Protein AF-A0A954TI33-F1 (afdb_monomer)

pLDDT: mean 83.63, std 15.89, range [18.92, 97.81]

Secondary structure (DSSP, 8-state):
----------------------GGGGPEE-SSTT-EE--HHHHHHHHHHHHTT---TT-EEEEEE--TT-SS-SEEEEEES-SSBEEE-TT-----SS--EEEEEETT--GGGGGGTTT-EEEEEETT-TTPPPPGGGEEEEETTEEEEESTTSPSEEEEEEEE-TT-PBPB-EEEEESHHHHTS-----S-PPPPHHHHHT-S-HHHHHHHHHHHHHHHTT-TT-TTHHHHHHHHHHTTTS-GGG-HHHHHHHH-HHHHHHHHHH-TT-HHHHHHHTTSS--GGGS-HHHHHHHHHHHHHHHHHHHHHTT--HHHHHHHHHHHHHHHHHHGGGT-TTHHHHHHHHHTSGGG---GGG-TTGGG--HHHHHHHHHHHHHHHHHTT-GGGS---PPP--HHHHHHHHHTT-----S-GGGHHHHHHHHHHHHHHHHSS---HHHHHHHHHHHHH-HHHHHHHHHHHHHHHHHHHHHH-TTHHHHHHHTT-

Radius of gyration: 25.7 Å; Cα contacts (8 Å, |Δi|>4): 660; chains: 1; bounding box: 66×68×72 Å

Structure (mmCIF, N/CA/C/O backbone):
data_AF-A0A954TI33-F1
#
_entry.id   AF-A0A954TI33-F1
#
loop_
_atom_site.group_PDB
_atom_site.id
_atom_site.type_symbol
_atom_site.label_atom_id
_atom_site.label_alt_id
_atom_site.label_comp_id
_atom_site.label_asym_id
_atom_site.label_entity_id
_atom_site.label_seq_id
_atom_site.pdbx_PDB_ins_code
_atom_site.Cartn_x
_atom_site.Cartn_y
_atom_site.Cartn_z
_atom_site.occupancy
_atom_site.B_iso_or_equiv
_atom_site.auth_seq_id
_atom_site.auth_comp_id
_atom_site.auth_asym_id
_atom_site.auth_atom_id
_atom_site.pdbx_PDB_model_num
ATOM 1 N N . ILE A 1 1 ? -11.082 39.504 -17.436 1.00 29.92 1 ILE A N 1
ATOM 2 C CA . ILE A 1 1 ? -12.086 39.343 -18.513 1.00 29.92 1 ILE A CA 1
ATOM 3 C C . ILE A 1 1 ? -11.379 38.765 -19.730 1.00 29.92 1 ILE A C 1
ATOM 5 O O . ILE A 1 1 ? -10.704 39.499 -20.433 1.00 29.92 1 ILE A O 1
ATOM 9 N N . ASN A 1 2 ? -11.425 37.445 -19.897 1.00 18.92 2 ASN A N 1
ATOM 10 C CA . ASN A 1 2 ? -11.929 36.805 -21.111 1.00 18.92 2 ASN A CA 1
ATOM 11 C C . ASN A 1 2 ? -12.035 35.300 -20.851 1.00 18.92 2 ASN A C 1
ATOM 13 O O . ASN A 1 2 ? -11.085 34.668 -20.393 1.00 18.92 2 ASN A O 1
ATOM 17 N N . HIS A 1 3 ? -13.232 34.776 -21.092 1.00 23.38 3 HIS A N 1
ATOM 18 C CA . HIS A 1 3 ? -13.552 33.359 -21.090 1.00 23.38 3 HIS A CA 1
ATOM 19 C C . HIS A 1 3 ? -12.920 32.686 -22.310 1.00 23.38 3 HIS A C 1
ATOM 21 O O . HIS A 1 3 ? -13.010 33.211 -23.416 1.00 23.38 3 HIS A O 1
ATOM 27 N N . ASN A 1 4 ? -12.390 31.480 -22.124 1.00 21.56 4 ASN A N 1
ATOM 28 C CA . ASN A 1 4 ? -12.610 30.413 -23.091 1.00 21.56 4 ASN A CA 1
ATOM 29 C C . ASN A 1 4 ? -12.546 29.054 -22.391 1.00 21.56 4 ASN A C 1
ATOM 31 O O . ASN A 1 4 ? -11.545 28.680 -21.785 1.00 21.56 4 ASN A O 1
ATOM 35 N N . SER A 1 5 ? -13.672 28.354 -22.454 1.00 27.70 5 SER A N 1
ATOM 36 C CA . SER A 1 5 ? -13.862 26.963 -22.076 1.00 27.70 5 SER A CA 1
ATOM 37 C C . SER A 1 5 ? -13.480 26.056 -23.248 1.00 27.70 5 SER A C 1
ATOM 39 O O . SER A 1 5 ? -13.828 26.359 -24.388 1.00 27.70 5 SER A O 1
ATOM 41 N N . ARG A 1 6 ? -12.798 24.934 -22.967 1.00 22.11 6 ARG A N 1
ATOM 42 C CA . ARG A 1 6 ? -13.073 23.586 -23.517 1.00 22.11 6 ARG A CA 1
ATOM 43 C C . ARG A 1 6 ? -12.022 22.559 -23.052 1.00 22.11 6 ARG A C 1
ATOM 45 O O . ARG A 1 6 ? -10.826 22.784 -23.188 1.00 22.11 6 ARG A O 1
ATOM 52 N N . ASN A 1 7 ? -12.551 21.420 -22.593 1.00 23.52 7 ASN A N 1
ATOM 53 C CA . ASN A 1 7 ? -11.958 20.104 -22.296 1.00 23.52 7 ASN A CA 1
ATOM 54 C C . ASN A 1 7 ? -11.199 19.891 -20.967 1.00 23.52 7 ASN A C 1
ATOM 56 O O . ASN A 1 7 ? -10.067 20.347 -20.817 1.00 23.52 7 ASN A O 1
ATOM 60 N N . PRO A 1 8 ? -11.749 19.067 -20.047 1.00 26.47 8 PRO A N 1
ATOM 61 C CA . PRO A 1 8 ? -10.997 18.424 -18.985 1.00 26.47 8 PRO A CA 1
ATOM 62 C C . PRO A 1 8 ? -10.593 17.015 -19.444 1.00 26.47 8 PRO A C 1
ATOM 64 O O . PRO A 1 8 ? -11.351 16.060 -19.330 1.00 26.47 8 PRO A O 1
ATOM 67 N N . ILE A 1 9 ? -9.377 16.872 -19.960 1.00 27.52 9 ILE A N 1
ATOM 68 C CA . ILE A 1 9 ? -8.638 15.615 -19.820 1.00 27.52 9 ILE A CA 1
ATOM 69 C C . ILE A 1 9 ? -7.337 16.030 -19.161 1.00 27.52 9 ILE A C 1
ATOM 71 O O . ILE A 1 9 ? -6.396 16.478 -19.813 1.00 27.52 9 ILE A O 1
ATOM 75 N N . SER A 1 10 ? -7.333 15.994 -17.830 1.00 30.33 10 SER A N 1
ATOM 76 C CA . SER A 1 10 ? -6.145 16.274 -17.042 1.00 30.33 10 SER A CA 1
ATOM 77 C C . SER A 1 10 ? -5.145 15.138 -17.249 1.00 30.33 10 SER A C 1
ATOM 79 O O . SER A 1 10 ? -5.070 14.198 -16.462 1.00 30.33 10 SER A O 1
ATOM 81 N N . SER A 1 11 ? -4.314 15.236 -18.282 1.00 30.33 11 SER A N 1
ATOM 82 C CA . SER A 1 11 ? -2.953 14.739 -18.152 1.00 30.33 11 SER A CA 1
ATOM 83 C C . SER A 1 11 ? -2.319 15.587 -17.051 1.00 30.33 11 SER A C 1
ATOM 85 O O . SER A 1 11 ? -1.914 16.722 -17.306 1.00 30.33 11 SER A O 1
ATOM 87 N N . HIS A 1 12 ? -2.353 15.115 -15.801 1.00 33.56 12 HIS A N 1
ATOM 88 C CA . HIS A 1 12 ? -1.663 15.790 -14.710 1.00 33.56 12 HIS A CA 1
ATOM 89 C C . HIS A 1 12 ? -0.202 15.969 -15.135 1.00 33.56 12 HIS A C 1
ATOM 91 O O . HIS A 1 12 ? 0.494 14.967 -15.314 1.00 33.56 12 HIS A O 1
ATOM 97 N N . PRO A 1 13 ? 0.289 17.209 -15.339 1.00 30.81 13 PRO A N 1
ATOM 98 C CA . PRO A 1 13 ? 1.716 17.399 -15.497 1.00 30.81 13 PRO A CA 1
ATOM 99 C C . PRO A 1 13 ? 2.334 16.875 -14.207 1.00 30.81 13 PRO A C 1
ATOM 101 O O . PRO A 1 13 ? 1.924 17.297 -13.123 1.00 30.81 13 PRO A O 1
ATOM 104 N N . ALA A 1 14 ? 3.263 15.924 -14.319 1.00 38.09 14 ALA A N 1
ATOM 105 C CA . ALA A 1 14 ? 4.039 15.441 -13.191 1.00 38.09 14 ALA A CA 1
ATOM 106 C C . ALA A 1 14 ? 4.691 16.662 -12.530 1.00 38.09 14 ALA A C 1
ATOM 108 O O . ALA A 1 14 ? 5.706 17.180 -13.000 1.00 38.09 14 ALA A O 1
ATOM 109 N N . LYS A 1 15 ? 4.050 17.200 -11.487 1.00 42.62 15 LYS A N 1
ATOM 110 C CA . LYS A 1 15 ? 4.582 18.321 -10.724 1.00 42.62 15 LYS A CA 1
ATOM 111 C C . LYS A 1 15 ? 5.869 17.800 -10.111 1.00 42.62 15 LYS A C 1
ATOM 113 O O . LYS A 1 15 ? 5.830 16.940 -9.233 1.00 42.62 15 LYS A O 1
ATOM 118 N N . LEU A 1 16 ? 7.002 18.300 -10.601 1.00 42.66 16 LEU A N 1
ATOM 119 C CA . LEU A 1 16 ? 8.311 18.078 -10.001 1.00 42.66 16 LEU A CA 1
ATOM 120 C C . LEU A 1 16 ? 8.248 18.591 -8.564 1.00 42.66 16 LEU A C 1
ATOM 122 O O . LEU A 1 16 ? 8.387 19.784 -8.298 1.00 42.66 16 LEU A O 1
ATOM 126 N N . ALA A 1 17 ? 7.982 17.685 -7.633 1.00 44.28 17 ALA A N 1
ATOM 127 C CA . ALA A 1 17 ? 8.006 17.995 -6.224 1.00 44.28 17 ALA A CA 1
ATOM 128 C C . ALA A 1 17 ? 9.466 18.144 -5.804 1.00 44.28 17 ALA A C 1
ATOM 130 O O . ALA A 1 17 ? 10.229 17.180 -5.773 1.00 44.28 17 ALA A O 1
ATOM 131 N N . ARG A 1 18 ? 9.865 19.382 -5.524 1.00 46.09 18 ARG A N 1
ATOM 132 C CA . ARG A 1 18 ? 11.210 19.704 -5.065 1.00 46.09 18 ARG A CA 1
ATOM 133 C C . ARG A 1 18 ? 11.236 19.614 -3.548 1.00 46.09 18 ARG A C 1
ATOM 135 O O . ARG A 1 18 ? 10.535 20.366 -2.879 1.00 46.09 18 ARG A O 1
ATOM 142 N N . VAL A 1 19 ? 12.067 18.727 -3.017 1.00 48.66 19 VAL A N 1
ATOM 143 C CA . VAL A 1 19 ? 12.416 18.740 -1.597 1.00 48.66 19 VAL A CA 1
ATOM 144 C C . VAL A 1 19 ? 13.870 19.160 -1.484 1.00 48.66 19 VAL A C 1
ATOM 146 O O . VAL A 1 19 ? 14.751 18.543 -2.079 1.00 48.66 19 VAL A O 1
ATOM 149 N N . GLN A 1 20 ? 14.106 20.257 -0.773 1.00 51.81 20 GLN A N 1
ATOM 150 C CA . GLN A 1 20 ? 15.441 20.673 -0.371 1.00 51.81 20 GLN A CA 1
ATOM 151 C C . GLN A 1 20 ? 15.658 20.177 1.049 1.00 51.81 20 GLN A C 1
ATOM 153 O O . GLN A 1 20 ? 15.112 20.744 1.986 1.00 51.81 20 GLN A O 1
ATOM 158 N N . THR A 1 21 ? 16.434 19.113 1.205 1.00 53.75 21 THR A N 1
ATOM 159 C CA . THR A 1 21 ? 16.882 18.659 2.523 1.00 53.75 21 THR A CA 1
ATOM 160 C C . THR A 1 21 ? 18.252 19.272 2.791 1.00 53.75 21 THR A C 1
ATOM 162 O O . THR A 1 21 ? 19.135 19.177 1.936 1.00 53.75 21 THR A O 1
ATOM 165 N N . ALA A 1 22 ? 18.464 19.891 3.956 1.00 51.62 22 ALA A N 1
ATOM 166 C CA . ALA A 1 22 ? 19.808 20.284 4.374 1.00 51.62 22 ALA A CA 1
ATOM 167 C C . ALA A 1 22 ? 20.625 19.011 4.632 1.00 51.62 22 ALA A C 1
ATOM 169 O O . ALA A 1 22 ? 20.452 18.318 5.631 1.00 51.62 22 ALA A O 1
ATOM 170 N N . ILE A 1 23 ? 21.521 18.703 3.696 1.00 55.16 23 ILE A N 1
ATOM 171 C CA . ILE A 1 23 ? 22.425 17.542 3.705 1.00 55.16 23 ILE A CA 1
ATOM 172 C C . ILE A 1 23 ? 23.445 17.625 4.863 1.00 55.16 23 ILE A C 1
ATOM 174 O O . ILE A 1 23 ? 24.008 16.604 5.257 1.00 55.16 23 ILE A O 1
ATOM 178 N N . GLY A 1 24 ? 23.643 18.818 5.442 1.00 52.78 24 GLY A N 1
ATOM 179 C CA . GLY A 1 24 ? 24.739 19.141 6.364 1.00 52.78 24 GLY A CA 1
ATOM 180 C C . GLY A 1 24 ? 24.944 18.154 7.516 1.00 52.78 24 GLY A C 1
ATOM 181 O O . GLY A 1 24 ? 26.074 17.776 7.786 1.00 52.78 24 GLY A O 1
ATOM 182 N N . ASN A 1 25 ? 23.873 17.644 8.129 1.00 51.00 25 ASN A N 1
ATOM 183 C CA . ASN A 1 25 ? 23.977 16.825 9.351 1.00 51.00 25 ASN A CA 1
ATOM 184 C C . ASN A 1 25 ? 24.249 15.338 9.115 1.00 51.00 25 ASN A C 1
ATOM 186 O O . ASN A 1 25 ? 24.369 14.568 10.064 1.00 51.00 25 ASN A O 1
ATOM 190 N N . ARG A 1 26 ? 24.299 14.912 7.853 1.00 65.81 26 ARG A N 1
ATOM 191 C CA . ARG A 1 26 ? 24.612 13.525 7.483 1.00 65.81 26 ARG A CA 1
ATOM 192 C C . ARG A 1 26 ? 25.910 13.422 6.692 1.00 65.81 26 ARG A C 1
ATOM 194 O O . ARG A 1 26 ? 26.276 12.319 6.294 1.00 65.81 26 ARG A O 1
ATOM 201 N N . MET A 1 27 ? 26.592 14.549 6.484 1.00 69.75 27 MET A N 1
ATOM 202 C CA . MET A 1 27 ? 27.956 14.539 5.990 1.00 69.75 27 MET A CA 1
ATOM 203 C C . MET A 1 27 ? 28.897 14.103 7.111 1.00 69.75 27 MET A C 1
ATOM 205 O O . MET A 1 27 ? 28.827 14.617 8.225 1.00 69.75 27 MET A O 1
ATOM 209 N N . ARG A 1 28 ? 29.757 13.133 6.823 1.00 78.31 28 ARG A N 1
ATOM 210 C CA . ARG A 1 28 ? 30.850 12.722 7.701 1.00 78.31 28 ARG A CA 1
ATOM 211 C C . ARG A 1 28 ? 32.128 13.296 7.128 1.00 78.31 28 ARG A C 1
ATOM 213 O O . ARG A 1 28 ? 32.352 13.188 5.928 1.00 78.31 28 ARG A O 1
ATOM 220 N N . GLU A 1 29 ? 32.945 13.926 7.958 1.00 80.12 29 GLU A N 1
ATOM 221 C CA . GLU A 1 29 ? 34.307 14.220 7.531 1.00 80.12 29 GLU A CA 1
ATOM 222 C C . GLU A 1 29 ? 35.034 12.884 7.358 1.00 80.12 29 GLU A C 1
ATOM 224 O O . GLU A 1 29 ? 34.948 11.997 8.210 1.00 80.12 29 GLU A O 1
ATOM 229 N N . THR A 1 30 ? 35.658 12.701 6.202 1.00 84.94 30 THR A N 1
ATOM 230 C CA . THR A 1 30 ? 36.466 11.517 5.922 1.00 84.94 30 THR A CA 1
ATOM 231 C C . THR A 1 30 ? 37.783 11.596 6.697 1.00 84.94 30 THR A C 1
ATOM 233 O O . THR A 1 30 ? 38.085 12.586 7.359 1.00 84.94 30 THR A O 1
ATOM 236 N N . ASN A 1 31 ? 38.639 10.586 6.551 1.00 87.00 31 ASN A N 1
ATOM 237 C CA . ASN A 1 31 ? 39.995 10.637 7.106 1.00 87.00 31 ASN A CA 1
ATOM 238 C C . ASN A 1 31 ? 40.883 11.717 6.448 1.00 87.00 31 ASN A C 1
ATOM 240 O O . ASN A 1 31 ? 42.003 11.940 6.905 1.00 87.00 31 ASN A O 1
ATOM 244 N N . VAL A 1 32 ? 40.418 12.363 5.372 1.00 88.38 32 VAL A N 1
ATOM 245 C CA . VAL A 1 32 ? 41.092 13.495 4.731 1.00 88.38 32 VAL A CA 1
ATOM 246 C C . VAL A 1 32 ? 40.444 14.797 5.224 1.00 88.38 32 VAL A C 1
ATOM 248 O O . VAL A 1 32 ? 39.264 15.018 4.935 1.00 88.38 32 VAL A O 1
ATOM 251 N N . PRO A 1 33 ? 41.192 15.672 5.925 1.00 87.19 33 PRO A N 1
ATOM 252 C CA . PRO A 1 33 ? 40.660 16.929 6.443 1.00 87.19 33 PRO A CA 1
ATOM 253 C C . PRO A 1 33 ? 40.001 17.780 5.355 1.00 87.19 33 PRO A C 1
ATOM 255 O O . PRO A 1 33 ? 40.561 17.970 4.273 1.00 87.19 33 PRO A O 1
ATOM 258 N N . GLY A 1 34 ? 38.809 18.296 5.645 1.00 82.69 34 GLY A N 1
ATOM 259 C CA . GLY A 1 34 ? 38.030 19.120 4.720 1.00 82.69 34 GLY A CA 1
ATOM 260 C C . GLY A 1 34 ? 37.321 18.353 3.597 1.00 82.69 34 GLY A C 1
ATOM 261 O O . GLY A 1 34 ? 36.638 18.976 2.781 1.00 82.69 34 GLY A O 1
ATOM 262 N N . VAL A 1 35 ? 37.436 17.021 3.547 1.00 80.69 35 VAL A N 1
ATOM 263 C CA . VAL A 1 35 ? 36.665 16.174 2.628 1.00 80.69 35 VAL A CA 1
ATOM 264 C C . VAL A 1 35 ? 35.505 15.553 3.386 1.00 80.69 35 VAL A C 1
ATOM 266 O O . VAL A 1 35 ? 35.696 14.822 4.355 1.00 80.69 35 VAL A O 1
ATOM 269 N N . PHE A 1 36 ? 34.296 15.811 2.899 1.00 78.75 36 PHE A N 1
ATOM 270 C CA . PHE A 1 36 ? 33.063 15.318 3.492 1.00 78.75 36 PHE A CA 1
ATOM 271 C C . PHE A 1 36 ? 32.416 14.268 2.589 1.00 78.75 36 PHE A C 1
ATOM 273 O O . PHE A 1 36 ? 32.247 14.486 1.389 1.00 78.75 36 PHE A O 1
ATOM 280 N N . GLU A 1 37 ? 32.020 13.139 3.167 1.00 83.44 37 GLU A N 1
ATOM 281 C CA . GLU A 1 37 ? 31.238 12.098 2.509 1.00 83.44 37 GLU A CA 1
ATOM 282 C C . GLU A 1 37 ? 29.780 12.148 2.963 1.00 83.44 37 GLU A C 1
ATOM 284 O O . GLU A 1 37 ? 29.479 12.418 4.123 1.00 83.44 37 GLU A O 1
ATOM 289 N N . TYR A 1 38 ? 28.854 11.845 2.058 1.00 80.69 38 TYR A N 1
ATOM 290 C CA . TYR A 1 38 ? 27.454 11.634 2.404 1.00 80.69 38 TYR A CA 1
ATOM 291 C C . TYR A 1 38 ? 27.093 10.169 2.140 1.00 80.69 38 TYR A C 1
ATOM 293 O O . TYR A 1 38 ? 27.144 9.744 0.980 1.00 80.69 38 TYR A O 1
ATOM 301 N N . PRO A 1 39 ? 26.703 9.383 3.162 1.00 81.44 39 PRO A N 1
ATOM 302 C CA . PRO A 1 39 ? 26.368 7.980 2.961 1.00 81.44 39 PRO A CA 1
ATOM 303 C C . PRO A 1 39 ? 25.190 7.814 1.995 1.00 81.44 39 PRO A C 1
ATOM 305 O O . PRO A 1 39 ? 24.080 8.291 2.246 1.00 81.44 39 PRO A O 1
ATOM 308 N N . LEU A 1 40 ? 25.416 7.089 0.895 1.00 82.31 40 LEU A N 1
ATOM 309 C CA . LEU A 1 40 ? 24.392 6.850 -0.128 1.00 82.31 40 LEU A CA 1
ATOM 310 C C . LEU A 1 40 ? 23.184 6.068 0.403 1.00 82.31 40 LEU A C 1
ATOM 312 O O . LEU A 1 40 ? 22.104 6.182 -0.168 1.00 82.31 40 LEU A O 1
ATOM 316 N N . SER A 1 41 ? 23.322 5.339 1.514 1.00 80.69 41 SER A N 1
ATOM 317 C CA . SER A 1 41 ? 22.207 4.657 2.183 1.00 80.69 41 SER A CA 1
ATOM 318 C C . SER A 1 41 ? 21.085 5.620 2.588 1.00 80.69 41 SER A C 1
ATOM 320 O O . SER A 1 41 ? 19.909 5.290 2.454 1.00 80.69 41 SER A O 1
ATOM 322 N N . TYR A 1 42 ? 21.419 6.848 2.998 1.00 76.38 42 TYR A N 1
ATOM 323 C CA . TYR A 1 42 ? 20.412 7.861 3.314 1.00 76.38 42 TYR A CA 1
ATOM 324 C C . TYR A 1 42 ? 19.668 8.353 2.070 1.00 76.38 42 TYR A C 1
ATOM 326 O O . TYR A 1 42 ? 18.452 8.535 2.121 1.00 76.38 42 TYR A O 1
ATOM 334 N N . ILE A 1 43 ? 20.383 8.538 0.954 1.00 80.44 43 ILE A N 1
ATOM 335 C CA . ILE A 1 43 ? 19.773 8.868 -0.342 1.00 80.44 43 ILE A CA 1
ATOM 336 C C . ILE A 1 43 ? 18.898 7.710 -0.819 1.00 80.44 43 ILE A C 1
ATOM 338 O O . ILE A 1 43 ? 17.812 7.964 -1.324 1.00 80.44 43 ILE A O 1
ATOM 342 N N . ALA A 1 44 ? 19.333 6.461 -0.644 1.00 84.62 44 ALA A N 1
ATOM 343 C CA . ALA A 1 44 ? 18.592 5.281 -1.077 1.00 84.62 44 ALA A CA 1
ATOM 344 C C . ALA A 1 44 ? 17.242 5.152 -0.355 1.00 84.62 44 ALA A C 1
ATOM 346 O O . ALA A 1 44 ? 16.216 4.982 -1.015 1.00 84.62 44 ALA A O 1
ATOM 347 N N . ASN A 1 45 ? 17.217 5.313 0.973 1.00 81.94 45 ASN A N 1
ATOM 348 C CA . ASN A 1 45 ? 15.969 5.297 1.743 1.00 81.94 45 ASN A CA 1
ATOM 349 C C . ASN A 1 45 ? 15.039 6.426 1.292 1.00 81.94 45 ASN A C 1
ATOM 351 O O . ASN A 1 45 ? 13.875 6.199 0.980 1.00 81.94 45 ASN A O 1
ATOM 355 N N . TYR A 1 46 ? 15.578 7.637 1.156 1.00 81.25 46 TYR A N 1
ATOM 356 C CA . TYR A 1 46 ? 14.799 8.791 0.726 1.00 81.25 46 TYR A CA 1
ATOM 357 C C . TYR A 1 46 ? 14.268 8.660 -0.713 1.00 81.25 46 TYR A C 1
ATOM 359 O O . TYR A 1 46 ? 13.121 9.002 -0.998 1.00 81.25 46 TYR A O 1
ATOM 367 N N . ALA A 1 47 ? 15.078 8.123 -1.629 1.00 86.62 47 ALA A N 1
ATOM 368 C CA . ALA A 1 47 ? 14.666 7.816 -2.993 1.00 86.62 47 ALA A CA 1
ATOM 369 C C . ALA A 1 47 ? 13.550 6.770 -3.008 1.00 86.62 47 ALA A C 1
ATOM 371 O O . ALA A 1 47 ? 12.600 6.921 -3.768 1.00 86.62 47 ALA A O 1
ATOM 372 N N . THR A 1 48 ? 13.647 5.742 -2.162 1.00 87.06 48 THR A N 1
ATOM 373 C CA . THR A 1 48 ? 12.628 4.691 -2.038 1.00 87.06 48 THR A CA 1
ATOM 374 C C . THR A 1 48 ? 11.292 5.280 -1.592 1.00 87.06 48 THR A C 1
ATOM 376 O O . THR A 1 48 ? 10.283 5.046 -2.255 1.00 87.06 48 THR A O 1
ATOM 379 N N . GLU A 1 49 ? 11.291 6.130 -0.562 1.00 84.75 49 GLU A N 1
ATOM 380 C CA . GLU A 1 49 ? 10.088 6.826 -0.080 1.00 84.75 49 GLU A CA 1
ATOM 381 C C . GLU A 1 49 ? 9.477 7.757 -1.138 1.00 84.75 49 GLU A C 1
ATOM 383 O O . GLU A 1 49 ? 8.260 7.788 -1.346 1.00 84.75 49 GLU A O 1
ATOM 388 N N . LEU A 1 50 ? 10.316 8.504 -1.864 1.00 84.50 50 LEU A N 1
ATOM 389 C CA . LEU A 1 50 ? 9.849 9.376 -2.940 1.00 84.50 50 LEU A CA 1
ATOM 390 C C . LEU A 1 50 ? 9.301 8.595 -4.134 1.00 84.50 50 LEU A C 1
ATOM 392 O O . LEU A 1 50 ? 8.280 8.991 -4.695 1.00 84.50 50 LEU A O 1
ATOM 396 N N . LEU A 1 51 ? 9.947 7.496 -4.527 1.00 89.94 51 LEU A N 1
ATOM 397 C CA . LEU A 1 51 ? 9.431 6.609 -5.567 1.00 89.94 51 LEU A CA 1
ATOM 398 C C . LEU A 1 51 ? 8.086 6.030 -5.137 1.00 89.94 51 LEU A C 1
ATOM 400 O O . LEU A 1 51 ? 7.159 6.018 -5.940 1.00 89.94 51 LEU A O 1
ATOM 404 N N . ALA A 1 52 ? 7.944 5.653 -3.865 1.00 90.75 52 ALA A N 1
ATOM 405 C CA . ALA A 1 52 ? 6.699 5.164 -3.286 1.00 90.75 52 ALA A CA 1
ATOM 406 C C . ALA A 1 52 ? 5.568 6.204 -3.225 1.00 90.75 52 ALA A C 1
ATOM 408 O O . ALA A 1 52 ? 4.458 5.874 -2.835 1.00 90.75 52 ALA A O 1
ATOM 409 N N . CYS A 1 53 ? 5.801 7.450 -3.638 1.00 88.81 53 CYS A N 1
ATOM 410 C CA . CYS A 1 53 ? 4.736 8.427 -3.867 1.00 88.81 53 CYS A CA 1
ATOM 411 C C . CYS A 1 53 ? 4.078 8.295 -5.254 1.00 88.81 53 CYS A C 1
ATOM 413 O O . CYS A 1 53 ? 3.144 9.037 -5.543 1.00 88.81 53 CYS A O 1
ATOM 415 N N . SER A 1 54 ? 4.562 7.397 -6.120 1.00 89.75 54 SER A N 1
ATOM 416 C CA . SER A 1 54 ? 3.967 7.102 -7.428 1.00 89.75 54 SER A CA 1
ATOM 417 C C . SER A 1 54 ? 3.885 5.594 -7.680 1.00 89.75 54 SER A C 1
ATOM 419 O O . SER A 1 54 ? 4.811 4.849 -7.358 1.00 89.75 54 SER A O 1
ATOM 421 N N . ASP A 1 55 ? 2.787 5.138 -8.279 1.00 90.25 55 ASP A N 1
ATOM 422 C CA . ASP A 1 55 ? 2.627 3.779 -8.802 1.00 90.25 55 ASP A CA 1
ATOM 423 C C . ASP A 1 55 ? 3.135 3.650 -10.250 1.00 90.25 55 ASP A C 1
ATOM 425 O O . ASP A 1 55 ? 3.074 2.565 -10.827 1.00 90.25 55 ASP A O 1
ATOM 429 N N . ASP A 1 56 ? 3.702 4.722 -10.823 1.00 91.06 56 ASP A N 1
ATOM 430 C CA . ASP A 1 56 ? 4.359 4.680 -12.123 1.00 91.06 56 ASP A CA 1
ATOM 431 C C . ASP A 1 56 ? 5.624 3.811 -12.034 1.00 91.06 56 ASP A C 1
ATOM 433 O O . ASP A 1 56 ? 6.584 4.153 -11.322 1.00 91.06 56 ASP A O 1
ATOM 437 N N . PRO A 1 57 ? 5.671 2.677 -12.750 1.00 89.62 57 PRO A N 1
ATOM 438 C CA . PRO A 1 57 ? 6.838 1.817 -12.725 1.00 89.62 57 PRO A CA 1
ATOM 439 C C . PRO A 1 57 ? 8.063 2.469 -13.385 1.00 89.62 57 PRO A C 1
ATOM 441 O O . PRO A 1 57 ? 9.185 2.070 -13.073 1.00 89.62 57 PRO A O 1
ATOM 444 N N . ASP A 1 58 ? 7.874 3.495 -14.221 1.00 90.50 58 ASP A N 1
ATOM 445 C CA . ASP A 1 58 ? 8.957 4.254 -14.856 1.00 90.50 58 ASP A CA 1
ATOM 446 C C . ASP A 1 58 ? 9.340 5.521 -14.068 1.00 90.50 58 ASP A C 1
ATOM 448 O O . ASP A 1 58 ? 10.172 6.317 -14.519 1.00 90.50 58 ASP A O 1
ATOM 452 N N . GLY A 1 59 ? 8.775 5.691 -12.865 1.00 90.12 59 GLY A N 1
ATOM 453 C CA . GLY A 1 59 ? 9.069 6.793 -11.960 1.00 90.12 59 GLY A CA 1
ATOM 454 C C . GLY A 1 59 ? 10.565 6.926 -11.647 1.00 90.12 59 GLY A C 1
ATOM 455 O O . GLY A 1 59 ? 11.282 5.940 -11.438 1.00 90.12 59 GLY A O 1
ATOM 456 N N . LYS A 1 60 ? 11.042 8.176 -11.602 1.00 91.44 60 LYS A N 1
ATOM 457 C CA . LYS A 1 60 ? 12.440 8.526 -11.308 1.00 91.44 60 LYS A CA 1
ATOM 458 C C . LYS A 1 60 ? 12.515 9.646 -10.283 1.00 91.44 60 LYS A C 1
ATOM 460 O O . LYS A 1 60 ? 11.761 10.614 -10.353 1.00 91.44 60 LYS A O 1
ATOM 465 N N . VAL A 1 61 ? 13.497 9.564 -9.395 1.00 89.25 61 VAL A N 1
ATOM 466 C CA . VAL A 1 61 ? 13.855 10.634 -8.463 1.00 89.25 61 VAL A CA 1
ATOM 467 C C . VAL A 1 61 ? 15.110 11.318 -8.977 1.00 89.25 61 VAL A C 1
ATOM 469 O O . VAL A 1 61 ? 16.133 10.671 -9.193 1.00 89.25 61 VAL A O 1
ATOM 472 N N . LYS A 1 62 ? 15.033 12.633 -9.185 1.00 89.25 62 LYS A N 1
ATOM 473 C CA . LYS A 1 62 ? 16.179 13.458 -9.570 1.00 89.25 62 LYS A CA 1
ATOM 474 C C . LYS A 1 62 ? 16.830 14.035 -8.321 1.00 89.25 62 LYS A C 1
ATOM 476 O O . LYS A 1 62 ? 16.192 14.786 -7.587 1.00 89.25 62 LYS A O 1
ATOM 481 N N . PHE A 1 63 ? 18.111 13.759 -8.144 1.00 85.06 63 PHE A N 1
ATOM 482 C CA . PHE A 1 63 ? 18.941 14.394 -7.133 1.00 85.06 63 PHE A CA 1
ATOM 483 C C . PHE A 1 63 ? 19.858 15.428 -7.780 1.00 85.06 63 PHE A C 1
ATOM 485 O O . PHE A 1 63 ? 20.259 15.291 -8.939 1.00 85.06 63 PHE A O 1
ATOM 492 N N . GLY A 1 64 ? 20.171 16.485 -7.034 1.00 84.31 64 GLY A N 1
ATOM 493 C CA . GLY A 1 64 ? 21.079 17.533 -7.473 1.00 84.31 64 GLY A CA 1
ATOM 494 C C . GLY A 1 64 ? 21.944 18.034 -6.326 1.00 84.31 64 GLY A C 1
ATOM 495 O O . GLY A 1 64 ? 21.421 18.331 -5.255 1.00 84.31 64 GLY A O 1
ATOM 496 N N . ILE A 1 65 ? 23.249 18.155 -6.563 1.00 81.44 65 ILE A N 1
ATOM 497 C CA . ILE A 1 65 ? 24.200 18.809 -5.660 1.00 81.44 65 ILE A CA 1
ATOM 498 C C . ILE A 1 65 ? 24.547 20.171 -6.258 1.00 81.44 65 ILE A C 1
ATOM 500 O O . ILE A 1 65 ? 24.984 20.283 -7.406 1.00 81.44 65 ILE A O 1
ATOM 504 N N . GLY A 1 66 ? 24.341 21.223 -5.475 1.00 74.75 66 GLY A N 1
ATOM 505 C CA . GLY A 1 66 ? 24.660 22.599 -5.835 1.00 74.75 66 GLY A CA 1
ATOM 506 C C . GLY A 1 66 ? 24.946 23.422 -4.586 1.00 74.75 66 GLY A C 1
ATOM 507 O O . GLY A 1 66 ? 24.609 23.017 -3.476 1.00 74.75 66 GLY A O 1
ATOM 508 N N . THR A 1 67 ? 25.582 24.575 -4.763 1.00 72.25 67 THR A N 1
ATOM 509 C CA . THR A 1 67 ? 25.707 25.569 -3.693 1.00 72.25 67 THR A CA 1
ATOM 510 C C . THR A 1 67 ? 24.405 26.368 -3.603 1.00 72.25 67 THR A C 1
ATOM 512 O O . THR A 1 67 ? 23.725 26.542 -4.613 1.00 72.25 67 THR A O 1
ATOM 515 N N . ASN A 1 68 ? 24.059 26.892 -2.419 1.00 60.84 68 ASN A N 1
ATOM 516 C CA . ASN A 1 68 ? 22.813 27.651 -2.185 1.00 60.84 68 ASN A CA 1
ATOM 517 C C . ASN A 1 68 ? 22.594 28.847 -3.137 1.00 60.84 68 ASN A C 1
ATOM 519 O O . ASN A 1 68 ? 21.483 29.356 -3.227 1.00 60.84 68 ASN A O 1
ATOM 523 N N . VAL A 1 69 ? 23.636 29.281 -3.850 1.00 58.50 69 VAL A N 1
ATOM 524 C CA . VAL A 1 69 ? 23.636 30.466 -4.717 1.00 58.50 69 VAL A CA 1
ATOM 525 C C . VAL A 1 69 ? 23.488 30.113 -6.207 1.00 58.50 69 VAL A C 1
ATOM 527 O O . VAL A 1 69 ? 23.102 30.964 -6.999 1.00 58.50 69 VAL A O 1
ATOM 530 N N . ALA A 1 70 ? 23.765 28.868 -6.616 1.00 52.75 70 ALA A N 1
ATOM 531 C CA . ALA A 1 70 ? 23.806 28.485 -8.028 1.00 52.75 70 ALA A CA 1
ATOM 532 C C . ALA A 1 70 ? 22.672 27.516 -8.385 1.00 52.75 70 ALA A C 1
ATOM 534 O O . ALA A 1 70 ? 22.690 26.338 -8.022 1.00 52.75 70 ALA A O 1
ATOM 535 N N . PHE A 1 71 ? 21.694 28.022 -9.135 1.00 61.12 71 PHE A N 1
ATOM 536 C CA . PHE A 1 71 ? 20.768 27.205 -9.910 1.00 61.12 71 PHE A CA 1
ATOM 537 C C . PHE A 1 71 ? 21.126 27.352 -11.393 1.00 61.12 71 PHE A C 1
ATOM 539 O O . PHE A 1 71 ? 21.248 28.489 -11.849 1.00 61.12 71 PHE A O 1
ATOM 546 N N . PRO A 1 72 ? 21.290 26.257 -12.160 1.00 74.38 72 PRO A N 1
ATOM 547 C CA . PRO A 1 72 ? 21.023 24.850 -11.829 1.00 74.38 72 PRO A CA 1
ATOM 548 C C . PRO A 1 72 ? 22.092 24.178 -10.932 1.00 74.38 72 PRO A C 1
ATOM 550 O O . PRO A 1 72 ? 23.216 24.670 -10.845 1.00 74.38 72 PRO A O 1
ATOM 553 N N . PRO A 1 73 ? 21.764 23.046 -10.267 1.00 78.44 73 PRO A N 1
ATOM 554 C CA . PRO A 1 73 ? 22.744 22.246 -9.524 1.00 78.44 73 PRO A CA 1
ATOM 555 C C . PRO A 1 73 ? 23.920 21.830 -10.419 1.00 78.44 73 PRO A C 1
ATOM 557 O O . PRO A 1 73 ? 23.720 21.481 -11.582 1.00 78.44 73 PRO A O 1
ATOM 560 N N . LYS A 1 74 ? 25.138 21.835 -9.861 1.00 81.75 74 LYS A N 1
ATOM 561 C CA . LYS A 1 74 ? 26.379 21.496 -10.581 1.00 81.75 74 LYS A CA 1
ATOM 562 C C . LYS A 1 74 ? 26.426 20.033 -11.012 1.00 81.75 74 LYS A C 1
ATOM 564 O O . LYS A 1 74 ? 26.986 19.720 -12.055 1.00 81.75 74 LYS A O 1
ATOM 569 N N . PHE A 1 75 ? 25.856 19.146 -10.202 1.00 83.19 75 PHE A N 1
ATOM 570 C CA . PHE A 1 75 ? 25.805 17.718 -10.480 1.00 83.19 75 PHE A CA 1
ATOM 571 C C . PHE A 1 75 ? 24.383 17.214 -10.285 1.00 83.19 75 PHE A C 1
ATOM 573 O O . PHE A 1 75 ? 23.747 17.542 -9.284 1.00 83.19 75 PHE A O 1
ATOM 580 N N . THR A 1 76 ? 23.884 16.415 -11.226 1.00 88.25 76 THR A N 1
ATOM 581 C CA . THR A 1 76 ? 22.569 15.778 -11.117 1.00 88.25 76 THR A CA 1
ATOM 582 C C . THR A 1 76 ? 22.640 14.321 -11.503 1.00 88.25 76 THR A C 1
ATOM 584 O O . THR A 1 76 ? 23.273 13.981 -12.499 1.00 88.25 76 THR A O 1
ATOM 587 N N . TRP A 1 77 ? 21.913 13.488 -10.773 1.00 88.50 77 TRP A N 1
ATOM 588 C CA . TRP A 1 77 ? 21.735 12.081 -11.099 1.00 88.50 77 TRP A CA 1
ATOM 589 C C . TRP A 1 77 ? 20.285 11.667 -10.865 1.00 88.50 77 TRP A C 1
ATOM 591 O O . TRP A 1 77 ? 19.498 12.395 -10.253 1.00 88.50 77 TRP A O 1
ATOM 601 N N . TYR A 1 78 ? 19.929 10.499 -11.390 1.00 89.81 78 TYR A N 1
ATOM 602 C CA . TYR A 1 78 ? 18.586 9.946 -11.307 1.00 89.81 78 TYR A CA 1
ATOM 603 C C . TYR A 1 78 ? 18.635 8.590 -10.617 1.00 89.81 78 TYR A C 1
ATOM 605 O O . TYR A 1 78 ? 19.533 7.794 -10.876 1.00 89.81 78 TYR A O 1
ATOM 613 N N . VAL A 1 79 ? 17.650 8.331 -9.765 1.00 90.25 79 VAL A N 1
ATOM 614 C CA . VAL A 1 79 ? 17.393 7.016 -9.178 1.00 90.25 79 VAL A CA 1
ATOM 615 C C . VAL A 1 79 ? 16.055 6.523 -9.716 1.00 90.25 79 VAL A C 1
ATOM 617 O O . VAL A 1 79 ? 15.055 7.236 -9.640 1.00 90.25 79 VAL A O 1
ATOM 620 N N . SER A 1 80 ? 16.043 5.327 -10.291 1.00 89.69 80 SER A N 1
ATOM 621 C CA . SER A 1 80 ? 14.858 4.646 -10.823 1.00 89.69 80 SER A CA 1
ATOM 622 C C . SER A 1 80 ? 14.572 3.368 -10.039 1.00 89.69 80 SER A C 1
ATOM 624 O O . SER A 1 80 ? 15.442 2.849 -9.345 1.00 89.69 80 SER A O 1
ATOM 626 N N . ARG A 1 81 ? 13.347 2.841 -10.170 1.00 87.88 81 ARG A N 1
ATOM 627 C CA . ARG A 1 81 ? 12.959 1.543 -9.582 1.00 87.88 81 ARG A CA 1
ATOM 628 C C . ARG A 1 81 ? 13.701 0.361 -10.208 1.00 87.88 81 ARG A C 1
ATOM 630 O O . ARG A 1 81 ? 13.915 -0.646 -9.546 1.00 87.88 81 ARG A O 1
ATOM 637 N N . TYR A 1 82 ? 14.072 0.501 -11.477 1.00 88.56 82 TYR A N 1
ATOM 638 C CA . TYR A 1 82 ? 14.738 -0.523 -12.272 1.00 88.56 82 TYR A CA 1
ATOM 639 C C . TYR A 1 82 ? 16.067 0.008 -12.801 1.00 88.56 82 TYR A C 1
ATOM 641 O O . TYR A 1 82 ? 16.160 1.186 -13.162 1.00 88.56 82 TYR A O 1
ATOM 649 N N . SER A 1 83 ? 17.079 -0.857 -12.863 1.00 84.94 83 SER A N 1
ATOM 650 C CA . SER A 1 83 ? 18.395 -0.540 -13.436 1.00 84.94 83 SER A CA 1
ATOM 651 C C . SER A 1 83 ? 18.321 -0.370 -14.955 1.00 84.94 83 SER A C 1
ATOM 653 O O . SER A 1 83 ? 18.894 0.564 -15.510 1.00 84.94 83 SER A O 1
ATOM 655 N N . HIS A 1 84 ? 17.548 -1.235 -15.609 1.00 91.25 84 HIS A N 1
ATOM 656 C CA . HIS A 1 84 ? 17.307 -1.232 -17.048 1.00 91.25 84 HIS A CA 1
ATOM 657 C C . HIS A 1 84 ? 15.825 -1.448 -17.350 1.00 91.25 84 HIS A C 1
ATOM 659 O O . HIS A 1 84 ? 15.040 -1.797 -16.466 1.00 91.25 84 HIS A O 1
ATOM 665 N N . ALA A 1 85 ? 15.441 -1.260 -18.611 1.00 92.75 85 ALA A N 1
ATOM 666 C CA . ALA A 1 85 ? 14.103 -1.580 -19.081 1.00 92.75 85 ALA A CA 1
ATOM 667 C C . ALA A 1 85 ? 14.134 -2.438 -20.331 1.00 92.75 85 ALA A C 1
ATOM 669 O O . ALA A 1 85 ? 15.012 -2.264 -21.168 1.00 92.75 85 ALA A O 1
ATOM 670 N N . LEU A 1 86 ? 13.169 -3.344 -20.452 1.00 94.38 86 LEU A N 1
ATOM 671 C CA . LEU A 1 86 ? 12.935 -4.077 -21.686 1.00 94.38 86 LEU A CA 1
ATOM 672 C C . LEU A 1 86 ? 12.116 -3.219 -22.660 1.00 94.38 86 LEU A C 1
ATOM 674 O O . LEU A 1 86 ? 11.239 -2.460 -22.246 1.00 94.38 86 LEU A O 1
ATOM 678 N N . ASP A 1 87 ? 12.400 -3.344 -23.950 1.00 94.19 87 ASP A N 1
ATOM 679 C CA . ASP A 1 87 ? 11.665 -2.702 -25.040 1.00 94.19 87 ASP A CA 1
ATOM 680 C C . ASP A 1 87 ? 11.449 -3.701 -26.186 1.00 94.19 87 ASP A C 1
ATOM 682 O O . ASP A 1 87 ? 12.130 -4.727 -26.275 1.00 94.19 87 ASP A O 1
ATOM 686 N N . ARG A 1 88 ? 10.490 -3.414 -27.067 1.00 92.62 88 ARG A N 1
ATOM 687 C CA . ARG A 1 88 ? 10.282 -4.211 -28.284 1.00 92.62 88 ARG A CA 1
ATOM 688 C C . ARG A 1 88 ? 11.253 -3.737 -29.357 1.00 92.62 88 ARG A C 1
ATOM 690 O O . ARG A 1 88 ? 11.396 -2.532 -29.582 1.00 92.62 88 ARG A O 1
ATOM 697 N N . THR A 1 89 ? 11.894 -4.657 -30.071 1.00 89.94 89 THR A N 1
ATOM 698 C CA . THR A 1 89 ? 12.710 -4.268 -31.224 1.00 89.94 89 THR A CA 1
ATOM 699 C C . THR A 1 89 ? 11.798 -3.808 -32.361 1.00 89.94 89 THR A C 1
ATOM 701 O O . THR A 1 89 ? 10.884 -4.506 -32.790 1.00 89.94 89 THR A O 1
ATOM 704 N N . LYS A 1 90 ? 12.049 -2.598 -32.876 1.00 79.12 90 LYS A N 1
ATOM 705 C CA . LYS A 1 90 ? 11.208 -1.957 -33.906 1.00 79.12 90 LYS A CA 1
ATOM 706 C C . LYS A 1 90 ? 11.175 -2.702 -35.251 1.00 79.12 90 LYS A C 1
ATOM 708 O O . LYS A 1 90 ? 10.294 -2.430 -36.055 1.00 79.12 90 LYS A O 1
ATOM 713 N N . ASN A 1 91 ? 12.119 -3.619 -35.485 1.00 60.34 91 ASN A N 1
ATOM 714 C CA . ASN A 1 91 ? 12.416 -4.187 -36.805 1.00 60.34 91 ASN A CA 1
ATOM 715 C C . ASN A 1 91 ? 12.152 -5.703 -36.932 1.00 60.34 91 ASN A C 1
ATOM 717 O O . ASN A 1 91 ? 12.529 -6.287 -37.942 1.00 60.34 91 ASN A O 1
ATOM 721 N N . LEU A 1 92 ? 11.534 -6.353 -35.939 1.00 55.81 92 LEU A N 1
ATOM 722 C CA . LEU A 1 92 ? 11.369 -7.818 -35.895 1.00 55.81 92 LEU A CA 1
ATOM 723 C C . LEU A 1 92 ? 9.919 -8.242 -35.614 1.00 55.81 92 LEU A C 1
ATOM 725 O O . LEU A 1 92 ? 9.663 -9.104 -34.784 1.00 55.81 92 LEU A O 1
ATOM 729 N N . MET A 1 93 ? 8.962 -7.654 -36.330 1.00 54.22 93 MET A N 1
ATOM 730 C CA . MET A 1 93 ? 7.791 -8.435 -36.743 1.00 54.22 93 MET A CA 1
ATOM 731 C C . MET A 1 93 ? 8.046 -8.883 -38.178 1.00 54.22 93 MET A C 1
ATOM 733 O O . MET A 1 93 ? 7.538 -8.294 -39.128 1.00 54.22 93 MET A O 1
ATOM 737 N N . GLN A 1 94 ? 8.925 -9.871 -38.339 1.00 53.69 94 GLN A N 1
ATOM 738 C CA . GLN A 1 94 ? 9.002 -10.603 -39.595 1.00 53.69 94 GLN A CA 1
ATOM 739 C C . GLN A 1 94 ? 8.011 -11.754 -39.509 1.00 53.69 94 GLN A C 1
ATOM 741 O O . GLN A 1 94 ? 8.205 -12.694 -38.743 1.00 53.69 94 GLN A O 1
ATOM 746 N N . VAL A 1 95 ? 6.945 -11.651 -40.293 1.00 55.59 95 VAL A N 1
ATOM 747 C CA . VAL A 1 95 ? 6.064 -12.773 -40.609 1.00 55.59 95 VAL A CA 1
ATOM 748 C C . VAL A 1 95 ? 6.796 -13.586 -41.678 1.00 55.59 95 VAL A C 1
ATOM 750 O O . VAL A 1 95 ? 6.625 -13.359 -42.873 1.00 55.59 95 VAL A O 1
ATOM 753 N N . ASN A 1 96 ? 7.714 -14.455 -41.256 1.00 52.34 96 ASN A N 1
ATOM 754 C CA . ASN A 1 96 ? 8.342 -15.426 -42.152 1.00 52.34 96 ASN A CA 1
ATOM 755 C C . ASN A 1 96 ? 7.456 -16.684 -42.164 1.00 52.34 96 ASN A C 1
ATOM 757 O O . ASN A 1 96 ? 7.749 -17.654 -41.474 1.00 52.34 96 ASN A O 1
ATOM 761 N N . GLY A 1 97 ? 6.344 -16.645 -42.906 1.00 63.22 97 GLY A N 1
ATOM 762 C CA . GLY A 1 97 ? 5.300 -17.684 -42.860 1.00 63.22 97 GLY A CA 1
ATOM 763 C C . GLY A 1 97 ? 4.282 -17.464 -41.731 1.00 63.22 97 GLY A C 1
ATOM 764 O O . GLY A 1 97 ? 4.146 -16.346 -41.250 1.00 63.22 97 GLY A O 1
ATOM 765 N N . ASP A 1 98 ? 3.576 -18.516 -41.301 1.00 65.62 98 ASP A N 1
ATOM 766 C CA . ASP A 1 98 ? 2.515 -18.451 -40.270 1.00 65.62 98 ASP A CA 1
ATOM 767 C C . ASP A 1 98 ? 3.033 -18.241 -38.824 1.00 65.62 98 ASP A C 1
ATOM 769 O O . ASP A 1 98 ? 2.245 -18.162 -37.880 1.00 65.62 98 ASP A O 1
ATOM 773 N N . GLU A 1 99 ? 4.351 -18.143 -38.611 1.00 77.44 99 GLU A N 1
ATOM 774 C CA . GLU A 1 99 ? 4.940 -17.966 -37.278 1.00 77.44 99 GLU A CA 1
ATOM 775 C C . GLU A 1 99 ? 5.095 -16.482 -36.905 1.00 77.44 99 GLU A C 1
ATOM 777 O O . GLU A 1 99 ? 5.987 -15.776 -37.381 1.00 77.44 99 GLU A O 1
ATOM 782 N N . GLU A 1 100 ? 4.245 -16.004 -35.992 1.00 85.94 100 GLU A N 1
ATOM 783 C CA . GLU A 1 100 ? 4.427 -14.698 -35.360 1.00 85.94 100 GLU A CA 1
ATOM 784 C C . GLU A 1 100 ? 5.585 -14.741 -34.348 1.00 85.94 100 GLU A C 1
ATOM 786 O O . GLU A 1 100 ? 5.658 -15.618 -33.484 1.00 85.94 100 GLU A O 1
ATOM 791 N N . THR A 1 101 ? 6.479 -13.755 -34.409 1.00 89.25 101 THR A N 1
ATOM 792 C CA . THR A 1 101 ? 7.556 -13.584 -33.427 1.00 89.25 101 THR A CA 1
ATOM 793 C C . THR A 1 101 ? 7.589 -12.154 -32.896 1.00 89.25 101 THR A C 1
ATOM 795 O O . THR A 1 101 ? 7.199 -11.210 -33.588 1.00 89.25 101 THR A O 1
ATOM 798 N N . THR A 1 102 ? 8.055 -11.984 -31.656 1.00 91.00 102 THR A N 1
ATOM 799 C CA . THR A 1 102 ? 8.327 -10.666 -31.067 1.00 91.00 102 THR A CA 1
ATOM 800 C C . THR A 1 102 ? 9.785 -10.584 -30.650 1.00 91.00 102 THR A C 1
ATOM 802 O O . THR A 1 102 ? 10.247 -11.356 -29.810 1.00 91.00 102 THR A O 1
ATOM 805 N N . GLY A 1 103 ? 10.509 -9.609 -31.195 1.00 92.44 103 GLY A N 1
ATOM 806 C CA . GLY A 1 103 ? 11.845 -9.285 -30.716 1.00 92.44 103 GLY A CA 1
ATOM 807 C C . GLY A 1 103 ? 11.823 -8.362 -29.488 1.00 92.44 103 GLY A C 1
ATOM 808 O O . GLY A 1 103 ? 11.064 -7.390 -29.422 1.00 92.44 103 GLY A O 1
ATOM 809 N N . ILE A 1 104 ? 12.680 -8.663 -28.517 1.00 94.00 104 ILE A N 1
ATOM 810 C CA . ILE A 1 104 ? 12.846 -7.963 -27.240 1.00 94.00 104 ILE A CA 1
ATOM 811 C C . ILE A 1 104 ? 14.295 -7.502 -27.109 1.00 94.00 104 ILE A C 1
ATOM 813 O O . ILE A 1 104 ? 15.217 -8.235 -27.462 1.00 94.00 104 ILE A O 1
ATOM 817 N N . CYS A 1 105 ? 14.517 -6.306 -26.571 1.00 93.50 105 CYS A N 1
ATOM 818 C CA . CYS A 1 105 ? 15.854 -5.821 -26.245 1.00 93.50 105 CYS A CA 1
ATOM 819 C C . CYS A 1 105 ? 15.905 -5.065 -24.915 1.00 93.50 105 CYS A C 1
ATOM 821 O O . CYS A 1 105 ? 14.895 -4.569 -24.418 1.00 93.50 105 CYS A O 1
ATOM 823 N N . VAL A 1 106 ? 17.105 -4.938 -24.348 1.00 92.94 106 VAL A N 1
ATOM 824 C CA . VAL A 1 106 ? 17.364 -4.029 -23.227 1.00 92.94 106 VAL A CA 1
ATOM 825 C C . VAL A 1 106 ? 17.514 -2.596 -23.751 1.00 92.94 106 VAL A C 1
ATOM 827 O O . VAL A 1 106 ? 18.407 -2.277 -24.537 1.00 92.94 106 VAL A O 1
ATOM 830 N N . LYS A 1 107 ? 16.644 -1.697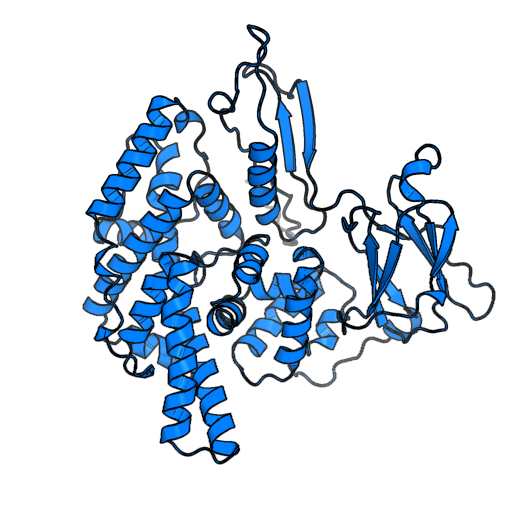 -23.294 1.00 90.69 107 LYS A N 1
ATOM 831 C CA . LYS A 1 107 ? 16.602 -0.291 -23.696 1.00 90.69 107 LYS A CA 1
ATOM 832 C C . LYS A 1 107 ? 17.885 0.446 -23.319 1.00 90.69 107 LYS A C 1
ATOM 834 O O . LYS A 1 107 ? 18.287 0.465 -22.157 1.00 90.69 107 LYS A O 1
ATOM 839 N N . GLY A 1 108 ? 18.466 1.140 -24.296 1.00 82.56 108 GLY A N 1
ATOM 840 C CA . GLY A 1 108 ? 19.632 2.006 -24.090 1.00 82.56 108 GLY A CA 1
ATOM 841 C C . GLY A 1 108 ? 20.956 1.261 -23.920 1.00 82.56 108 GLY A C 1
ATOM 842 O O . GLY A 1 108 ? 21.969 1.904 -23.652 1.00 82.56 108 GLY A O 1
ATOM 843 N N . LEU A 1 109 ? 20.973 -0.063 -24.090 1.00 79.62 109 LEU A N 1
ATOM 844 C CA . LEU A 1 109 ? 22.208 -0.829 -24.109 1.00 79.62 109 LEU A CA 1
ATOM 845 C C . LEU A 1 109 ? 22.854 -0.680 -25.497 1.00 79.62 109 LEU A C 1
ATOM 847 O O . LEU A 1 109 ? 22.399 -1.270 -26.475 1.00 79.62 109 LEU A O 1
ATOM 851 N N . ALA A 1 110 ? 23.867 0.183 -25.607 1.00 64.19 110 ALA A N 1
ATOM 852 C CA . ALA A 1 110 ? 24.677 0.274 -26.818 1.00 64.19 110 ALA A CA 1
ATOM 853 C C . ALA A 1 110 ? 25.480 -1.025 -26.998 1.00 64.19 110 ALA A C 1
ATOM 855 O O . ALA A 1 110 ? 25.966 -1.587 -26.017 1.00 64.19 110 ALA A O 1
ATOM 856 N N . VAL A 1 111 ? 25.651 -1.471 -28.247 1.00 60.59 111 VAL A N 1
ATOM 857 C CA . VAL A 1 111 ? 26.370 -2.714 -28.608 1.00 60.59 111 VAL A CA 1
ATOM 858 C C . VAL A 1 111 ? 27.785 -2.763 -28.004 1.00 60.59 111 VAL A C 1
ATOM 860 O O . VAL A 1 111 ? 28.289 -3.831 -27.669 1.00 60.59 111 VAL A O 1
ATOM 863 N N . GLU A 1 112 ? 28.399 -1.603 -27.782 1.00 53.25 112 GLU A N 1
ATOM 864 C CA . GLU A 1 112 ? 29.750 -1.453 -27.229 1.00 53.25 112 GLU A CA 1
ATOM 865 C C . GLU A 1 112 ? 29.847 -1.758 -25.718 1.00 53.25 112 GLU A C 1
ATOM 867 O O . GLU A 1 112 ? 30.916 -2.126 -25.243 1.00 53.25 112 GLU A O 1
ATOM 872 N N . ASN A 1 113 ? 28.735 -1.716 -24.969 1.00 58.28 113 ASN A N 1
ATOM 873 C CA . ASN A 1 113 ? 28.674 -2.093 -23.543 1.00 58.28 113 ASN A CA 1
ATOM 874 C C . ASN A 1 113 ? 28.182 -3.544 -23.327 1.00 58.28 113 ASN A C 1
ATOM 876 O O . ASN A 1 113 ? 27.781 -3.923 -22.224 1.00 58.28 113 ASN A O 1
ATOM 880 N N . SER A 1 114 ? 28.191 -4.364 -24.383 1.00 56.19 114 SER A N 1
ATOM 881 C CA . SER A 1 114 ? 27.566 -5.695 -24.436 1.00 56.19 114 SER A CA 1
ATOM 882 C C . SER A 1 114 ? 28.115 -6.723 -23.443 1.00 56.19 114 SER A C 1
ATOM 884 O O . SER A 1 114 ? 27.358 -7.609 -23.039 1.00 56.19 114 SER A O 1
ATOM 886 N N . ALA A 1 115 ? 29.366 -6.583 -22.991 1.00 58.16 115 ALA A N 1
ATOM 887 C CA . ALA A 1 115 ? 30.015 -7.529 -22.077 1.00 58.16 115 ALA A CA 1
ATOM 888 C C . ALA A 1 115 ? 29.308 -7.674 -20.713 1.00 58.16 115 ALA A C 1
ATOM 890 O O . ALA A 1 115 ? 29.453 -8.699 -20.061 1.00 58.16 115 ALA A O 1
ATOM 891 N N . GLN A 1 116 ? 28.520 -6.679 -20.281 1.00 57.66 116 GLN A N 1
ATOM 892 C CA . GLN A 1 116 ? 27.731 -6.763 -19.040 1.00 57.66 116 GLN A CA 1
ATOM 893 C C . GLN A 1 116 ? 26.329 -7.367 -19.239 1.00 57.66 116 GLN A C 1
ATOM 895 O O . GLN A 1 116 ? 25.666 -7.700 -18.263 1.00 57.66 116 GLN A O 1
ATOM 900 N N . SER A 1 117 ? 25.857 -7.507 -20.483 1.00 58.88 117 SER A N 1
ATOM 901 C CA . SER A 1 117 ? 24.489 -7.967 -20.795 1.00 58.88 117 SER A CA 1
ATOM 902 C C . SER A 1 117 ? 24.384 -9.441 -21.187 1.00 58.88 117 SER A C 1
ATOM 904 O O . SER A 1 117 ? 23.277 -9.960 -21.317 1.00 58.88 117 SER A O 1
ATOM 906 N N . SER A 1 118 ? 25.517 -10.119 -21.384 1.00 59.50 118 SER A N 1
ATOM 907 C CA . SER A 1 118 ? 25.570 -11.534 -21.769 1.00 59.50 118 SER A CA 1
ATOM 908 C C . SER A 1 118 ? 25.075 -12.493 -20.680 1.00 59.50 118 SER A C 1
ATOM 910 O O . SER A 1 118 ? 24.830 -13.655 -20.978 1.00 59.50 118 SER A O 1
ATOM 912 N N . GLU A 1 119 ? 24.883 -12.015 -19.449 1.00 80.75 119 GLU A N 1
ATOM 913 C CA . GLU A 1 119 ? 24.446 -12.815 -18.294 1.00 80.75 119 GLU A CA 1
ATOM 914 C C . GLU A 1 119 ? 23.020 -12.464 -17.834 1.00 80.75 119 GLU A C 1
ATOM 916 O O . GLU A 1 119 ? 22.704 -12.519 -16.645 1.00 80.75 119 GLU A O 1
ATOM 921 N N . CYS A 1 120 ? 22.161 -12.025 -18.756 1.00 88.25 120 CYS A N 1
ATOM 922 C CA . CYS A 1 120 ? 20.770 -11.729 -18.440 1.00 88.25 120 CYS A CA 1
ATOM 923 C C . CYS A 1 120 ? 19.866 -12.926 -18.754 1.00 88.25 120 CYS A C 1
ATOM 925 O O . CYS A 1 120 ? 19.821 -13.404 -19.889 1.00 88.25 120 CYS A O 1
ATOM 927 N N . GLU A 1 121 ? 19.120 -13.378 -17.749 1.00 92.19 121 GLU A N 1
ATOM 928 C CA . GLU A 1 121 ? 18.112 -14.424 -17.887 1.00 92.19 121 GLU A CA 1
ATOM 929 C C . GLU A 1 121 ? 16.751 -13.790 -18.189 1.00 92.19 121 GLU A C 1
ATOM 931 O O . GLU A 1 121 ? 16.317 -12.866 -17.492 1.00 92.19 121 GLU A O 1
ATOM 936 N N . LEU A 1 122 ? 16.080 -14.284 -19.230 1.00 93.75 122 LEU A N 1
ATOM 937 C CA . LEU A 1 122 ? 14.749 -13.842 -19.628 1.00 93.75 122 LEU A CA 1
ATOM 938 C C . LEU A 1 122 ? 13.737 -14.945 -19.327 1.00 93.75 122 LEU A C 1
ATOM 940 O O . LEU A 1 122 ? 13.954 -16.106 -19.655 1.00 93.75 122 LEU A O 1
ATOM 944 N N . SER A 1 123 ? 12.619 -14.560 -18.728 1.00 94.19 123 SER A N 1
ATOM 945 C CA . SER A 1 123 ? 11.491 -15.436 -18.426 1.00 94.19 123 SER A CA 1
ATOM 946 C C . SER A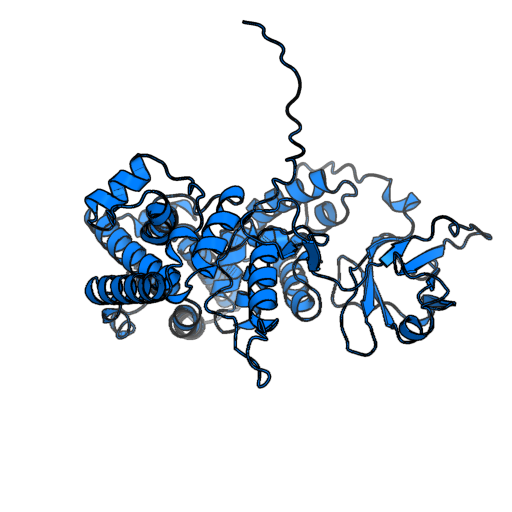 1 123 ? 10.195 -14.775 -18.875 1.00 94.19 123 SER A C 1
ATOM 948 O O . SER A 1 123 ? 10.094 -13.544 -18.957 1.00 94.19 123 SER A O 1
ATOM 950 N N . ILE A 1 124 ? 9.205 -15.599 -19.201 1.00 94.44 124 ILE A N 1
ATOM 951 C CA . ILE A 1 124 ? 7.891 -15.146 -19.646 1.00 94.44 124 ILE A CA 1
ATOM 952 C C . ILE A 1 124 ? 6.849 -15.788 -18.747 1.00 94.44 124 ILE A C 1
ATOM 954 O O . ILE A 1 124 ? 6.875 -16.999 -18.527 1.00 94.44 124 ILE A O 1
ATOM 958 N N . VAL A 1 125 ? 5.932 -14.965 -18.248 1.00 93.19 125 VAL A N 1
ATOM 959 C CA . VAL A 1 125 ? 4.810 -15.406 -17.419 1.00 93.19 125 VAL A CA 1
ATOM 960 C C . VAL A 1 125 ? 3.495 -14.914 -18.032 1.00 93.19 125 VAL A C 1
ATOM 962 O O . VAL A 1 125 ? 3.442 -13.770 -18.510 1.00 93.19 125 VAL A O 1
ATOM 965 N N . PRO A 1 126 ? 2.430 -15.733 -18.070 1.00 92.19 126 PRO A N 1
ATOM 966 C CA . PRO A 1 126 ? 1.098 -15.264 -18.422 1.00 92.19 126 PRO A CA 1
ATOM 967 C C . PRO A 1 126 ? 0.685 -14.170 -17.447 1.00 92.19 126 PRO A C 1
ATOM 969 O O . PRO A 1 126 ? 0.814 -14.327 -16.233 1.00 92.19 126 PRO A O 1
ATOM 972 N N . LEU A 1 127 ? 0.173 -13.048 -17.957 1.00 90.31 127 LEU A N 1
ATOM 973 C CA . LEU A 1 127 ? -0.155 -11.924 -17.084 1.00 90.31 127 LEU A CA 1
ATOM 974 C C . LEU A 1 127 ? -1.256 -12.285 -16.090 1.00 90.31 127 LEU A C 1
ATOM 976 O O . LEU A 1 127 ? -1.272 -11.684 -15.030 1.00 90.31 127 LEU A O 1
ATOM 980 N N . GLY A 1 128 ? -2.138 -13.231 -16.420 1.00 88.88 128 GLY A N 1
ATOM 981 C CA . GLY A 1 128 ? -3.228 -13.680 -15.555 1.00 88.88 128 GLY A CA 1
ATOM 982 C C . GLY A 1 128 ? -2.913 -14.846 -14.625 1.00 88.88 128 GLY A C 1
ATOM 983 O O . GLY A 1 128 ? -3.687 -15.096 -13.706 1.00 88.88 128 GLY A O 1
ATOM 984 N N . SER A 1 129 ? -1.768 -15.495 -14.818 1.00 90.31 129 SER A N 1
ATOM 985 C CA . SER A 1 129 ? -1.293 -16.590 -13.973 1.00 90.31 129 SER A CA 1
ATOM 986 C C . SER A 1 129 ? 0.167 -16.314 -13.614 1.00 90.31 129 SER A C 1
ATOM 988 O O . SER A 1 129 ? 1.074 -16.884 -14.217 1.00 90.31 129 SER A O 1
ATOM 990 N N . PRO A 1 130 ? 0.435 -15.396 -12.668 1.00 88.81 130 PRO A N 1
ATOM 991 C CA . PRO A 1 130 ? 1.786 -14.891 -12.416 1.00 88.81 130 PRO A CA 1
ATOM 992 C C . PRO A 1 130 ? 2.731 -15.950 -11.825 1.00 88.81 130 PRO A C 1
ATOM 994 O O . PRO A 1 130 ? 3.943 -15.736 -11.796 1.00 88.81 130 PRO A O 1
ATOM 997 N N . ASN A 1 131 ? 2.184 -17.077 -11.363 1.00 88.69 131 ASN A N 1
ATOM 998 C CA . ASN A 1 131 ? 2.932 -18.231 -10.872 1.00 88.69 131 ASN A CA 1
ATOM 999 C C . ASN A 1 131 ? 3.332 -19.208 -11.993 1.00 88.69 131 ASN A C 1
ATOM 1001 O O . ASN A 1 131 ? 4.217 -20.037 -11.780 1.00 88.69 131 ASN A O 1
ATOM 1005 N N . ASP A 1 132 ? 2.724 -19.104 -13.178 1.00 90.75 132 ASP A N 1
ATOM 1006 C CA . ASP A 1 132 ? 3.017 -19.987 -14.302 1.00 90.75 132 ASP A CA 1
ATOM 1007 C C . ASP A 1 132 ? 4.251 -19.480 -15.048 1.00 90.75 132 ASP A C 1
ATOM 1009 O O . ASP A 1 132 ? 4.311 -18.333 -15.499 1.00 90.75 132 ASP A O 1
ATOM 1013 N N . GLN A 1 133 ? 5.243 -20.351 -15.215 1.00 87.62 133 GLN A N 1
ATOM 1014 C CA . GLN A 1 133 ? 6.399 -20.072 -16.060 1.00 87.62 133 GLN A CA 1
ATOM 1015 C C . GLN A 1 133 ? 6.230 -20.737 -17.413 1.00 87.62 133 GLN A C 1
ATOM 1017 O O . GLN A 1 133 ? 5.868 -21.909 -17.518 1.00 87.62 133 GLN A O 1
ATOM 1022 N N . MET A 1 134 ? 6.510 -19.972 -18.458 1.00 90.50 134 MET A N 1
ATOM 1023 C CA . MET A 1 134 ? 6.456 -20.478 -19.818 1.00 90.50 134 MET A CA 1
ATOM 1024 C C . MET A 1 134 ? 7.756 -21.220 -20.167 1.00 90.50 134 MET A C 1
ATOM 1026 O O . MET A 1 134 ? 8.817 -20.857 -19.649 1.00 90.50 134 MET A O 1
ATOM 1030 N N . PRO A 1 135 ? 7.699 -22.236 -21.047 1.00 87.75 135 PRO A N 1
ATOM 1031 C CA . PRO A 1 135 ? 8.874 -23.008 -21.448 1.00 87.75 135 PRO A CA 1
ATOM 1032 C C . PRO A 1 135 ? 10.005 -22.129 -22.009 1.00 87.75 135 PRO A C 1
ATOM 1034 O O . PRO A 1 135 ? 9.762 -21.231 -22.815 1.00 87.75 135 PRO A O 1
ATOM 1037 N N . ALA A 1 136 ? 11.249 -22.374 -21.587 1.00 82.94 136 ALA A N 1
ATOM 1038 C CA . ALA A 1 136 ? 12.403 -21.536 -21.940 1.00 82.94 136 ALA A CA 1
ATOM 1039 C C . ALA A 1 136 ? 12.836 -21.647 -23.417 1.00 82.94 136 ALA A C 1
ATOM 1041 O O . ALA A 1 136 ? 13.452 -20.731 -23.956 1.00 82.94 136 ALA A O 1
ATOM 1042 N N . ASP A 1 137 ? 12.496 -22.748 -24.088 1.00 85.38 137 ASP A N 1
ATOM 1043 C CA . ASP A 1 137 ? 12.796 -23.034 -25.500 1.00 85.38 137 ASP A CA 1
ATOM 1044 C C . ASP A 1 137 ? 12.120 -22.063 -26.486 1.00 85.38 137 ASP A C 1
ATOM 1046 O O . ASP A 1 137 ? 12.564 -21.893 -27.625 1.00 85.38 137 ASP A O 1
ATOM 1050 N N . THR A 1 138 ? 11.082 -21.372 -26.025 1.00 87.00 138 THR A N 1
ATOM 1051 C CA . THR A 1 138 ? 10.368 -20.319 -26.758 1.00 87.00 138 THR A CA 1
ATOM 1052 C C . THR A 1 138 ? 11.160 -19.015 -26.899 1.00 87.00 138 THR A C 1
ATOM 1054 O O . THR A 1 138 ? 10.839 -18.183 -27.755 1.00 87.00 138 THR A O 1
ATOM 1057 N N . ILE A 1 139 ? 12.207 -18.841 -26.085 1.00 92.00 139 ILE A N 1
ATOM 1058 C CA . ILE A 1 139 ? 13.048 -17.649 -26.027 1.00 92.00 139 ILE A CA 1
ATOM 1059 C C . ILE A 1 139 ? 14.394 -17.968 -26.673 1.00 92.00 139 ILE A C 1
ATOM 1061 O O . ILE A 1 139 ? 15.201 -18.733 -26.149 1.00 92.00 139 ILE A O 1
ATOM 1065 N N . LYS A 1 140 ? 14.688 -17.321 -27.800 1.00 92.56 140 LYS A N 1
ATOM 1066 C CA . LYS A 1 140 ? 15.980 -17.452 -28.482 1.00 92.56 140 LYS A CA 1
ATOM 1067 C C . LYS A 1 140 ? 16.784 -16.174 -28.313 1.00 92.56 140 LYS A C 1
ATOM 1069 O O . LYS A 1 140 ? 16.367 -15.118 -28.783 1.00 92.56 140 LYS A O 1
ATOM 1074 N N . SER A 1 141 ? 17.940 -16.258 -27.656 1.00 92.00 141 SER A N 1
ATOM 1075 C CA . SER A 1 141 ? 18.891 -15.141 -27.623 1.00 92.00 141 SER A CA 1
ATOM 1076 C C . SER A 1 141 ? 19.422 -14.881 -29.033 1.00 92.00 141 SER A C 1
ATOM 1078 O O . SER A 1 141 ? 19.905 -15.797 -29.697 1.00 92.00 141 SER A O 1
ATOM 1080 N N . THR A 1 142 ? 19.313 -13.639 -29.501 1.00 90.94 142 THR A N 1
ATOM 1081 C CA . THR A 1 142 ? 19.815 -13.205 -30.819 1.00 90.94 142 THR A CA 1
ATOM 1082 C C . THR A 1 142 ? 21.115 -12.412 -30.722 1.00 90.94 142 THR A C 1
ATOM 1084 O O . THR A 1 142 ? 21.683 -12.019 -31.737 1.00 90.94 142 THR A O 1
ATOM 1087 N N . GLY A 1 143 ? 21.581 -12.158 -29.501 1.00 88.12 143 GLY A N 1
ATOM 1088 C CA . GLY A 1 143 ? 22.747 -11.339 -29.207 1.00 88.12 143 GLY A CA 1
ATOM 1089 C C . GLY A 1 143 ? 22.676 -10.761 -27.791 1.00 88.12 143 GLY A C 1
ATOM 1090 O O . GLY A 1 143 ? 21.652 -10.908 -27.120 1.00 88.12 143 GLY A O 1
ATOM 1091 N N . PRO A 1 144 ? 23.734 -10.081 -27.324 1.00 86.94 144 PRO A N 1
ATOM 1092 C CA . PRO A 1 144 ? 23.790 -9.526 -25.974 1.00 86.94 144 PRO A CA 1
ATOM 1093 C C . PRO A 1 144 ? 22.612 -8.583 -25.687 1.00 86.94 144 PRO A C 1
ATOM 1095 O O . PRO A 1 144 ? 22.410 -7.594 -26.393 1.00 86.94 144 PRO A O 1
ATOM 1098 N N . GLY A 1 145 ? 21.804 -8.914 -24.675 1.00 89.44 145 GLY A N 1
ATOM 1099 C CA . GLY A 1 145 ? 20.623 -8.133 -24.303 1.00 89.44 145 GLY A CA 1
ATOM 1100 C C . GLY A 1 145 ? 19.498 -8.119 -25.347 1.00 89.44 145 GLY A C 1
ATOM 1101 O O . GLY A 1 145 ? 18.678 -7.198 -25.323 1.00 89.44 145 GLY A O 1
ATOM 1102 N N . THR A 1 146 ? 19.462 -9.083 -26.276 1.00 91.44 146 THR A N 1
ATOM 1103 C CA . THR A 1 146 ? 18.416 -9.196 -27.304 1.00 91.44 146 THR A CA 1
ATOM 1104 C C . THR A 1 146 ? 17.901 -10.622 -27.434 1.00 91.44 146 THR A C 1
ATOM 1106 O O . THR A 1 146 ? 18.675 -11.578 -27.464 1.00 91.44 146 THR A O 1
ATOM 1109 N N . TRP A 1 147 ? 16.585 -10.758 -27.559 1.00 93.81 147 TRP A N 1
ATOM 1110 C CA . TRP A 1 147 ? 15.908 -12.043 -27.662 1.00 93.81 147 TRP A CA 1
ATOM 1111 C C . TRP A 1 147 ? 14.804 -11.985 -28.710 1.00 93.81 147 TRP A C 1
ATOM 1113 O O . TRP A 1 147 ? 14.255 -10.923 -28.997 1.00 93.81 147 TRP A O 1
ATOM 1123 N N . THR A 1 148 ? 14.447 -13.141 -29.250 1.00 93.12 148 THR A N 1
ATOM 1124 C CA . THR A 1 148 ? 13.248 -13.346 -30.062 1.00 93.12 148 THR A CA 1
ATOM 1125 C C . THR A 1 148 ? 12.360 -14.371 -29.375 1.00 93.12 148 THR A C 1
ATOM 1127 O O . THR A 1 148 ? 12.838 -15.427 -28.962 1.00 93.12 148 THR A O 1
ATOM 1130 N N . ILE A 1 149 ? 11.077 -14.044 -29.251 1.00 92.75 149 ILE A N 1
ATOM 1131 C CA . ILE A 1 149 ? 10.045 -14.895 -28.658 1.00 92.75 149 ILE A CA 1
ATOM 1132 C C . ILE A 1 149 ? 9.183 -15.449 -29.792 1.00 92.75 149 ILE A C 1
ATOM 1134 O O . ILE A 1 149 ? 8.625 -14.665 -30.563 1.00 92.75 149 ILE A O 1
ATOM 1138 N N . ASN A 1 150 ? 9.064 -16.774 -29.897 1.00 91.56 150 ASN A N 1
ATOM 1139 C CA . ASN A 1 150 ? 8.173 -17.422 -30.867 1.00 91.56 150 ASN A CA 1
ATOM 1140 C C . ASN A 1 150 ? 6.757 -17.565 -30.288 1.00 91.56 150 ASN A C 1
ATOM 1142 O O . ASN A 1 150 ? 6.606 -18.143 -29.221 1.00 91.56 150 ASN A O 1
ATOM 1146 N N . HIS A 1 151 ? 5.724 -17.058 -30.971 1.00 90.75 151 HIS A N 1
ATOM 1147 C CA . HIS A 1 151 ? 4.338 -17.090 -30.484 1.00 90.75 151 HIS A CA 1
ATOM 1148 C C . HIS A 1 151 ? 3.608 -18.426 -30.709 1.00 90.75 151 HIS A C 1
ATOM 1150 O O . HIS A 1 151 ? 2.512 -18.605 -30.177 1.00 90.75 151 HIS A O 1
ATOM 1156 N N . SER A 1 152 ? 4.153 -19.342 -31.514 1.00 88.81 152 SER A N 1
ATOM 1157 C CA . SER A 1 152 ? 3.468 -20.583 -31.922 1.00 88.81 152 SER A CA 1
ATOM 1158 C C . SER A 1 152 ? 3.037 -21.457 -30.741 1.00 88.81 152 SER A C 1
ATOM 1160 O O . SER A 1 152 ? 1.965 -22.055 -30.786 1.00 88.81 152 SER A O 1
ATOM 1162 N N . THR A 1 153 ? 3.823 -21.466 -29.667 1.00 87.50 153 THR A N 1
ATOM 1163 C CA . THR A 1 153 ? 3.603 -22.266 -28.454 1.00 87.50 153 THR A CA 1
ATOM 1164 C C . THR A 1 153 ? 2.735 -21.578 -27.401 1.00 87.50 153 THR A C 1
ATOM 1166 O O . THR A 1 153 ? 2.429 -22.185 -26.377 1.00 87.50 153 THR A O 1
ATOM 1169 N N . TYR A 1 154 ? 2.350 -20.319 -27.620 1.00 90.19 154 TYR A N 1
ATOM 1170 C CA . TYR A 1 154 ? 1.584 -19.535 -26.657 1.00 90.19 154 TYR A CA 1
ATOM 1171 C C . TYR A 1 154 ? 0.112 -19.437 -27.044 1.00 90.19 154 TYR A C 1
ATOM 1173 O O . TYR A 1 154 ? -0.244 -19.250 -28.215 1.00 90.19 154 TYR A O 1
ATOM 1181 N N . GLU A 1 155 ? -0.747 -19.470 -26.033 1.00 90.06 155 GLU A N 1
ATOM 1182 C CA . GLU A 1 155 ? -2.148 -19.102 -26.188 1.00 90.06 155 GLU A CA 1
ATOM 1183 C C . GLU A 1 155 ? -2.289 -17.593 -26.466 1.00 90.06 155 GLU A C 1
ATOM 1185 O O . GLU A 1 155 ? -1.459 -16.792 -26.020 1.00 90.06 155 GLU A O 1
ATOM 1190 N N . PRO A 1 156 ? -3.317 -17.158 -27.218 1.00 87.75 156 PRO A N 1
ATOM 1191 C CA . PRO A 1 156 ? -3.616 -15.739 -27.367 1.00 87.75 156 PRO A CA 1
ATOM 1192 C C . PRO A 1 156 ? -3.834 -15.084 -25.998 1.00 87.75 156 PRO A C 1
ATOM 1194 O O . PRO A 1 156 ? -4.701 -15.493 -25.230 1.00 87.75 156 PRO A O 1
ATOM 1197 N N . GLY A 1 157 ? -3.065 -14.043 -25.683 1.00 88.69 157 GLY A N 1
ATOM 1198 C CA . GLY A 1 157 ? -3.163 -13.412 -24.371 1.00 88.69 157 GLY A CA 1
ATOM 1199 C C . GLY A 1 157 ? -2.153 -12.305 -24.117 1.00 88.69 157 GLY A C 1
ATOM 1200 O O . GLY A 1 157 ? -1.329 -11.950 -24.966 1.00 88.69 157 GLY A O 1
ATOM 1201 N N . TYR A 1 158 ? -2.224 -11.752 -22.908 1.00 90.88 158 TYR A N 1
ATOM 1202 C CA . TYR A 1 158 ? -1.223 -10.828 -22.395 1.00 90.88 158 TYR A CA 1
ATOM 1203 C C . TYR A 1 158 ? -0.222 -11.569 -21.526 1.00 90.88 158 TYR A C 1
ATOM 1205 O O . TYR A 1 158 ? -0.584 -12.343 -20.643 1.00 90.88 158 TYR A O 1
ATOM 1213 N N . TYR A 1 159 ? 1.044 -11.257 -21.750 1.00 93.19 159 TYR A N 1
ATOM 1214 C CA . TYR A 1 159 ? 2.169 -11.870 -21.069 1.00 93.19 159 TYR A CA 1
ATOM 1215 C C . TYR A 1 159 ? 3.098 -10.788 -20.535 1.00 93.19 159 TYR A C 1
ATOM 1217 O O . TYR A 1 159 ? 3.121 -9.646 -21.018 1.00 93.19 159 TYR A O 1
ATOM 1225 N N . LEU A 1 160 ? 3.875 -11.156 -19.526 1.00 94.06 160 LEU A N 1
ATOM 1226 C CA . LEU A 1 160 ? 4.902 -10.323 -18.937 1.00 94.06 160 LEU A CA 1
ATOM 1227 C C . LEU A 1 160 ? 6.266 -10.943 -19.226 1.00 94.06 160 LEU A C 1
ATOM 1229 O O . LEU A 1 160 ? 6.525 -12.089 -18.868 1.00 94.06 160 LEU A O 1
ATOM 1233 N N . VAL A 1 161 ? 7.143 -10.166 -19.855 1.00 95.25 161 VAL A N 1
ATOM 1234 C CA . VAL A 1 161 ? 8.554 -10.516 -19.995 1.00 95.25 161 VAL A CA 1
ATOM 1235 C C . VAL A 1 161 ? 9.312 -9.946 -18.810 1.00 95.25 161 VAL A C 1
ATOM 1237 O O . VAL A 1 161 ? 9.281 -8.734 -18.574 1.00 95.25 161 VAL A O 1
ATOM 1240 N N . VAL A 1 162 ? 10.007 -10.812 -18.086 1.00 94.25 162 VAL A N 1
ATOM 1241 C CA . VAL A 1 162 ? 10.849 -10.453 -16.950 1.00 94.25 162 VAL A CA 1
ATOM 1242 C C . VAL A 1 162 ? 12.286 -10.810 -17.292 1.00 94.25 162 VAL A C 1
ATOM 1244 O O . VAL A 1 162 ? 12.582 -11.942 -17.661 1.00 94.25 162 VAL A O 1
ATOM 1247 N N . ALA A 1 163 ? 13.180 -9.842 -17.136 1.00 93.81 163 ALA A N 1
ATOM 1248 C CA . ALA A 1 163 ? 14.612 -10.040 -17.284 1.00 93.81 163 ALA A CA 1
ATOM 1249 C C . ALA A 1 163 ? 15.309 -9.819 -15.942 1.00 93.81 163 ALA A C 1
ATOM 1251 O O . ALA A 1 163 ? 14.949 -8.892 -15.208 1.00 93.81 163 ALA A O 1
ATOM 1252 N N . ARG A 1 164 ? 16.292 -10.661 -15.624 1.00 92.75 164 ARG A N 1
ATOM 1253 C CA . ARG A 1 164 ? 17.121 -10.552 -14.419 1.00 92.75 164 ARG A CA 1
ATOM 1254 C C . ARG A 1 164 ? 18.596 -10.559 -14.787 1.00 92.75 164 ARG A C 1
ATOM 1256 O O . ARG A 1 164 ? 18.995 -11.272 -15.701 1.00 92.75 164 ARG A O 1
ATOM 1263 N N . ASP A 1 165 ? 19.391 -9.749 -14.097 1.00 90.94 165 ASP A N 1
ATOM 1264 C CA . ASP A 1 165 ? 20.851 -9.830 -14.194 1.00 90.94 165 ASP A CA 1
ATOM 1265 C C . ASP A 1 165 ? 21.408 -10.985 -13.339 1.00 90.94 165 ASP A C 1
ATOM 1267 O O . ASP A 1 165 ? 20.692 -11.576 -12.528 1.00 90.94 165 ASP A O 1
ATOM 1271 N N . ALA A 1 166 ? 22.706 -11.272 -13.466 1.00 89.62 166 ALA A N 1
ATOM 1272 C CA . ALA A 1 166 ? 23.396 -12.298 -12.676 1.00 89.62 166 ALA A CA 1
ATOM 1273 C C . ALA A 1 166 ? 23.330 -12.081 -11.148 1.00 89.62 166 ALA A C 1
ATOM 1275 O O . ALA A 1 166 ? 23.573 -13.004 -10.374 1.00 89.62 166 ALA A O 1
ATOM 1276 N N . LYS A 1 167 ? 23.003 -10.864 -10.689 1.00 89.62 167 LYS A N 1
ATOM 1277 C CA . LYS A 1 167 ? 22.818 -10.532 -9.266 1.00 89.62 167 LYS A CA 1
ATOM 1278 C C . LYS A 1 167 ? 21.366 -10.717 -8.811 1.00 89.62 167 LYS A C 1
ATOM 1280 O O . LYS A 1 167 ? 21.061 -10.468 -7.646 1.00 89.62 167 LYS A O 1
ATOM 1285 N N . GLY A 1 168 ? 20.471 -11.122 -9.710 1.00 88.69 168 GLY A N 1
ATOM 1286 C CA . GLY A 1 168 ? 19.044 -11.290 -9.457 1.00 88.69 168 GLY A CA 1
ATOM 1287 C C . GLY A 1 168 ? 18.237 -9.990 -9.490 1.00 88.69 168 GLY A C 1
ATOM 1288 O O . GLY A 1 168 ? 17.049 -10.009 -9.157 1.00 88.69 168 GLY A O 1
ATOM 1289 N N . ASN A 1 169 ? 18.822 -8.856 -9.895 1.00 87.25 169 ASN A N 1
ATOM 1290 C CA . ASN A 1 169 ? 18.060 -7.617 -10.025 1.00 87.25 169 ASN A CA 1
ATOM 1291 C C . ASN A 1 169 ? 17.140 -7.713 -11.238 1.00 87.25 169 ASN A C 1
ATOM 1293 O O . ASN A 1 169 ? 17.582 -8.000 -12.349 1.00 87.25 169 ASN A O 1
ATOM 1297 N N . SER A 1 170 ? 15.858 -7.422 -11.031 1.00 90.19 170 SER A N 1
ATOM 1298 C CA . SER A 1 170 ? 14.884 -7.403 -12.120 1.00 90.19 170 SER A CA 1
ATOM 1299 C C . SER A 1 170 ? 14.992 -6.111 -12.927 1.00 90.19 170 SER A C 1
ATOM 1301 O O . SER A 1 170 ? 15.026 -5.011 -12.369 1.00 90.19 170 SER A O 1
ATOM 1303 N N . TYR A 1 171 ? 14.997 -6.233 -14.250 1.00 93.06 171 TYR A N 1
ATOM 1304 C CA . TYR A 1 171 ? 14.777 -5.111 -15.161 1.00 93.06 171 TYR A CA 1
ATOM 1305 C C . TYR A 1 171 ? 13.293 -4.757 -15.184 1.00 93.06 171 TYR A C 1
ATOM 1307 O O . TYR A 1 171 ? 12.458 -5.557 -14.762 1.00 93.06 171 TYR A O 1
ATOM 1315 N N . ARG A 1 172 ? 12.950 -3.565 -15.688 1.00 93.50 172 ARG A N 1
ATOM 1316 C CA . ARG A 1 172 ? 11.556 -3.143 -15.860 1.00 93.50 172 ARG A CA 1
ATOM 1317 C C . ARG A 1 172 ? 10.838 -4.155 -16.760 1.00 93.50 172 ARG A C 1
ATOM 1319 O O . ARG A 1 172 ? 11.189 -4.229 -17.944 1.00 93.50 172 ARG A O 1
ATOM 1326 N N . PRO A 1 173 ? 9.842 -4.895 -16.229 1.00 93.88 173 PRO A N 1
ATOM 1327 C CA . PRO A 1 173 ? 9.150 -5.908 -17.009 1.00 93.88 173 PRO A CA 1
ATOM 1328 C C . PRO A 1 173 ? 8.360 -5.293 -18.160 1.00 93.88 173 PRO A C 1
ATOM 1330 O O . PRO A 1 173 ? 7.801 -4.199 -18.022 1.00 93.88 173 PRO A O 1
ATOM 1333 N N . LEU A 1 174 ? 8.277 -6.013 -19.275 1.00 94.06 174 LEU A N 1
ATOM 1334 C CA . LEU A 1 174 ? 7.546 -5.579 -20.460 1.00 94.06 174 LEU A CA 1
ATOM 1335 C C . LEU A 1 174 ? 6.255 -6.378 -20.606 1.00 94.06 174 LEU A C 1
ATOM 1337 O O . LEU A 1 174 ? 6.281 -7.600 -20.727 1.00 94.06 174 LEU A O 1
ATOM 1341 N N . ARG A 1 175 ? 5.123 -5.676 -20.677 1.00 92.19 175 ARG A N 1
ATOM 1342 C CA . ARG A 1 175 ? 3.853 -6.278 -21.089 1.00 92.19 175 ARG A CA 1
ATOM 1343 C C . ARG A 1 175 ? 3.828 -6.437 -22.609 1.00 92.19 175 ARG A C 1
ATOM 1345 O O . ARG A 1 175 ? 3.994 -5.460 -23.352 1.00 92.19 175 ARG A O 1
ATOM 1352 N N . PHE A 1 176 ? 3.565 -7.645 -23.085 1.00 90.69 176 PHE A N 1
ATOM 1353 C CA . PHE A 1 176 ? 3.364 -7.904 -24.507 1.00 90.69 176 PHE A CA 1
ATOM 1354 C C . PHE A 1 176 ? 2.139 -8.767 -24.780 1.00 90.69 176 PHE A C 1
ATOM 1356 O O . PHE A 1 176 ? 1.498 -9.270 -23.860 1.00 90.69 176 PHE A O 1
ATOM 1363 N N . VAL A 1 177 ? 1.757 -8.797 -26.054 1.00 89.50 177 VAL A N 1
ATOM 1364 C CA . VAL A 1 177 ? 0.526 -9.420 -26.532 1.00 89.50 177 VAL A CA 1
ATOM 1365 C C . VAL A 1 177 ? 0.917 -10.503 -27.517 1.00 89.50 177 VAL A C 1
ATOM 1367 O O . VAL A 1 177 ? 1.588 -10.207 -28.505 1.00 89.50 177 VAL A O 1
ATOM 1370 N N . VAL A 1 178 ? 0.488 -11.725 -27.243 1.00 88.94 178 VAL A N 1
ATOM 1371 C CA . VAL A 1 178 ? 0.599 -12.859 -28.156 1.00 88.94 178 VAL A CA 1
ATOM 1372 C C . VAL A 1 178 ? -0.659 -12.895 -29.018 1.00 88.94 178 VAL A C 1
ATOM 1374 O O . VAL A 1 178 ? -1.762 -12.749 -28.487 1.00 88.94 178 VAL A O 1
ATOM 1377 N N . LYS A 1 179 ? -0.504 -13.081 -30.338 1.00 83.25 179 LYS A N 1
ATOM 1378 C CA . LYS A 1 179 ? -1.618 -13.217 -31.297 1.00 83.25 179 LYS A CA 1
ATOM 1379 C C . LYS A 1 179 ? -2.630 -12.066 -31.183 1.00 83.25 179 LYS A C 1
ATOM 1381 O O . LYS A 1 179 ? -3.839 -12.261 -31.071 1.00 83.25 179 LYS A O 1
ATOM 1386 N N . ALA A 1 180 ? -2.129 -10.826 -31.201 1.00 79.56 180 ALA A N 1
ATOM 1387 C CA . ALA A 1 180 ? -2.926 -9.613 -30.968 1.00 79.56 180 ALA A CA 1
ATOM 1388 C C . ALA A 1 180 ? -4.104 -9.442 -31.947 1.00 79.56 180 ALA A C 1
ATOM 1390 O O . ALA A 1 180 ? -5.101 -8.811 -31.604 1.00 79.56 180 ALA A O 1
ATOM 1391 N N . SER A 1 181 ? -3.989 -9.993 -33.157 1.00 78.19 181 SER A N 1
ATOM 1392 C CA . SER A 1 181 ? -5.063 -10.071 -34.154 1.00 78.19 181 SER A CA 1
ATOM 1393 C C . SER A 1 181 ? -6.302 -10.799 -33.620 1.00 78.19 181 SER A C 1
ATOM 1395 O O . SER A 1 181 ? -7.416 -10.345 -33.862 1.00 78.19 181 SER A O 1
ATOM 1397 N N . THR A 1 182 ? -6.106 -11.855 -32.826 1.00 75.00 182 THR A N 1
ATOM 1398 C CA . THR A 1 182 ? -7.180 -12.665 -32.225 1.00 75.00 182 THR A CA 1
ATOM 1399 C C . THR A 1 182 ? -7.875 -11.921 -31.080 1.00 75.00 182 THR A C 1
ATOM 1401 O O . THR A 1 182 ? -9.082 -12.034 -30.906 1.00 75.00 182 THR A O 1
ATOM 1404 N N . LEU A 1 183 ? -7.135 -11.095 -30.331 1.00 71.06 183 LEU A N 1
ATOM 1405 C CA . LEU A 1 183 ? -7.644 -10.362 -29.160 1.00 71.06 183 LEU A CA 1
ATOM 1406 C C . LEU A 1 183 ? -8.339 -9.032 -29.489 1.00 71.06 183 LEU A C 1
ATOM 1408 O O . LEU A 1 183 ? -9.001 -8.457 -28.630 1.00 71.06 183 LEU A O 1
ATOM 1412 N N . LYS A 1 184 ? -8.170 -8.498 -30.706 1.00 68.38 184 LYS A N 1
ATOM 1413 C CA . LYS A 1 184 ? -8.842 -7.257 -31.139 1.00 68.38 184 LYS A CA 1
ATOM 1414 C C . LYS A 1 184 ? -10.332 -7.446 -31.435 1.00 68.38 184 LYS A C 1
ATOM 1416 O O . LYS A 1 184 ? -11.035 -6.446 -31.583 1.00 68.38 184 LYS A O 1
ATOM 1421 N N . ALA A 1 185 ? -10.812 -8.689 -31.495 1.00 58.22 185 ALA A N 1
ATOM 1422 C CA . ALA A 1 185 ? -12.232 -8.986 -31.390 1.00 58.22 185 ALA A CA 1
ATOM 1423 C C . ALA A 1 185 ? -12.654 -8.641 -29.958 1.00 58.22 185 ALA A C 1
ATOM 1425 O O . ALA A 1 185 ? -12.399 -9.385 -29.015 1.00 58.22 185 ALA A O 1
ATOM 1426 N N . THR A 1 186 ? -13.184 -7.433 -29.788 1.00 53.78 186 THR A N 1
ATOM 1427 C CA . THR A 1 186 ? -13.632 -6.952 -28.481 1.00 53.78 186 THR A CA 1
ATOM 1428 C C . THR A 1 186 ? -14.734 -7.904 -28.025 1.00 53.78 186 THR A C 1
ATOM 1430 O O . THR A 1 186 ? -15.667 -8.104 -28.803 1.00 53.78 186 THR A O 1
ATOM 1433 N N . PRO A 1 187 ? -14.663 -8.516 -26.832 1.00 53.03 187 PRO A N 1
ATOM 1434 C CA . PRO A 1 187 ? -15.847 -9.140 -26.281 1.00 53.03 187 PRO A CA 1
ATOM 1435 C C . PRO A 1 187 ? -16.833 -7.998 -26.041 1.00 53.03 187 PRO A C 1
ATOM 1437 O O . PRO A 1 187 ? -16.644 -7.186 -25.134 1.00 53.03 187 PRO A O 1
ATOM 1440 N N . GLU A 1 188 ? -17.833 -7.872 -26.910 1.00 49.25 188 GLU A N 1
ATOM 1441 C CA . GLU A 1 188 ? -19.053 -7.156 -26.572 1.00 49.25 188 GLU A CA 1
ATOM 1442 C C . GLU A 1 188 ? -19.599 -7.887 -25.346 1.00 49.25 188 GLU A C 1
ATOM 1444 O O . GLU A 1 188 ? -20.106 -9.002 -25.439 1.00 49.25 188 GLU A O 1
ATOM 1449 N N . SER A 1 189 ? -19.358 -7.333 -24.156 1.00 50.47 189 SER A N 1
ATOM 1450 C CA . SER A 1 189 ? -19.969 -7.836 -22.935 1.00 50.47 189 SER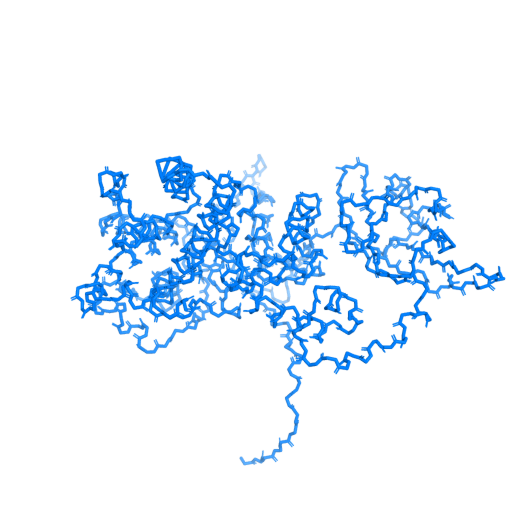 A CA 1
ATOM 1451 C C . SER A 1 189 ? -21.453 -7.491 -23.026 1.00 50.47 189 SER A C 1
ATOM 1453 O O . SER A 1 189 ? -21.873 -6.419 -22.594 1.00 50.47 189 SER A O 1
ATOM 1455 N N . GLU A 1 190 ? -22.222 -8.366 -23.672 1.00 47.19 190 GLU A N 1
ATOM 1456 C CA . GLU A 1 190 ? -23.678 -8.244 -23.793 1.00 47.19 190 GLU A CA 1
ATOM 1457 C C . GLU A 1 190 ? -24.377 -8.341 -22.428 1.00 47.19 190 GLU A C 1
ATOM 1459 O O . GLU A 1 190 ? -25.501 -7.868 -22.280 1.00 47.19 190 GLU A O 1
ATOM 1464 N N . ASP A 1 191 ? -23.693 -8.846 -21.399 1.00 50.22 191 ASP A N 1
ATOM 1465 C CA . ASP A 1 191 ? -24.176 -8.799 -20.025 1.00 50.22 191 ASP A CA 1
ATOM 1466 C C . ASP A 1 191 ? -23.648 -7.560 -19.299 1.00 50.22 191 ASP A C 1
ATOM 1468 O O . ASP A 1 191 ? -22.449 -7.415 -19.059 1.00 50.22 191 ASP A O 1
ATOM 1472 N N . GLY A 1 192 ? -24.568 -6.688 -18.875 1.00 54.47 192 GLY A N 1
ATOM 1473 C CA . GLY A 1 192 ? -24.325 -5.513 -18.026 1.00 54.47 192 GLY A CA 1
ATOM 1474 C C . GLY A 1 192 ? -23.867 -5.837 -16.596 1.00 54.47 192 GLY A C 1
ATOM 1475 O O . GLY A 1 192 ? -24.189 -5.102 -15.662 1.00 54.47 192 GLY A O 1
ATOM 1476 N N . ASN A 1 193 ? -23.145 -6.941 -16.414 1.00 59.00 193 ASN A N 1
ATOM 1477 C CA . ASN A 1 193 ? -22.581 -7.390 -15.153 1.00 59.00 193 ASN A CA 1
ATOM 1478 C C . ASN A 1 193 ? -21.166 -6.821 -14.976 1.00 59.00 193 ASN A C 1
ATOM 1480 O O . ASN A 1 193 ? -20.433 -6.589 -15.936 1.00 59.00 193 ASN A O 1
ATOM 1484 N N . ARG A 1 194 ? -20.803 -6.552 -13.722 1.00 60.34 194 ARG A N 1
ATOM 1485 C CA . ARG A 1 194 ? -19.541 -5.922 -13.298 1.00 60.34 194 ARG A CA 1
ATOM 1486 C C . ARG A 1 194 ? -18.317 -6.561 -13.985 1.00 60.34 194 ARG A C 1
ATOM 1488 O O . ARG A 1 194 ? -18.324 -7.767 -14.236 1.00 60.34 194 ARG A O 1
ATOM 1495 N N . PRO A 1 195 ? -17.263 -5.785 -14.311 1.00 66.44 195 PRO A N 1
ATOM 1496 C CA . PRO A 1 195 ? -16.155 -6.298 -15.106 1.00 66.44 195 PRO A CA 1
ATOM 1497 C C . PRO A 1 195 ? -15.392 -7.375 -14.328 1.00 66.44 195 PRO A C 1
ATOM 1499 O O . PRO A 1 195 ? -14.813 -7.079 -13.293 1.00 66.44 195 PRO A O 1
ATOM 1502 N N . ALA A 1 196 ? -15.360 -8.608 -14.835 1.00 84.44 196 ALA A N 1
ATOM 1503 C CA . ALA A 1 196 ? -14.571 -9.690 -14.246 1.00 84.44 196 ALA A CA 1
ATOM 1504 C C . ALA A 1 196 ? -13.062 -9.390 -14.309 1.00 84.44 196 ALA A C 1
ATOM 1506 O O . ALA A 1 196 ? -12.604 -8.656 -15.194 1.00 84.44 196 ALA A O 1
ATOM 1507 N N . PHE A 1 197 ? -12.276 -10.017 -13.427 1.00 90.38 197 PHE A N 1
ATOM 1508 C CA . PHE A 1 197 ? -10.821 -9.847 -13.361 1.00 90.38 197 PHE A CA 1
ATOM 1509 C C . PHE A 1 197 ? -10.136 -9.908 -14.740 1.00 90.38 197 PHE A C 1
ATOM 1511 O O . PHE A 1 197 ? -9.368 -9.017 -15.120 1.00 90.38 197 PHE A O 1
ATOM 1518 N N . TRP A 1 198 ? -10.463 -10.937 -15.527 1.00 86.94 198 TRP A N 1
ATOM 1519 C CA . TRP A 1 198 ? -9.897 -11.165 -16.858 1.00 86.94 198 TRP A CA 1
ATOM 1520 C C . TRP A 1 198 ? -10.259 -10.073 -17.860 1.00 86.94 198 TRP A C 1
ATOM 1522 O O . TRP A 1 198 ? -9.414 -9.669 -18.662 1.00 86.94 198 TRP A O 1
ATOM 1532 N N . THR A 1 199 ? -11.486 -9.555 -17.791 1.00 87.62 199 THR A N 1
ATOM 1533 C CA . THR A 1 199 ? -11.944 -8.458 -18.646 1.00 87.62 199 THR A CA 1
ATOM 1534 C C . THR A 1 199 ? -11.102 -7.218 -18.397 1.00 87.62 199 THR A C 1
ATOM 1536 O O . THR A 1 199 ? -10.571 -6.648 -19.349 1.00 87.62 199 THR A O 1
ATOM 1539 N N . VAL A 1 200 ? -10.911 -6.834 -17.129 1.00 91.88 200 VAL A N 1
ATOM 1540 C CA . VAL A 1 200 ? -10.097 -5.666 -16.761 1.00 91.88 200 VAL A CA 1
ATOM 1541 C C . VAL A 1 200 ? -8.644 -5.861 -17.182 1.00 91.88 200 VAL A C 1
ATOM 1543 O O . VAL A 1 200 ? -8.069 -5.012 -17.866 1.00 91.88 200 VAL A O 1
ATOM 1546 N N . MET A 1 201 ? -8.042 -6.998 -16.831 1.00 89.88 201 MET A N 1
ATOM 1547 C CA . MET A 1 201 ? -6.647 -7.287 -17.152 1.00 89.88 201 MET A CA 1
ATOM 1548 C C . MET A 1 201 ? -6.357 -7.191 -18.654 1.00 89.88 201 MET A C 1
ATOM 1550 O O . MET A 1 201 ? -5.343 -6.605 -19.055 1.00 89.88 201 MET A O 1
ATOM 1554 N N . ASN A 1 202 ? -7.259 -7.720 -19.481 1.00 85.44 202 ASN A N 1
ATOM 1555 C CA . ASN A 1 202 ? -7.094 -7.801 -20.929 1.00 85.44 202 ASN A CA 1
ATOM 1556 C C . ASN A 1 202 ? -7.431 -6.497 -21.673 1.00 85.44 202 ASN A C 1
ATOM 1558 O O . ASN A 1 202 ? -7.222 -6.416 -22.887 1.00 85.44 202 ASN A O 1
ATOM 1562 N N . MET A 1 203 ? -7.870 -5.441 -20.979 1.00 86.19 203 MET A N 1
ATOM 1563 C CA . MET A 1 203 ? -8.057 -4.129 -21.602 1.00 86.19 203 MET A CA 1
ATOM 1564 C C . MET A 1 203 ? -6.728 -3.593 -22.140 1.00 86.19 203 MET A C 1
ATOM 1566 O O . MET A 1 203 ? -5.717 -3.584 -21.437 1.00 86.19 203 MET A O 1
ATOM 1570 N N . TYR A 1 204 ? -6.720 -3.106 -23.381 1.00 83.50 204 TYR A N 1
ATOM 1571 C CA . TYR A 1 204 ? -5.510 -2.587 -24.025 1.00 83.50 204 TYR A CA 1
ATOM 1572 C C . TYR A 1 204 ? -5.132 -1.183 -23.518 1.00 83.50 204 TYR A C 1
ATOM 1574 O O . TYR A 1 204 ? -3.986 -0.938 -23.125 1.00 83.50 204 TYR A O 1
ATOM 1582 N N . ASP A 1 205 ? -6.103 -0.266 -23.473 1.00 86.81 205 ASP A N 1
ATOM 1583 C CA . ASP A 1 205 ? -5.894 1.130 -23.077 1.00 86.81 205 ASP A CA 1
ATOM 1584 C C . ASP A 1 205 ? -5.609 1.263 -21.572 1.00 86.81 205 ASP A C 1
ATOM 1586 O O . ASP A 1 205 ? -6.421 0.867 -20.736 1.00 86.81 205 ASP A O 1
ATOM 1590 N N . LYS A 1 206 ? -4.445 1.825 -21.214 1.00 88.44 206 LYS A N 1
ATOM 1591 C CA . LYS A 1 206 ? -3.994 1.916 -19.813 1.00 88.44 206 LYS A CA 1
ATOM 1592 C C . LYS A 1 206 ? -4.915 2.792 -18.947 1.00 88.44 206 LYS A C 1
ATOM 1594 O O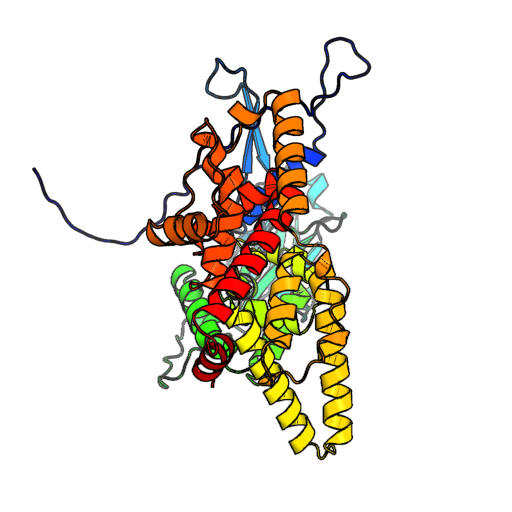 . LYS A 1 206 ? -5.330 2.302 -17.901 1.00 88.44 206 LYS A O 1
ATOM 1599 N N . PRO A 1 207 ? -5.267 4.037 -19.323 1.00 91.50 207 PRO A N 1
ATOM 1600 C CA . PRO A 1 207 ? -6.178 4.860 -18.523 1.00 91.50 207 PRO A CA 1
ATOM 1601 C C . PRO A 1 207 ? -7.553 4.222 -18.299 1.00 91.50 207 PRO A C 1
ATOM 1603 O O . PRO A 1 207 ? -8.099 4.300 -17.200 1.00 91.50 207 PRO A O 1
ATOM 1606 N N . THR A 1 208 ? -8.121 3.578 -19.320 1.00 91.00 208 THR A N 1
ATOM 1607 C CA . THR A 1 208 ? -9.402 2.863 -19.197 1.00 91.00 208 THR A CA 1
ATOM 1608 C C . THR A 1 208 ? -9.278 1.665 -18.269 1.00 91.00 208 THR A C 1
ATOM 1610 O O . THR A 1 208 ? -10.091 1.512 -17.362 1.00 91.00 208 THR A O 1
ATOM 1613 N N . ARG A 1 209 ? -8.207 0.883 -18.414 1.00 92.19 209 ARG A N 1
ATOM 1614 C CA . ARG A 1 209 ? -7.926 -0.261 -17.549 1.00 92.19 209 ARG A CA 1
ATOM 1615 C C . ARG A 1 209 ? -7.729 0.120 -16.084 1.00 92.19 209 ARG A C 1
ATOM 1617 O O . ARG A 1 209 ? -8.219 -0.584 -15.214 1.00 92.19 209 ARG A O 1
ATOM 1624 N N . LEU A 1 210 ? -7.035 1.225 -15.798 1.00 91.94 210 LEU A N 1
ATOM 1625 C CA . LEU A 1 210 ? -6.849 1.700 -14.422 1.00 91.94 210 LEU A CA 1
ATOM 1626 C C . LEU A 1 210 ? -8.188 2.038 -13.754 1.00 91.94 210 LEU A C 1
ATOM 1628 O O . LEU A 1 210 ? -8.427 1.586 -12.642 1.00 91.94 210 LEU A O 1
ATOM 1632 N N . ARG A 1 211 ? -9.087 2.738 -14.461 1.00 92.31 211 ARG A N 1
ATOM 1633 C CA . ARG A 1 211 ? -10.443 3.021 -13.958 1.00 92.31 211 ARG A CA 1
ATOM 1634 C C . ARG A 1 211 ? -11.262 1.747 -13.758 1.00 92.31 211 ARG A C 1
ATOM 1636 O O . ARG A 1 211 ? -11.955 1.618 -12.759 1.00 92.31 211 ARG A O 1
ATOM 1643 N N . ALA A 1 212 ? -11.158 0.800 -14.689 1.00 93.62 212 ALA A N 1
ATOM 1644 C CA . ALA A 1 212 ? -11.852 -0.477 -14.584 1.00 93.62 212 ALA A CA 1
ATOM 1645 C C . ALA A 1 212 ? -11.351 -1.322 -13.399 1.00 93.62 212 ALA A C 1
ATOM 1647 O O . ALA A 1 212 ? -12.159 -1.991 -12.763 1.00 93.62 212 ALA A O 1
ATOM 1648 N N . TRP A 1 213 ? -10.058 -1.250 -13.054 1.00 95.62 213 TRP A N 1
ATOM 1649 C CA . TRP A 1 213 ? -9.543 -1.854 -11.822 1.00 95.62 213 TRP A CA 1
ATOM 1650 C C . TRP A 1 213 ? -10.168 -1.231 -10.578 1.00 95.62 213 TRP A C 1
ATOM 1652 O O . TRP A 1 213 ? -10.555 -1.966 -9.675 1.00 95.62 213 TRP A O 1
ATOM 1662 N N . ASP A 1 214 ? -10.283 0.095 -10.528 1.00 92.75 214 ASP A N 1
ATOM 1663 C CA . ASP A 1 214 ? -10.866 0.775 -9.371 1.00 92.75 214 ASP A CA 1
ATOM 1664 C C . ASP A 1 214 ? -12.336 0.343 -9.173 1.00 92.75 214 ASP A C 1
ATOM 1666 O O . ASP A 1 214 ? -12.694 -0.102 -8.083 1.00 92.75 214 ASP A O 1
ATOM 1670 N N . THR A 1 215 ? -13.143 0.319 -10.245 1.00 92.81 215 THR A N 1
ATOM 1671 C CA . THR A 1 215 ? -14.529 -0.197 -10.217 1.00 92.81 215 THR A CA 1
ATOM 1672 C C . THR A 1 215 ? -14.610 -1.684 -9.857 1.00 92.81 215 THR A C 1
ATOM 1674 O O . THR A 1 215 ? -15.498 -2.099 -9.121 1.00 92.81 215 THR A O 1
ATOM 1677 N N . TYR A 1 216 ? -13.684 -2.510 -10.347 1.00 95.44 216 TYR A N 1
ATOM 1678 C CA . TYR A 1 216 ? -13.632 -3.929 -9.991 1.00 95.44 216 TYR A CA 1
ATOM 1679 C C . TYR A 1 216 ? -13.403 -4.130 -8.484 1.00 95.44 216 TYR A C 1
ATOM 1681 O O . TYR A 1 216 ? -14.087 -4.930 -7.849 1.00 95.44 216 TYR A O 1
ATOM 1689 N N . PHE A 1 217 ? -12.488 -3.369 -7.874 1.00 95.75 217 PHE A N 1
ATOM 1690 C CA . PHE A 1 217 ? -12.233 -3.486 -6.437 1.00 95.75 217 PHE A CA 1
ATOM 1691 C C . PHE A 1 217 ? -13.348 -2.906 -5.564 1.00 95.75 217 PHE A C 1
ATOM 1693 O O . PHE A 1 217 ? -13.482 -3.342 -4.422 1.00 95.75 217 PHE A O 1
ATOM 1700 N N . GLU A 1 218 ? -14.165 -1.975 -6.063 1.00 92.31 218 GLU A N 1
ATOM 1701 C CA . GLU A 1 218 ? -15.390 -1.551 -5.366 1.00 92.31 218 GLU A CA 1
ATOM 1702 C C . GLU A 1 218 ? -16.358 -2.718 -5.138 1.00 92.31 218 GLU A C 1
ATOM 1704 O O . GLU A 1 218 ? -17.041 -2.732 -4.121 1.00 92.31 218 GLU A O 1
ATOM 1709 N N . ASP A 1 219 ? -16.381 -3.711 -6.030 1.00 91.56 219 ASP A N 1
ATOM 1710 C CA . ASP A 1 219 ? -17.196 -4.920 -5.895 1.00 91.56 219 ASP A CA 1
ATOM 1711 C C . ASP A 1 219 ? -16.498 -5.993 -5.051 1.00 91.56 219 ASP A C 1
ATOM 1713 O O . ASP A 1 219 ? -16.971 -6.387 -3.981 1.00 91.56 219 ASP A O 1
ATOM 1717 N N . VAL A 1 220 ? -15.313 -6.419 -5.493 1.00 95.56 220 VAL A N 1
ATOM 1718 C CA . VAL A 1 220 ? -14.593 -7.551 -4.894 1.00 95.56 220 VAL A CA 1
ATOM 1719 C C . VAL A 1 220 ? -14.264 -7.309 -3.421 1.00 95.56 220 VAL A C 1
ATOM 1721 O O . VAL A 1 220 ? -14.364 -8.227 -2.606 1.00 95.56 220 VAL A O 1
ATOM 1724 N N . ALA A 1 221 ? -13.954 -6.066 -3.036 1.00 96.00 221 ALA A N 1
ATOM 1725 C CA . ALA A 1 221 ? -13.669 -5.718 -1.644 1.00 96.00 221 ALA A CA 1
ATOM 1726 C C . ALA A 1 221 ? -14.879 -5.842 -0.701 1.00 96.00 221 ALA A C 1
ATOM 1728 O O . ALA A 1 221 ? -14.702 -5.944 0.514 1.00 96.00 221 ALA A O 1
ATOM 1729 N N . GLN A 1 222 ? -16.103 -5.842 -1.234 1.00 93.75 222 GLN A N 1
ATOM 1730 C CA . GLN A 1 222 ? -17.327 -5.967 -0.439 1.00 93.75 222 GLN A CA 1
ATOM 1731 C C . GLN A 1 222 ? -17.726 -7.429 -0.217 1.00 93.75 222 GLN A C 1
ATOM 1733 O O . GLN A 1 222 ? -18.454 -7.717 0.731 1.00 93.75 222 GLN A O 1
ATOM 1738 N N . ASN A 1 223 ? -17.214 -8.354 -1.035 1.00 94.88 223 ASN A N 1
ATOM 1739 C CA . ASN A 1 223 ? -17.516 -9.778 -0.965 1.00 94.88 223 ASN A CA 1
ATOM 1740 C C . ASN A 1 223 ? -16.257 -10.598 -0.608 1.00 94.88 223 ASN A C 1
ATOM 1742 O O . ASN A 1 223 ? -15.466 -10.940 -1.489 1.00 94.88 223 ASN A O 1
ATOM 1746 N N . PRO A 1 224 ? -16.060 -10.986 0.666 1.00 94.94 224 PRO A N 1
ATOM 1747 C CA . PRO A 1 224 ? -14.936 -11.838 1.068 1.00 94.94 224 PRO A CA 1
ATOM 1748 C C . PRO A 1 224 ? -14.913 -13.212 0.387 1.00 94.94 224 PRO A C 1
ATOM 1750 O O . PRO A 1 224 ? -13.852 -13.823 0.297 1.00 94.94 224 PRO A O 1
ATOM 1753 N N . GLY A 1 225 ? -16.069 -13.689 -0.086 1.00 95.12 225 GLY A N 1
ATOM 1754 C CA . GLY A 1 225 ? -16.219 -14.949 -0.809 1.00 95.12 225 GLY A CA 1
ATOM 1755 C C . GLY A 1 225 ? -16.083 -14.832 -2.323 1.00 95.12 225 GLY A C 1
ATOM 1756 O O . GLY A 1 225 ? -16.379 -15.798 -3.023 1.00 95.12 225 GLY A O 1
ATOM 1757 N N . HIS A 1 226 ? -15.673 -13.672 -2.846 1.00 95.50 226 HIS A N 1
ATOM 1758 C CA . HIS A 1 226 ? -15.486 -13.493 -4.281 1.00 95.50 226 HIS A CA 1
ATOM 1759 C C . HIS A 1 226 ? -14.434 -14.486 -4.822 1.00 95.50 226 HIS A C 1
ATOM 1761 O O . HIS A 1 226 ? -13.335 -14.558 -4.262 1.00 95.50 226 HIS A O 1
ATOM 1767 N N . PRO A 1 227 ? -14.720 -15.240 -5.903 1.00 93.12 227 PRO A N 1
ATOM 1768 C CA . PRO A 1 227 ? -13.820 -16.286 -6.404 1.00 93.12 227 PRO A CA 1
ATOM 1769 C C . PRO A 1 227 ? -12.453 -15.741 -6.840 1.00 93.12 227 PRO A C 1
ATOM 1771 O O . PRO A 1 227 ? -11.429 -16.389 -6.628 1.00 93.12 227 PRO A O 1
ATOM 1774 N N . ASP A 1 228 ? -12.418 -14.513 -7.362 1.00 95.00 228 ASP A N 1
ATOM 1775 C CA . ASP A 1 228 ? -11.184 -13.893 -7.855 1.00 95.00 228 ASP A CA 1
ATOM 1776 C C . ASP A 1 228 ? -10.185 -13.519 -6.740 1.00 95.00 228 ASP A C 1
ATOM 1778 O O . ASP A 1 228 ? -9.049 -13.146 -7.037 1.00 95.00 228 ASP A O 1
ATOM 1782 N N . TRP A 1 229 ? -10.545 -13.636 -5.452 1.00 95.69 229 TRP A N 1
ATOM 1783 C CA . TRP A 1 229 ? -9.585 -13.412 -4.363 1.00 95.69 229 TRP A CA 1
ATOM 1784 C C . TRP A 1 229 ? -8.390 -14.358 -4.424 1.00 95.69 229 TRP A C 1
ATOM 1786 O O . TRP A 1 229 ? -7.276 -13.913 -4.169 1.00 95.69 229 TRP A O 1
ATOM 1796 N N . ALA A 1 230 ? -8.598 -15.622 -4.808 1.00 93.44 230 ALA A N 1
ATOM 1797 C CA . ALA A 1 230 ? -7.505 -16.582 -4.947 1.00 93.44 230 ALA A CA 1
ATOM 1798 C C . ALA A 1 230 ? -6.489 -16.115 -6.002 1.00 93.44 230 ALA A C 1
ATOM 1800 O O . ALA A 1 230 ? -5.286 -16.093 -5.753 1.00 93.44 230 ALA A O 1
ATOM 1801 N N . GLN A 1 231 ? -6.990 -15.641 -7.145 1.00 92.81 231 GLN A N 1
ATOM 1802 C CA . GLN A 1 231 ? -6.152 -15.090 -8.202 1.00 92.81 231 GLN A CA 1
ATOM 1803 C C . GLN A 1 231 ? -5.427 -13.821 -7.734 1.00 92.81 231 GLN A C 1
ATOM 1805 O O . GLN A 1 231 ? -4.234 -13.667 -7.972 1.00 92.81 231 GLN A O 1
ATOM 1810 N N . LEU A 1 232 ? -6.104 -12.917 -7.022 1.00 95.69 232 LEU A N 1
ATOM 1811 C CA . LEU A 1 232 ? -5.481 -11.716 -6.455 1.00 95.69 232 LEU A CA 1
ATOM 1812 C C . LEU A 1 232 ? -4.380 -12.038 -5.436 1.00 95.69 232 LEU A C 1
ATOM 1814 O O . LEU A 1 232 ? -3.339 -11.375 -5.443 1.00 95.69 232 LEU A O 1
ATOM 1818 N N . ASP A 1 233 ? -4.591 -13.055 -4.600 1.00 95.38 233 ASP A N 1
ATOM 1819 C CA . ASP A 1 233 ? -3.603 -13.523 -3.632 1.00 95.38 233 ASP A CA 1
ATOM 1820 C C . ASP A 1 233 ? -2.336 -14.023 -4.369 1.00 95.38 233 ASP A C 1
ATOM 1822 O O . ASP A 1 233 ? -1.221 -13.715 -3.937 1.00 95.38 233 ASP A O 1
ATOM 1826 N N . ASP A 1 234 ? -2.466 -14.668 -5.538 1.00 93.00 234 ASP A N 1
ATOM 1827 C CA . ASP A 1 234 ? -1.327 -15.041 -6.397 1.00 93.00 234 ASP A CA 1
ATOM 1828 C C . ASP A 1 234 ? -0.547 -13.825 -6.920 1.00 93.00 234 ASP A C 1
ATOM 1830 O O . ASP A 1 234 ? 0.687 -13.807 -6.876 1.00 93.00 234 ASP A O 1
ATOM 1834 N N . PHE A 1 235 ? -1.228 -12.756 -7.351 1.00 93.94 235 PHE A N 1
ATOM 1835 C CA . PHE A 1 235 ? -0.552 -11.509 -7.744 1.00 93.94 235 PHE A CA 1
ATOM 1836 C C . PHE A 1 235 ? 0.214 -10.886 -6.586 1.00 93.94 235 PHE A C 1
ATOM 1838 O O . PHE A 1 235 ? 1.364 -10.465 -6.746 1.00 93.94 235 PHE A O 1
ATOM 1845 N N . VAL A 1 236 ? -0.399 -10.847 -5.410 1.00 94.81 236 VAL A N 1
ATOM 1846 C CA . VAL A 1 236 ? 0.241 -10.306 -4.217 1.00 94.81 236 VAL A CA 1
ATOM 1847 C C . VAL A 1 236 ? 1.451 -11.150 -3.812 1.00 94.81 236 VAL A C 1
ATOM 1849 O O . VAL A 1 236 ? 2.516 -10.582 -3.561 1.00 94.81 236 VAL A O 1
ATOM 1852 N N . ASN A 1 237 ? 1.352 -12.479 -3.842 1.00 91.94 237 ASN A N 1
ATOM 1853 C CA . ASN A 1 237 ? 2.479 -13.372 -3.559 1.00 91.94 237 ASN A CA 1
ATOM 1854 C C . ASN A 1 237 ? 3.597 -13.230 -4.611 1.00 91.94 237 ASN A C 1
ATOM 1856 O O . ASN A 1 237 ? 4.774 -13.143 -4.262 1.00 91.94 237 ASN A O 1
ATOM 1860 N N . SER A 1 238 ? 3.267 -13.102 -5.899 1.00 88.81 238 SER A N 1
ATOM 1861 C CA . SER A 1 238 ? 4.275 -12.912 -6.957 1.00 88.81 238 SER A CA 1
ATOM 1862 C C . SER A 1 238 ? 5.050 -11.585 -6.823 1.00 88.81 238 SER A C 1
ATOM 1864 O O . SER A 1 238 ? 6.238 -11.509 -7.170 1.00 88.81 238 SER A O 1
ATOM 1866 N N . SER A 1 239 ? 4.435 -10.559 -6.213 1.00 88.31 239 SER A N 1
ATOM 1867 C CA . SER A 1 239 ? 5.083 -9.283 -5.856 1.00 88.31 239 SER A CA 1
ATOM 1868 C C . SER A 1 239 ? 6.167 -9.414 -4.770 1.00 88.31 239 SER A C 1
ATOM 1870 O O . SER A 1 239 ? 6.895 -8.466 -4.449 1.00 88.31 239 SER A O 1
ATOM 1872 N N . GLU A 1 240 ? 6.357 -10.608 -4.208 1.00 85.38 240 GLU A N 1
ATOM 1873 C CA . GLU A 1 240 ? 7.540 -10.890 -3.409 1.00 85.38 240 GLU A CA 1
ATOM 1874 C C . GLU A 1 240 ? 8.815 -10.857 -4.250 1.00 85.38 240 GLU A C 1
ATOM 1876 O O . GLU A 1 240 ? 9.835 -10.346 -3.779 1.00 85.38 240 GLU A O 1
ATOM 1881 N N . THR A 1 241 ? 8.761 -11.322 -5.499 1.00 83.38 241 THR A N 1
ATOM 1882 C CA . THR A 1 241 ? 9.940 -11.414 -6.375 1.00 83.38 241 THR A CA 1
ATOM 1883 C C . THR A 1 241 ? 10.051 -10.256 -7.363 1.00 83.38 241 THR A C 1
ATOM 1885 O O . THR A 1 241 ? 11.158 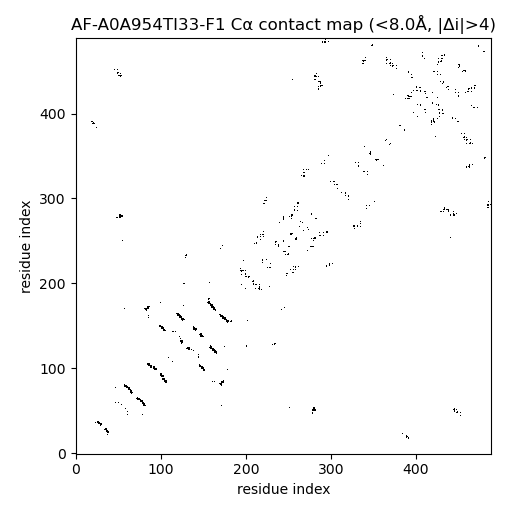-9.889 -7.753 1.00 83.38 241 THR A O 1
ATOM 1888 N N . LEU A 1 242 ? 8.926 -9.636 -7.723 1.00 84.56 242 LEU A N 1
ATOM 1889 C CA . LEU A 1 242 ? 8.862 -8.487 -8.628 1.00 84.56 242 LEU A CA 1
ATOM 1890 C C . LEU A 1 242 ? 8.476 -7.216 -7.862 1.00 84.56 242 LEU A C 1
ATOM 1892 O O . LEU A 1 242 ? 7.819 -7.300 -6.828 1.00 84.56 242 LEU A O 1
ATOM 1896 N N . PRO A 1 243 ? 8.846 -6.009 -8.323 1.00 86.19 243 PRO A N 1
ATOM 1897 C CA . PRO A 1 243 ? 8.353 -4.788 -7.694 1.00 86.19 243 PRO A CA 1
ATOM 1898 C C . PRO A 1 243 ? 6.826 -4.704 -7.764 1.00 86.19 243 PRO A C 1
ATOM 1900 O O . PRO A 1 243 ? 6.230 -5.027 -8.789 1.00 86.19 243 PRO A O 1
ATOM 1903 N N . VAL A 1 244 ? 6.196 -4.201 -6.704 1.00 90.50 244 VAL A N 1
ATOM 1904 C CA . VAL A 1 244 ? 4.729 -4.081 -6.577 1.00 90.50 244 VAL A CA 1
ATOM 1905 C C . VAL A 1 244 ? 4.062 -3.220 -7.654 1.00 90.50 244 VAL A C 1
ATOM 1907 O O . VAL A 1 244 ? 2.879 -3.383 -7.919 1.00 90.50 244 VAL A O 1
ATOM 1910 N N . THR A 1 245 ? 4.814 -2.346 -8.329 1.00 91.00 245 THR A N 1
ATOM 1911 C CA . THR A 1 245 ? 4.327 -1.552 -9.473 1.00 91.00 245 THR A CA 1
ATOM 1912 C C . THR A 1 245 ? 4.248 -2.345 -10.781 1.00 91.00 245 THR A C 1
ATOM 1914 O O . THR A 1 245 ? 3.814 -1.814 -11.801 1.00 91.00 245 THR A O 1
ATOM 1917 N N . THR A 1 246 ? 4.693 -3.605 -10.786 1.00 90.25 246 THR A N 1
ATOM 1918 C CA . THR A 1 246 ? 4.648 -4.475 -11.970 1.00 90.25 246 THR A CA 1
ATOM 1919 C C . THR A 1 246 ? 3.216 -4.853 -12.327 1.00 90.25 246 THR A C 1
ATOM 1921 O O . THR A 1 246 ? 2.861 -4.856 -13.506 1.00 90.25 246 THR A O 1
ATOM 1924 N N . PHE A 1 247 ? 2.396 -5.140 -11.314 1.00 91.75 247 PHE A N 1
ATOM 1925 C CA . PHE A 1 247 ? 1.024 -5.598 -11.480 1.00 91.75 247 PHE A CA 1
ATOM 1926 C C . PHE A 1 247 ? 0.049 -4.479 -11.122 1.00 91.75 247 PHE A C 1
ATOM 1928 O O . PHE A 1 247 ? -0.053 -4.066 -9.969 1.00 91.75 247 PHE A O 1
ATOM 1935 N N . GLU A 1 248 ? -0.705 -4.008 -12.115 1.00 93.50 248 GLU A N 1
ATOM 1936 C CA . GLU A 1 248 ? -1.701 -2.946 -11.920 1.00 93.50 248 GLU A CA 1
ATOM 1937 C C . GLU A 1 248 ? -2.799 -3.357 -10.928 1.00 93.50 248 GLU A C 1
ATOM 1939 O O . GLU A 1 248 ? -3.281 -2.503 -10.189 1.00 93.50 248 GLU A O 1
ATOM 1944 N N . ALA A 1 249 ? -3.126 -4.654 -10.844 1.00 95.00 249 ALA A N 1
ATOM 1945 C CA . ALA A 1 249 ? -4.048 -5.194 -9.845 1.00 95.00 249 ALA A CA 1
ATOM 1946 C C . ALA A 1 249 ? -3.551 -4.948 -8.408 1.00 95.00 249 ALA A C 1
ATOM 1948 O O . ALA A 1 249 ? -4.324 -4.524 -7.556 1.00 95.00 249 ALA A O 1
ATOM 1949 N N . VAL A 1 250 ? -2.250 -5.122 -8.139 1.00 95.62 250 VAL A N 1
ATOM 1950 C CA . VAL A 1 250 ? -1.666 -4.870 -6.806 1.00 95.62 250 VAL A CA 1
ATOM 1951 C C . VAL A 1 250 ? -1.670 -3.376 -6.481 1.00 95.62 250 VAL A C 1
ATOM 1953 O O . VAL A 1 250 ? -2.028 -2.980 -5.371 1.00 95.62 250 VAL A O 1
ATOM 1956 N N . ALA A 1 251 ? -1.347 -2.529 -7.463 1.00 94.44 251 ALA A N 1
ATOM 1957 C CA . ALA A 1 251 ? -1.468 -1.080 -7.311 1.00 94.44 251 ALA A CA 1
ATOM 1958 C C . ALA A 1 251 ? -2.917 -0.651 -7.016 1.00 94.44 251 ALA A C 1
ATOM 1960 O O . ALA A 1 251 ? -3.139 0.207 -6.163 1.00 94.44 251 ALA A O 1
ATOM 1961 N N . ALA A 1 252 ? -3.896 -1.287 -7.658 1.00 95.56 252 ALA A N 1
ATOM 1962 C CA . ALA A 1 252 ? -5.314 -1.031 -7.438 1.00 95.56 252 ALA A CA 1
ATOM 1963 C C . ALA A 1 252 ? -5.801 -1.473 -6.050 1.00 95.56 252 ALA A C 1
ATOM 1965 O O . ALA A 1 252 ? -6.536 -0.718 -5.418 1.00 95.56 252 ALA A O 1
ATOM 1966 N N . ILE A 1 253 ? -5.306 -2.597 -5.509 1.00 96.62 253 ILE A N 1
ATOM 1967 C CA . ILE A 1 253 ? -5.559 -2.972 -4.103 1.00 96.62 253 ILE A CA 1
ATOM 1968 C C . ILE A 1 253 ? -5.146 -1.828 -3.172 1.00 96.62 253 ILE A C 1
ATOM 1970 O O . ILE A 1 253 ? -5.892 -1.478 -2.266 1.00 96.62 253 ILE A O 1
ATOM 1974 N N . SER A 1 254 ? -3.992 -1.196 -3.411 1.00 95.62 254 SER A N 1
ATOM 1975 C CA . SER A 1 254 ? -3.525 -0.097 -2.556 1.00 95.62 254 SER A CA 1
ATOM 1976 C C . SER A 1 254 ? -4.360 1.188 -2.662 1.00 95.62 254 SER A C 1
ATOM 1978 O O . SER A 1 254 ? -4.278 2.036 -1.780 1.00 95.62 254 SER A O 1
ATOM 1980 N N . ARG A 1 255 ? -5.175 1.344 -3.714 1.00 94.69 255 ARG A N 1
ATOM 1981 C CA . ARG A 1 255 ? -6.095 2.483 -3.868 1.00 94.69 255 ARG A CA 1
ATOM 1982 C C . ARG A 1 255 ? -7.465 2.224 -3.241 1.00 94.69 255 ARG A C 1
ATOM 1984 O O . ARG A 1 255 ? -8.204 3.173 -3.008 1.00 94.69 255 ARG A O 1
ATOM 1991 N N . ASN A 1 256 ? -7.800 0.968 -2.945 1.00 96.75 256 ASN A N 1
ATOM 1992 C CA . ASN A 1 256 ? -9.057 0.594 -2.309 1.00 96.75 256 ASN A CA 1
ATOM 1993 C C . ASN A 1 256 ? -8.826 0.214 -0.837 1.00 96.75 256 ASN A C 1
ATOM 1995 O O . ASN A 1 256 ? -8.247 -0.826 -0.521 1.00 96.75 256 ASN A O 1
ATOM 1999 N N . HIS A 1 257 ? -9.317 1.051 0.080 1.00 96.75 257 HIS A N 1
ATOM 2000 C CA . HIS A 1 257 ? -9.121 0.879 1.522 1.00 96.75 257 HIS A CA 1
ATOM 2001 C C . HIS A 1 257 ? -9.628 -0.468 2.063 1.00 96.75 257 HIS A C 1
ATOM 2003 O O . HIS A 1 257 ? -8.967 -1.064 2.910 1.00 96.75 257 HIS A O 1
ATOM 2009 N N . TYR A 1 258 ? -10.758 -0.973 1.563 1.00 97.56 258 TYR A N 1
ATOM 2010 C CA . TYR A 1 258 ? -11.333 -2.252 1.993 1.00 97.56 258 TYR A CA 1
ATOM 2011 C C . TYR A 1 258 ? -10.497 -3.438 1.494 1.00 97.56 258 TYR A C 1
ATOM 2013 O O . TYR A 1 258 ? -10.190 -4.356 2.256 1.00 97.56 258 TYR A O 1
ATOM 2021 N N . ALA A 1 259 ? -10.049 -3.394 0.235 1.00 97.81 259 ALA A N 1
ATOM 2022 C CA . ALA A 1 259 ? -9.175 -4.421 -0.322 1.00 97.81 259 ALA A CA 1
ATOM 2023 C C . ALA A 1 259 ? -7.832 -4.476 0.424 1.00 97.81 259 ALA A C 1
ATOM 2025 O O . ALA A 1 259 ? -7.384 -5.557 0.806 1.00 97.81 259 ALA A O 1
ATOM 2026 N N . ALA A 1 260 ? -7.210 -3.324 0.689 1.00 97.69 260 ALA A N 1
ATOM 2027 C CA . ALA A 1 260 ? -5.978 -3.254 1.471 1.00 97.69 260 ALA A CA 1
ATOM 2028 C C . ALA A 1 260 ? -6.185 -3.749 2.916 1.00 97.69 260 ALA A C 1
ATOM 2030 O O . ALA A 1 260 ? -5.388 -4.553 3.409 1.00 97.69 260 ALA A O 1
ATOM 2031 N N . ALA A 1 261 ? -7.279 -3.341 3.573 1.00 97.75 261 ALA A N 1
ATOM 2032 C CA . ALA A 1 261 ? -7.620 -3.790 4.922 1.00 97.75 261 ALA A CA 1
ATOM 2033 C C . ALA A 1 261 ? -7.749 -5.318 5.009 1.00 97.75 261 ALA A C 1
ATOM 2035 O O . ALA A 1 261 ? -7.242 -5.907 5.964 1.00 97.75 261 ALA A O 1
ATOM 2036 N N . ARG A 1 262 ? -8.333 -5.984 3.996 1.00 97.44 262 ARG A N 1
ATOM 2037 C CA . ARG A 1 262 ? -8.419 -7.459 3.937 1.00 97.44 262 ARG A CA 1
ATOM 2038 C C . ARG A 1 262 ? -7.039 -8.091 4.094 1.00 97.44 262 ARG A C 1
ATOM 2040 O O . ARG A 1 262 ? -6.865 -8.970 4.933 1.00 97.44 262 ARG A O 1
ATOM 2047 N N . TYR A 1 263 ? -6.053 -7.636 3.320 1.00 97.31 263 TYR A N 1
ATOM 2048 C CA . TYR A 1 263 ? -4.690 -8.169 3.409 1.00 97.31 263 TYR A CA 1
ATOM 2049 C C . TYR A 1 263 ? -4.048 -7.894 4.771 1.00 97.31 263 TYR A C 1
ATOM 2051 O O . TYR A 1 263 ? -3.366 -8.768 5.306 1.00 97.31 263 TYR A O 1
ATOM 2059 N N . GLY A 1 264 ? -4.294 -6.722 5.363 1.00 96.62 264 GLY A N 1
ATOM 2060 C CA . GLY A 1 264 ? -3.831 -6.415 6.717 1.00 96.62 264 GLY A CA 1
ATOM 2061 C C . GLY A 1 264 ? -4.443 -7.332 7.787 1.00 96.62 264 GLY A C 1
ATOM 2062 O O . GLY A 1 264 ? -3.735 -7.754 8.699 1.00 96.62 264 GLY A O 1
ATOM 2063 N N . ILE A 1 265 ? -5.727 -7.680 7.649 1.00 96.25 265 ILE A N 1
ATOM 2064 C CA . ILE A 1 265 ? -6.472 -8.545 8.580 1.00 96.25 265 ILE A CA 1
ATOM 2065 C C . ILE A 1 265 ? -6.063 -10.013 8.455 1.00 96.25 265 ILE A C 1
ATOM 2067 O O . ILE A 1 265 ? -5.857 -10.674 9.469 1.00 96.25 265 ILE A O 1
ATOM 2071 N N . LEU A 1 266 ? -5.945 -10.527 7.229 1.00 95.19 266 LEU A N 1
ATOM 2072 C CA . LEU A 1 266 ? -5.635 -11.940 6.986 1.00 95.19 266 LEU A CA 1
ATOM 2073 C C . LEU A 1 266 ? -4.145 -12.259 7.159 1.00 95.19 266 LEU A C 1
ATOM 2075 O O . LEU A 1 266 ? -3.783 -13.380 7.514 1.00 95.19 266 LEU A O 1
ATOM 2079 N N . PHE A 1 267 ? -3.267 -11.278 6.932 1.00 95.69 267 PHE A N 1
ATOM 2080 C CA . PHE A 1 267 ? -1.817 -11.473 6.970 1.00 95.69 267 PHE A CA 1
ATOM 2081 C C . PHE A 1 267 ? -1.093 -10.485 7.904 1.00 95.69 267 PHE A C 1
ATOM 2083 O O . PHE A 1 267 ? -0.097 -9.869 7.506 1.00 95.69 267 PHE A O 1
ATOM 2090 N N . PRO A 1 268 ? -1.513 -10.354 9.178 1.00 95.38 268 PRO A N 1
ATOM 2091 C CA . PRO A 1 268 ? -0.934 -9.388 10.111 1.00 95.38 268 PRO A CA 1
ATOM 2092 C C . PRO A 1 268 ? 0.513 -9.738 10.490 1.00 95.38 268 PRO A C 1
ATOM 2094 O O . PRO A 1 268 ? 1.288 -8.868 10.871 1.00 95.38 268 PRO A O 1
ATOM 2097 N N . HIS A 1 269 ? 0.914 -11.004 10.338 1.00 94.50 269 HIS A N 1
ATOM 2098 C CA . HIS A 1 269 ? 2.269 -11.490 10.607 1.00 94.50 269 HIS A CA 1
ATOM 2099 C C . HIS A 1 269 ? 3.233 -11.318 9.415 1.00 94.50 269 HIS A C 1
ATOM 2101 O O . HIS A 1 269 ? 4.447 -11.461 9.572 1.00 94.50 269 HIS A O 1
ATOM 2107 N N . ARG A 1 270 ? 2.730 -11.018 8.207 1.00 94.50 270 ARG A N 1
ATOM 2108 C CA . ARG A 1 270 ? 3.559 -10.911 6.995 1.00 94.50 270 ARG A CA 1
ATOM 2109 C C . ARG A 1 270 ? 4.155 -9.512 6.856 1.00 94.50 270 ARG A C 1
ATOM 2111 O O . ARG A 1 270 ? 3.750 -8.733 6.002 1.00 94.50 270 ARG A O 1
ATOM 2118 N N . GLU A 1 271 ? 5.169 -9.189 7.653 1.00 94.00 271 GLU A N 1
ATOM 2119 C CA . GLU A 1 271 ? 5.808 -7.861 7.640 1.00 94.00 271 GLU A CA 1
ATOM 2120 C C . GLU A 1 271 ? 6.256 -7.399 6.243 1.00 94.00 271 GLU A C 1
ATOM 2122 O O . GLU A 1 271 ? 6.088 -6.237 5.865 1.00 94.00 271 GLU A O 1
ATOM 2127 N N . ARG A 1 272 ? 6.804 -8.324 5.447 1.00 93.31 272 ARG A N 1
ATOM 2128 C CA . ARG A 1 272 ? 7.243 -8.038 4.078 1.00 93.31 272 ARG A CA 1
ATOM 2129 C C . ARG A 1 272 ? 6.097 -7.505 3.222 1.00 93.31 272 ARG A C 1
ATOM 2131 O O . ARG A 1 272 ? 6.311 -6.548 2.487 1.00 93.31 272 ARG A O 1
ATOM 2138 N N . LEU A 1 273 ? 4.902 -8.081 3.350 1.00 94.31 273 LEU A N 1
ATOM 2139 C CA . LEU A 1 273 ? 3.703 -7.643 2.640 1.00 94.31 273 LEU A CA 1
ATOM 2140 C C . LEU A 1 273 ? 3.370 -6.188 2.983 1.00 94.31 273 LEU A C 1
ATOM 2142 O O . LEU A 1 273 ? 3.214 -5.359 2.091 1.00 94.31 273 LEU A O 1
ATOM 2146 N N . TRP A 1 274 ? 3.351 -5.858 4.275 1.00 95.00 274 TRP A N 1
ATOM 2147 C CA . TRP A 1 274 ? 3.053 -4.510 4.758 1.00 95.00 274 TRP A CA 1
ATOM 2148 C C . TRP A 1 274 ? 4.026 -3.476 4.191 1.00 95.00 274 TRP A C 1
ATOM 2150 O O . TRP A 1 274 ? 3.596 -2.473 3.619 1.00 95.00 274 TRP A O 1
ATOM 2160 N N . ARG A 1 275 ? 5.332 -3.762 4.267 1.00 93.38 275 ARG A N 1
ATOM 2161 C CA . ARG A 1 275 ? 6.381 -2.901 3.699 1.00 93.38 275 ARG A CA 1
ATOM 2162 C C . ARG A 1 275 ? 6.281 -2.792 2.176 1.00 93.38 275 ARG A C 1
ATOM 2164 O O . ARG A 1 275 ? 6.591 -1.746 1.617 1.00 93.38 275 ARG A O 1
ATOM 2171 N N . ARG A 1 276 ? 5.872 -3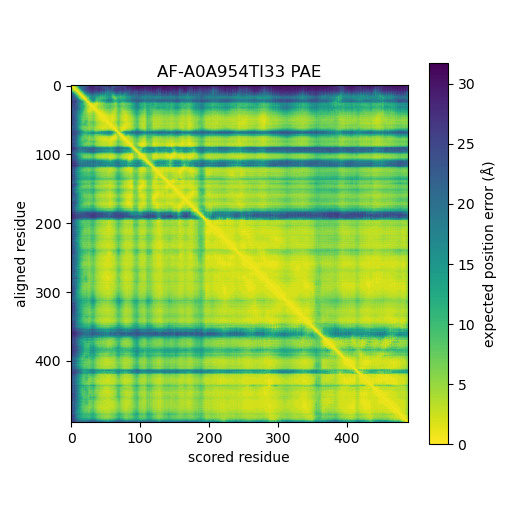.863 1.489 1.00 93.44 276 ARG A N 1
ATOM 2172 C CA . ARG A 1 276 ? 5.693 -3.890 0.029 1.00 93.44 276 ARG A CA 1
ATOM 2173 C C . ARG A 1 276 ? 4.546 -2.989 -0.414 1.00 93.44 276 ARG A C 1
ATOM 2175 O O . ARG A 1 276 ? 4.743 -2.216 -1.346 1.00 93.44 276 ARG A O 1
ATOM 2182 N N . PHE A 1 277 ? 3.402 -3.018 0.265 1.00 95.50 277 PHE A N 1
ATOM 2183 C CA . PHE A 1 277 ? 2.312 -2.075 -0.005 1.00 95.50 277 PHE A CA 1
ATOM 2184 C C . PHE A 1 277 ? 2.763 -0.622 0.177 1.00 95.50 277 PHE A C 1
ATOM 2186 O O . PHE A 1 277 ? 2.461 0.228 -0.654 1.00 95.50 277 PHE A O 1
ATOM 2193 N N . GLU A 1 278 ? 3.596 -0.340 1.180 1.00 94.62 278 GLU A N 1
ATOM 2194 C CA . GLU A 1 278 ? 4.186 0.991 1.365 1.00 94.62 278 GLU A CA 1
ATOM 2195 C C . GLU A 1 278 ? 5.238 1.371 0.301 1.00 94.62 278 GLU A C 1
ATOM 2197 O O . GLU A 1 278 ? 5.725 2.497 0.316 1.00 94.62 278 GLU A O 1
ATOM 2202 N N . GLN A 1 279 ? 5.557 0.516 -0.679 1.00 93.44 279 GLN A N 1
ATOM 2203 C CA . GLN A 1 279 ? 6.331 0.904 -1.875 1.00 93.44 279 GLN A CA 1
ATOM 2204 C C . GLN A 1 279 ? 5.453 1.512 -2.988 1.00 93.44 279 GLN A C 1
ATOM 2206 O O . GLN A 1 279 ? 5.986 1.976 -4.008 1.00 93.44 279 GLN A O 1
ATOM 2211 N N . LEU A 1 280 ? 4.130 1.508 -2.796 1.00 95.12 280 LEU A N 1
ATOM 2212 C CA . LEU A 1 280 ? 3.113 2.182 -3.607 1.00 95.12 280 LEU A CA 1
ATOM 2213 C C . LEU A 1 280 ? 2.664 3.487 -2.921 1.00 95.12 280 LEU A C 1
ATOM 2215 O O . LEU A 1 280 ? 3.017 3.689 -1.753 1.00 95.12 280 LEU A O 1
ATOM 2219 N N . PRO A 1 281 ? 1.891 4.362 -3.601 1.00 94.62 281 PRO A N 1
ATOM 2220 C CA . PRO A 1 281 ? 1.237 5.550 -3.027 1.00 94.62 281 PRO A CA 1
ATOM 2221 C C . PRO A 1 281 ? 0.187 5.209 -1.962 1.00 94.62 281 PRO A C 1
ATOM 2223 O O . PRO A 1 281 ? -0.993 5.494 -2.101 1.00 94.62 281 PRO A O 1
ATOM 2226 N N . PHE A 1 282 ? 0.637 4.586 -0.882 1.00 95.94 282 PHE A N 1
ATOM 2227 C CA . PHE A 1 282 ? -0.181 3.973 0.142 1.00 95.94 282 PHE A CA 1
ATOM 2228 C C . PHE A 1 282 ? 0.478 4.119 1.516 1.00 95.94 282 PHE A C 1
ATOM 2230 O O . PHE A 1 282 ? 1.713 4.162 1.633 1.00 95.94 282 PHE A O 1
ATOM 2237 N N . LEU A 1 283 ? -0.371 4.205 2.538 1.00 95.69 283 LEU A N 1
ATOM 2238 C CA . LEU A 1 283 ? -0.032 4.238 3.955 1.00 95.69 283 LEU A CA 1
ATOM 2239 C C . LEU A 1 283 ? -1.095 3.455 4.724 1.00 95.69 283 LEU A C 1
ATOM 2241 O O . LEU A 1 283 ? -2.280 3.745 4.587 1.00 95.69 283 LEU A O 1
ATOM 2245 N N . TRP A 1 284 ? -0.684 2.530 5.589 1.00 96.81 284 TRP A N 1
ATOM 2246 C CA . TRP A 1 284 ? -1.633 1.773 6.416 1.00 96.81 284 TRP A CA 1
ATOM 2247 C C . TRP A 1 284 ? -2.458 2.686 7.337 1.00 96.81 284 TRP A C 1
ATOM 2249 O O . TRP A 1 284 ? -3.669 2.516 7.449 1.00 96.81 284 TRP A O 1
ATOM 2259 N N . SER A 1 285 ? -1.831 3.733 7.885 1.00 95.31 285 SER A N 1
ATOM 2260 C CA . SER A 1 285 ? -2.489 4.738 8.733 1.00 95.31 285 SER A CA 1
ATOM 2261 C C . SER A 1 285 ? -3.459 5.663 7.990 1.00 95.31 285 SER A C 1
ATOM 2263 O O . SER A 1 285 ? -4.160 6.445 8.630 1.00 95.31 285 SER A O 1
ATOM 2265 N N . ALA A 1 286 ? -3.506 5.597 6.654 1.00 95.19 286 ALA A N 1
ATOM 2266 C CA . ALA A 1 286 ? -4.472 6.333 5.843 1.00 95.19 286 ALA A CA 1
ATOM 2267 C C . ALA A 1 286 ? -5.812 5.601 5.690 1.00 95.19 286 ALA A C 1
ATOM 2269 O O . ALA A 1 286 ? -6.800 6.242 5.325 1.00 95.19 286 ALA A O 1
ATOM 2270 N N . ILE A 1 287 ? -5.848 4.289 5.958 1.00 97.44 287 ILE A N 1
ATOM 2271 C CA . ILE A 1 287 ? -7.078 3.499 5.887 1.00 97.44 287 ILE A CA 1
ATOM 2272 C C . ILE A 1 287 ? -7.999 3.936 7.034 1.00 97.44 287 ILE A C 1
ATOM 2274 O O . ILE A 1 287 ? -7.582 3.903 8.198 1.00 97.44 287 ILE A O 1
ATOM 2278 N N . PRO A 1 288 ? -9.253 4.322 6.746 1.00 96.81 288 PRO A N 1
ATOM 2279 C CA . PRO A 1 288 ? -10.176 4.753 7.778 1.00 96.81 288 PRO A CA 1
ATOM 2280 C C . PRO A 1 288 ? -10.602 3.591 8.676 1.00 96.81 288 PRO A C 1
ATOM 2282 O O . PRO A 1 288 ? -10.705 2.440 8.244 1.00 96.81 288 PRO A O 1
ATOM 2285 N N . ILE A 1 289 ? -10.902 3.901 9.940 1.00 95.62 289 ILE A N 1
ATOM 2286 C CA . ILE A 1 289 ? -11.278 2.906 10.955 1.00 95.62 289 ILE A CA 1
ATOM 2287 C C . ILE A 1 289 ? -12.474 2.073 10.489 1.00 95.62 289 ILE A C 1
ATOM 2289 O O . ILE A 1 289 ? -12.462 0.852 10.620 1.00 95.62 289 ILE A O 1
ATOM 2293 N N . HIS A 1 290 ? -13.477 2.704 9.877 1.00 95.50 290 HIS A N 1
ATOM 2294 C CA . HIS A 1 290 ? -14.660 1.989 9.407 1.00 95.50 290 HIS A CA 1
ATOM 2295 C C . HIS A 1 290 ? -14.336 0.935 8.335 1.00 95.50 290 HIS A C 1
ATOM 2297 O O . HIS A 1 290 ? -14.974 -0.117 8.327 1.00 95.50 290 HIS A O 1
ATOM 2303 N N . ALA A 1 291 ? -13.334 1.159 7.475 1.00 96.50 291 ALA A N 1
ATOM 2304 C CA . ALA A 1 291 ? -12.931 0.183 6.463 1.00 96.50 291 ALA A CA 1
ATOM 2305 C C . ALA A 1 291 ? -12.277 -1.047 7.104 1.00 96.50 291 ALA A C 1
ATOM 2307 O O . ALA A 1 291 ? -12.592 -2.174 6.717 1.00 96.50 291 ALA A O 1
ATOM 2308 N N . TRP A 1 292 ? -11.443 -0.854 8.132 1.00 96.94 292 TRP A N 1
ATOM 2309 C CA . TRP A 1 292 ? -10.886 -1.955 8.923 1.00 96.94 292 TRP A CA 1
ATOM 2310 C C . TRP A 1 292 ? -11.975 -2.785 9.602 1.00 96.94 292 TRP A C 1
ATOM 2312 O O . TRP A 1 292 ? -12.008 -4.005 9.441 1.00 96.94 292 TRP A O 1
ATOM 2322 N N . LEU A 1 293 ? -12.882 -2.128 10.331 1.00 95.00 293 LEU A N 1
ATOM 2323 C CA . LEU A 1 293 ? -13.945 -2.805 11.077 1.00 95.00 293 LEU A CA 1
ATOM 2324 C C . LEU A 1 293 ? -14.899 -3.557 10.136 1.00 95.00 293 LEU A C 1
ATOM 2326 O O . LEU A 1 293 ? -15.132 -4.750 10.319 1.00 95.00 293 LEU A O 1
ATOM 2330 N N . SER A 1 294 ? -15.380 -2.890 9.084 1.00 94.69 294 SER A N 1
ATOM 2331 C CA . SER A 1 294 ? -16.282 -3.486 8.089 1.00 94.69 294 SER A CA 1
ATOM 2332 C C . SER A 1 294 ? -15.656 -4.709 7.423 1.00 94.69 294 SER A C 1
ATOM 2334 O O . SER A 1 294 ? -16.292 -5.755 7.294 1.00 94.69 294 SER A O 1
ATOM 2336 N N . THR A 1 295 ? -14.388 -4.598 7.015 1.00 96.12 295 THR A N 1
ATOM 2337 C CA . THR A 1 295 ? -13.687 -5.690 6.332 1.00 96.12 295 THR A CA 1
ATOM 2338 C C . THR A 1 295 ? -13.463 -6.876 7.263 1.00 96.12 295 THR A C 1
ATOM 2340 O O . THR A 1 295 ? -13.692 -8.012 6.851 1.00 96.12 295 THR A O 1
ATOM 2343 N N . ALA A 1 296 ? -13.075 -6.633 8.520 1.00 95.44 296 ALA A N 1
ATOM 2344 C CA . ALA A 1 296 ? -12.885 -7.694 9.507 1.00 95.44 296 ALA A CA 1
ATOM 2345 C C . ALA A 1 296 ? -14.189 -8.444 9.777 1.00 95.44 296 ALA A C 1
ATOM 2347 O O . ALA A 1 296 ? -14.213 -9.672 9.708 1.00 95.44 296 ALA A O 1
ATOM 2348 N N . LEU A 1 297 ? -15.285 -7.707 9.990 1.00 93.88 297 LEU A N 1
ATOM 2349 C CA . LEU A 1 297 ? -16.600 -8.294 10.233 1.00 93.88 297 LEU A CA 1
ATOM 2350 C C . LEU A 1 297 ? -17.031 -9.185 9.068 1.00 93.88 297 LEU A C 1
ATOM 2352 O O . LEU A 1 297 ? -17.424 -10.330 9.281 1.00 93.88 297 LEU A O 1
ATOM 2356 N N . ARG A 1 298 ? -16.920 -8.685 7.833 1.00 94.56 298 ARG A N 1
ATOM 2357 C CA . ARG A 1 298 ? -17.276 -9.453 6.636 1.00 94.56 298 ARG A CA 1
ATOM 2358 C C . ARG A 1 298 ? -16.407 -10.696 6.482 1.00 94.56 298 ARG A C 1
ATOM 2360 O O . ARG A 1 298 ? -16.944 -11.775 6.250 1.00 94.56 298 ARG A O 1
ATOM 2367 N N . CYS A 1 299 ? -15.087 -10.567 6.631 1.00 94.81 299 CYS A N 1
ATOM 2368 C CA . CYS A 1 299 ? -14.171 -11.703 6.515 1.00 94.81 299 CYS A CA 1
ATOM 2369 C C . CYS A 1 299 ? -14.493 -12.786 7.548 1.00 94.81 299 CYS A C 1
ATOM 2371 O O . CYS A 1 299 ? -14.569 -13.960 7.196 1.00 94.81 299 CYS A O 1
ATOM 2373 N N . TRP A 1 300 ? -14.724 -12.408 8.807 1.00 92.94 300 TRP A N 1
ATOM 2374 C CA . TRP A 1 300 ? -15.025 -13.372 9.862 1.00 92.94 300 TRP A CA 1
ATOM 2375 C C . TRP A 1 300 ? -16.403 -14.012 9.701 1.00 92.94 300 TRP A C 1
ATOM 2377 O O . TRP A 1 300 ? -16.478 -15.230 9.808 1.00 92.94 300 TRP A O 1
ATOM 2387 N N . LYS A 1 301 ? -17.448 -13.249 9.344 1.00 93.38 301 LYS A N 1
ATOM 2388 C CA . LYS A 1 301 ? -18.777 -13.807 9.023 1.00 93.38 301 LYS A CA 1
ATOM 2389 C C . LYS A 1 301 ? -18.729 -14.780 7.847 1.00 93.38 301 LYS A C 1
ATOM 2391 O O . LYS A 1 301 ? -19.387 -15.812 7.868 1.00 93.38 301 LYS A O 1
ATOM 2396 N N . PHE A 1 302 ? -17.940 -14.471 6.818 1.00 94.81 302 PHE A N 1
ATOM 2397 C CA . PHE A 1 302 ? -17.766 -15.375 5.684 1.00 94.81 302 PHE A CA 1
ATOM 2398 C C . PHE A 1 302 ? -17.098 -16.691 6.103 1.00 94.81 302 PHE A C 1
ATOM 2400 O O . PHE A 1 302 ? -17.568 -17.763 5.728 1.00 94.81 302 PHE A O 1
ATOM 2407 N N . VAL A 1 303 ? -16.025 -16.626 6.899 1.00 93.69 303 VAL A N 1
ATOM 2408 C CA . VAL A 1 303 ? -15.352 -17.830 7.415 1.00 93.69 303 VAL A CA 1
ATOM 2409 C C . VAL A 1 303 ? -16.286 -18.631 8.322 1.00 93.69 303 VAL A C 1
ATOM 2411 O O . VAL A 1 303 ? -16.369 -19.845 8.168 1.00 93.69 303 VAL A O 1
ATOM 2414 N N . GLU A 1 304 ? -17.014 -17.961 9.214 1.00 94.31 304 GLU A N 1
ATOM 2415 C CA . GLU A 1 304 ? -18.027 -18.568 10.080 1.00 94.31 304 GLU A CA 1
ATOM 2416 C C . GLU A 1 304 ? -19.066 -19.337 9.259 1.00 94.31 304 GLU A C 1
ATOM 2418 O O . GLU A 1 304 ? -19.215 -20.540 9.451 1.00 94.31 304 GLU A O 1
ATOM 2423 N N . GLN A 1 305 ? -19.694 -18.687 8.272 1.00 95.50 305 GLN A N 1
ATOM 2424 C CA . GLN A 1 305 ? -20.679 -19.326 7.398 1.00 95.50 305 GLN A CA 1
ATOM 2425 C C . GLN A 1 305 ? -20.099 -20.552 6.683 1.00 95.50 305 GLN A C 1
ATOM 2427 O O . GLN A 1 305 ? -20.725 -21.606 6.659 1.00 95.50 305 GLN A O 1
ATOM 2432 N N . ARG A 1 306 ? -18.881 -20.449 6.136 1.00 95.56 306 ARG A N 1
ATOM 2433 C CA . ARG A 1 306 ? -18.236 -21.556 5.411 1.00 95.56 306 ARG A CA 1
ATOM 2434 C C . ARG A 1 306 ? -17.924 -22.747 6.312 1.00 95.56 306 ARG A C 1
ATOM 2436 O O . ARG A 1 306 ? -18.005 -23.884 5.854 1.00 95.56 306 ARG A O 1
ATOM 2443 N N . LEU A 1 307 ? -17.553 -22.499 7.565 1.00 94.88 307 LEU A N 1
ATOM 2444 C CA . LEU A 1 307 ? -17.318 -23.557 8.542 1.00 94.88 307 LEU A CA 1
ATOM 2445 C C . LEU A 1 307 ? -18.646 -24.170 9.028 1.00 94.88 307 LEU A C 1
ATOM 2447 O O . LEU A 1 307 ? -18.733 -25.392 9.129 1.00 94.88 307 LEU A O 1
ATOM 2451 N N . CYS A 1 308 ? -19.697 -23.368 9.236 1.00 95.62 308 CYS A N 1
ATOM 2452 C CA . CYS A 1 308 ? -21.052 -23.869 9.500 1.00 95.62 308 CYS A CA 1
ATOM 2453 C C . CYS A 1 308 ? -21.538 -24.792 8.373 1.00 95.62 308 CYS A C 1
ATOM 2455 O O . CYS A 1 308 ? -21.979 -25.909 8.636 1.00 95.62 308 CYS A O 1
ATOM 2457 N N . ASP A 1 309 ? -21.399 -24.361 7.115 1.00 96.50 309 ASP A N 1
ATOM 2458 C CA . ASP A 1 309 ? -21.783 -25.143 5.931 1.00 96.50 309 ASP A CA 1
ATOM 2459 C C . ASP A 1 309 ? -20.989 -26.457 5.823 1.00 96.50 309 ASP A C 1
ATOM 2461 O O . ASP A 1 309 ? -21.482 -27.450 5.289 1.00 96.50 309 ASP A O 1
ATOM 2465 N N . ALA A 1 310 ? -19.760 -26.478 6.349 1.00 96.75 310 ALA A N 1
ATOM 2466 C CA . ALA A 1 310 ? -18.916 -27.667 6.432 1.00 96.75 310 ALA A CA 1
ATOM 2467 C C . ALA A 1 310 ? -19.234 -28.573 7.643 1.00 96.75 310 ALA A C 1
ATOM 2469 O O . ALA A 1 310 ? -18.582 -29.603 7.813 1.00 96.75 310 ALA A O 1
ATOM 2470 N N . GLY A 1 311 ? -20.228 -28.221 8.466 1.00 97.19 311 GLY A N 1
ATOM 2471 C CA . GLY A 1 311 ? -20.704 -29.028 9.592 1.00 97.19 311 GLY A CA 1
ATOM 2472 C C . GLY A 1 311 ? -19.912 -28.865 10.891 1.00 97.19 311 GLY A C 1
ATOM 2473 O O . GLY A 1 311 ? -20.004 -29.733 11.758 1.00 97.19 311 GLY A O 1
ATOM 2474 N N . PHE A 1 312 ? -19.128 -27.791 11.041 1.00 97.19 312 PHE A N 1
ATOM 2475 C CA . PHE A 1 312 ? -18.440 -27.498 12.303 1.00 97.19 312 PHE A CA 1
ATOM 2476 C C . PHE A 1 312 ? -19.438 -27.082 13.391 1.00 97.19 312 PHE A C 1
ATOM 2478 O O . PHE A 1 312 ? -20.393 -26.349 13.132 1.00 97.19 312 PHE A O 1
ATOM 2485 N N . MET A 1 313 ? -19.194 -27.533 14.624 1.00 95.62 313 MET A N 1
ATOM 2486 C CA . MET A 1 313 ? -20.009 -27.172 15.785 1.00 95.62 313 MET A CA 1
ATOM 2487 C C . MET A 1 313 ? -19.632 -25.779 16.301 1.00 95.62 313 MET A C 1
ATOM 2489 O O . MET A 1 313 ? -18.493 -25.338 16.152 1.00 95.62 313 MET A O 1
ATOM 2493 N N . GLU A 1 314 ? -20.564 -25.105 16.980 1.00 92.56 314 GLU A N 1
ATOM 2494 C CA . GLU A 1 314 ? -20.378 -23.737 17.489 1.00 92.56 314 GLU A CA 1
ATOM 2495 C C . GLU A 1 314 ? -19.110 -23.563 18.344 1.00 92.56 314 GLU A C 1
ATOM 2497 O O . GLU A 1 314 ? -18.401 -22.568 18.204 1.00 92.56 314 GLU A O 1
ATOM 2502 N N . SER A 1 315 ? -18.761 -24.551 19.173 1.00 92.38 315 SER A N 1
ATOM 2503 C CA . SER A 1 315 ? -17.535 -24.514 19.981 1.00 92.38 315 SER A CA 1
ATOM 2504 C C . SER A 1 315 ? -16.260 -24.467 19.135 1.00 92.38 315 SER A C 1
ATOM 2506 O O . SER A 1 315 ? -15.349 -23.698 19.442 1.00 92.38 315 SER A O 1
ATOM 2508 N N . ASP A 1 316 ? -16.209 -25.246 18.052 1.00 92.75 316 ASP A N 1
ATOM 2509 C CA . ASP A 1 316 ? -15.045 -25.322 17.165 1.00 92.75 316 ASP A CA 1
ATOM 2510 C C . ASP A 1 316 ? -14.914 -24.037 16.339 1.00 92.75 316 ASP A C 1
ATOM 2512 O O . ASP A 1 316 ? -13.808 -23.540 16.110 1.00 92.75 316 ASP A O 1
ATOM 2516 N N . LEU A 1 317 ? -16.054 -23.460 15.936 1.00 91.25 317 LEU A N 1
ATOM 2517 C CA . LEU A 1 317 ? -16.117 -22.162 15.263 1.00 91.25 317 LEU A CA 1
ATOM 2518 C C . LEU A 1 317 ? -15.518 -21.059 16.132 1.00 91.25 317 LEU A C 1
ATOM 2520 O O . LEU A 1 317 ? -14.649 -20.317 15.668 1.00 91.25 317 LEU A O 1
ATOM 2524 N N . GLN A 1 318 ? -15.951 -20.972 17.394 1.00 89.31 318 GLN A N 1
ATOM 2525 C CA . GLN A 1 318 ? -15.448 -19.971 18.335 1.00 89.31 318 GLN A CA 1
ATOM 2526 C C . GLN A 1 318 ? -13.946 -20.140 18.580 1.00 89.31 318 GLN A C 1
ATOM 2528 O O . GLN A 1 318 ? -13.216 -19.148 18.600 1.00 89.31 318 GLN A O 1
ATOM 2533 N N . GLU A 1 319 ? -13.451 -21.376 18.690 1.00 91.81 319 GLU A N 1
ATOM 2534 C CA . GLU A 1 319 ? -12.018 -21.632 18.859 1.00 91.81 319 GLU A CA 1
ATOM 2535 C C . GLU A 1 319 ? -11.201 -21.211 17.622 1.00 91.81 319 GLU A C 1
ATOM 2537 O O . GLU A 1 319 ? -10.185 -20.520 17.747 1.00 91.81 319 GLU A O 1
ATOM 2542 N N . LEU A 1 320 ? -11.625 -21.603 16.415 1.00 91.12 320 LEU A N 1
ATOM 2543 C CA . LEU A 1 320 ? -10.898 -21.306 15.174 1.00 91.12 320 LEU A CA 1
ATOM 2544 C C . LEU A 1 320 ? -10.911 -19.811 14.837 1.00 91.12 320 LEU A C 1
ATOM 2546 O O . LEU A 1 320 ? -9.864 -19.245 14.505 1.00 91.12 320 LEU A O 1
ATOM 2550 N N . LEU A 1 321 ? -12.072 -19.160 14.947 1.00 90.12 321 LEU A N 1
ATOM 2551 C CA . LEU A 1 321 ? -12.196 -17.717 14.739 1.00 90.12 321 LEU A CA 1
ATOM 2552 C C . LEU A 1 321 ? -11.460 -16.943 15.833 1.00 90.12 321 LEU A C 1
ATOM 2554 O O . LEU A 1 321 ? -10.775 -15.969 15.519 1.00 90.12 321 LEU A O 1
ATOM 2558 N N . GLY A 1 322 ? -11.532 -17.405 17.085 1.00 88.81 322 GLY A N 1
ATOM 2559 C CA . GLY A 1 322 ? -10.784 -16.854 18.213 1.00 88.81 322 GLY A CA 1
ATOM 2560 C C . GLY A 1 322 ? -9.282 -16.822 17.938 1.00 88.81 322 GLY A C 1
ATOM 2561 O O . GLY A 1 322 ? -8.676 -15.759 18.018 1.00 88.81 322 GLY A O 1
ATOM 2562 N N . LYS A 1 323 ? -8.694 -17.932 17.470 1.00 90.62 323 LYS A N 1
ATOM 2563 C CA . LYS A 1 323 ? -7.263 -17.995 17.104 1.00 90.62 323 LYS A CA 1
ATOM 2564 C C . LYS A 1 323 ? -6.872 -16.987 16.021 1.00 90.62 323 LYS A C 1
ATOM 2566 O O . LYS A 1 323 ? -5.803 -16.383 16.106 1.00 90.62 323 LYS A O 1
ATOM 2571 N N . GLN A 1 324 ? -7.708 -16.804 14.997 1.00 88.88 324 GLN A N 1
ATOM 2572 C CA . GLN A 1 324 ? -7.442 -15.832 13.927 1.00 88.88 324 GLN A CA 1
ATOM 2573 C C . GLN A 1 324 ? -7.544 -14.386 14.433 1.00 88.88 324 GLN A C 1
ATOM 2575 O O . GLN A 1 324 ? -6.688 -13.558 14.114 1.00 88.88 324 GLN A O 1
ATOM 2580 N N . ARG A 1 325 ? -8.554 -14.088 15.260 1.00 90.50 325 ARG A N 1
ATOM 2581 C CA . ARG A 1 325 ? -8.724 -12.779 15.910 1.00 90.50 325 ARG A CA 1
ATOM 2582 C C . ARG A 1 325 ? -7.549 -12.472 16.834 1.00 90.50 325 ARG A C 1
ATOM 2584 O O . ARG A 1 325 ? -6.937 -11.418 16.692 1.00 90.50 325 ARG A O 1
ATOM 2591 N N . ASP A 1 326 ? -7.180 -13.411 17.701 1.00 89.38 326 ASP A N 1
ATOM 2592 C CA . ASP A 1 326 ? -6.050 -13.286 18.625 1.00 89.38 326 ASP A CA 1
ATOM 2593 C C . ASP A 1 326 ? -4.734 -13.049 17.874 1.00 89.38 326 ASP A C 1
ATOM 2595 O O . ASP A 1 326 ? -3.929 -12.210 18.283 1.00 89.38 326 ASP A O 1
ATOM 2599 N N . LEU A 1 327 ? -4.518 -13.738 16.744 1.00 91.12 327 LEU A N 1
ATOM 2600 C CA . LEU A 1 327 ? -3.347 -13.509 15.899 1.00 91.12 327 LEU A CA 1
ATOM 2601 C C . LEU A 1 327 ? -3.318 -12.074 15.361 1.00 91.12 327 LEU A C 1
ATOM 2603 O O . LEU A 1 327 ? -2.274 -11.427 15.431 1.00 91.12 327 LEU A O 1
ATOM 2607 N N . PHE A 1 328 ? -4.442 -11.559 14.856 1.00 92.81 328 PHE A N 1
ATOM 2608 C CA . PHE A 1 328 ? -4.535 -10.172 14.398 1.00 92.81 328 PHE A CA 1
ATOM 2609 C C . PHE A 1 328 ? -4.277 -9.178 15.533 1.00 92.81 328 PHE A C 1
ATOM 2611 O O . PHE A 1 328 ? -3.385 -8.344 15.406 1.00 92.81 328 PHE A O 1
ATOM 2618 N N . VAL A 1 329 ? -4.979 -9.321 16.661 1.00 90.38 329 VAL A N 1
ATOM 2619 C CA . VAL A 1 329 ? -4.842 -8.470 17.856 1.00 90.38 329 VAL A CA 1
ATOM 2620 C C . VAL A 1 329 ? -3.400 -8.427 18.359 1.00 90.38 329 VAL A C 1
ATOM 2622 O O . VAL A 1 329 ? -2.902 -7.364 18.730 1.00 90.38 329 VAL A O 1
ATOM 2625 N N . LYS A 1 330 ? -2.716 -9.574 18.362 1.00 89.62 330 LYS A N 1
ATOM 2626 C CA . LYS A 1 330 ? -1.332 -9.691 18.823 1.00 89.62 330 LYS A CA 1
ATOM 2627 C C . LYS A 1 330 ? -0.330 -9.095 17.836 1.00 89.62 330 LYS A C 1
ATOM 2629 O O . LYS A 1 330 ? 0.626 -8.446 18.255 1.00 89.62 330 LYS A O 1
ATOM 2634 N N . GLU A 1 331 ? -0.501 -9.354 16.541 1.00 92.88 331 GLU A N 1
ATOM 2635 C CA . GLU A 1 331 ? 0.510 -9.039 15.528 1.00 92.88 331 GLU A CA 1
ATOM 2636 C C . GLU A 1 331 ? 0.354 -7.639 14.929 1.00 92.88 331 GLU A C 1
ATOM 2638 O O . GLU A 1 331 ? 1.363 -6.995 14.639 1.00 92.88 331 GLU A O 1
ATOM 2643 N N . SER A 1 332 ? -0.871 -7.136 14.748 1.00 91.88 332 SER A N 1
ATOM 2644 C CA . SER A 1 332 ? -1.095 -5.867 14.046 1.00 91.88 332 SER A CA 1
ATOM 2645 C C . SER A 1 332 ? -0.482 -4.646 14.748 1.00 91.88 332 SER A C 1
ATOM 2647 O O . SER A 1 332 ? 0.111 -3.824 14.042 1.00 91.88 332 SER A O 1
ATOM 2649 N N . PRO A 1 333 ? -0.512 -4.502 16.093 1.00 91.44 333 PRO A N 1
ATOM 2650 C CA . PRO A 1 333 ? 0.132 -3.372 16.771 1.00 91.44 333 PRO A CA 1
ATOM 2651 C C . PRO A 1 333 ? 1.656 -3.345 16.594 1.00 91.44 333 PRO A C 1
ATOM 2653 O O . PRO A 1 333 ? 2.254 -2.271 16.576 1.00 91.44 333 PRO A O 1
ATOM 2656 N N . ASN A 1 334 ? 2.285 -4.511 16.390 1.00 89.94 334 ASN A N 1
ATOM 2657 C CA . ASN A 1 334 ? 3.723 -4.608 16.115 1.00 89.94 334 ASN A CA 1
ATOM 2658 C C . ASN A 1 334 ? 4.083 -4.122 14.702 1.00 89.94 334 ASN A C 1
ATOM 2660 O O . ASN A 1 334 ? 5.258 -3.903 14.412 1.00 89.94 334 ASN A O 1
ATOM 2664 N N . ARG A 1 335 ? 3.098 -3.979 13.803 1.00 90.69 335 ARG A N 1
ATOM 2665 C CA . ARG A 1 335 ? 3.310 -3.470 12.438 1.00 90.69 335 ARG A CA 1
ATOM 2666 C C . ARG A 1 335 ? 3.261 -1.957 12.382 1.00 90.69 335 ARG A C 1
ATOM 2668 O O . ARG A 1 335 ? 4.052 -1.350 11.668 1.00 90.69 335 ARG A O 1
ATOM 2675 N N . SER A 1 336 ? 2.343 -1.349 13.125 1.00 90.19 336 SER A N 1
ATOM 2676 C CA . SER A 1 336 ? 2.283 0.099 13.275 1.00 90.19 336 SER A CA 1
ATOM 2677 C C . SER A 1 336 ? 1.438 0.486 14.483 1.00 90.19 336 SER A C 1
ATOM 2679 O O . SER A 1 336 ? 0.407 -0.128 14.755 1.00 90.19 336 SER A O 1
ATOM 2681 N N . LEU A 1 337 ? 1.830 1.564 15.161 1.00 90.88 337 LEU A N 1
ATOM 2682 C CA . LEU A 1 337 ? 1.166 2.040 16.374 1.00 90.88 337 LEU A CA 1
ATOM 2683 C C . LEU A 1 337 ? -0.302 2.425 16.162 1.00 90.88 337 LEU A C 1
ATOM 2685 O O . LEU A 1 337 ? -1.086 2.307 17.094 1.00 90.88 337 LEU A O 1
ATOM 2689 N N . HIS A 1 338 ? -0.716 2.846 14.964 1.00 93.06 338 HIS A N 1
ATOM 2690 C CA . HIS A 1 338 ? -2.130 3.151 14.704 1.00 93.06 338 HIS A CA 1
ATOM 2691 C C . HIS A 1 338 ? -3.022 1.897 14.747 1.00 93.06 338 HIS A C 1
ATOM 2693 O O . HIS A 1 338 ? -4.201 1.995 15.082 1.00 93.06 338 HIS A O 1
ATOM 2699 N N . MET A 1 339 ? -2.473 0.704 14.479 1.00 95.06 339 MET A N 1
ATOM 2700 C CA . MET A 1 339 ? -3.242 -0.546 14.527 1.00 95.06 339 MET A CA 1
ATOM 2701 C C . MET A 1 339 ? -3.719 -0.877 15.939 1.00 95.06 339 MET A C 1
ATOM 2703 O O . MET A 1 339 ? -4.750 -1.520 16.094 1.00 95.06 339 MET A O 1
ATOM 2707 N N . SER A 1 340 ? -3.041 -0.372 16.966 1.00 91.81 340 SER A N 1
ATOM 2708 C CA . SER A 1 340 ? -3.535 -0.360 18.344 1.00 91.81 340 SER A CA 1
ATOM 2709 C C . SER A 1 340 ? -4.930 0.262 18.467 1.00 91.81 340 SER A C 1
ATOM 2711 O O . SER A 1 340 ? -5.783 -0.262 19.177 1.00 91.81 340 SER A O 1
ATOM 2713 N N . CYS A 1 341 ? -5.186 1.356 17.743 1.00 92.62 341 CYS A N 1
ATOM 2714 C CA . CYS A 1 341 ? -6.479 2.043 17.737 1.00 92.62 341 CYS A CA 1
ATOM 2715 C C . CYS A 1 341 ? -7.541 1.258 16.955 1.00 92.62 341 CYS A C 1
ATOM 2717 O O . CYS A 1 341 ? -8.703 1.215 17.361 1.00 92.62 341 CYS A O 1
ATOM 2719 N N . VAL A 1 342 ? -7.143 0.607 15.856 1.00 94.62 342 VAL A N 1
ATOM 2720 C CA . VAL A 1 342 ? -8.015 -0.298 15.087 1.00 94.62 342 VAL A CA 1
ATOM 2721 C C . VAL A 1 342 ? -8.458 -1.467 15.960 1.00 94.62 342 VAL A C 1
ATOM 2723 O O . VAL A 1 342 ? -9.653 -1.722 16.085 1.00 94.62 342 VAL A O 1
ATOM 2726 N N . VAL A 1 343 ? -7.500 -2.127 16.612 1.00 92.19 343 VAL A N 1
ATOM 2727 C CA . VAL A 1 343 ? -7.744 -3.230 17.541 1.00 92.19 343 VAL A CA 1
ATOM 2728 C C . VAL A 1 343 ? -8.678 -2.774 18.659 1.00 92.19 343 VAL A C 1
ATOM 2730 O O . VAL A 1 343 ? -9.736 -3.368 18.830 1.00 92.19 343 VAL A O 1
ATOM 2733 N N . LEU A 1 344 ? -8.374 -1.666 19.344 1.00 87.75 344 LEU A N 1
ATOM 2734 C CA . LEU A 1 344 ? -9.254 -1.076 20.362 1.00 87.75 344 LEU A CA 1
ATOM 2735 C C . LEU A 1 344 ? -10.693 -0.871 19.880 1.00 87.75 344 LEU A C 1
ATOM 2737 O O . LEU A 1 344 ? -11.637 -1.185 20.600 1.00 87.75 344 LEU A O 1
ATOM 2741 N N . SER A 1 345 ? -10.859 -0.370 18.657 1.00 89.06 345 SER A N 1
ATOM 2742 C CA . SER A 1 345 ? -12.179 -0.138 18.067 1.00 89.06 345 SER A CA 1
ATOM 2743 C C . SER A 1 345 ? -12.933 -1.447 17.808 1.00 89.06 345 SER A C 1
ATOM 2745 O O . SER A 1 345 ? -14.154 -1.476 17.934 1.00 89.06 345 SER A O 1
ATOM 2747 N N . MET A 1 346 ? -12.227 -2.539 17.489 1.00 89.81 346 MET A N 1
ATOM 2748 C CA . MET A 1 346 ? -12.832 -3.873 17.397 1.00 89.81 346 MET A CA 1
ATOM 2749 C C . MET A 1 346 ? -13.292 -4.369 18.773 1.00 89.81 346 MET A C 1
ATOM 2751 O O . MET A 1 346 ? -14.409 -4.849 18.892 1.00 89.81 346 MET A O 1
ATOM 2755 N N . PHE A 1 347 ? -12.486 -4.206 19.825 1.00 82.94 347 PHE A N 1
ATOM 2756 C CA . PHE A 1 347 ? -12.866 -4.605 21.191 1.00 82.94 347 PHE A CA 1
ATOM 2757 C C . PHE A 1 347 ? -14.050 -3.814 21.751 1.00 82.94 347 PHE A C 1
ATOM 2759 O O . PHE A 1 347 ? -14.876 -4.361 22.474 1.00 82.94 347 PHE A O 1
ATOM 2766 N N . ALA A 1 348 ? -14.128 -2.522 21.435 1.00 79.50 348 ALA A N 1
ATOM 2767 C CA . ALA A 1 348 ? -15.227 -1.670 21.873 1.00 79.50 348 ALA A CA 1
ATOM 2768 C C . ALA A 1 348 ? -16.560 -2.008 21.178 1.00 79.50 348 ALA A C 1
ATOM 2770 O O . ALA A 1 348 ? -17.611 -1.570 21.638 1.00 79.50 348 ALA A O 1
ATOM 2771 N N . SER A 1 349 ? -16.532 -2.776 20.085 1.00 80.62 349 SER A N 1
ATOM 2772 C CA . SER A 1 349 ? -17.733 -3.255 19.409 1.00 80.62 349 SER A CA 1
ATOM 2773 C C . SER A 1 349 ? -18.081 -4.670 19.869 1.00 80.62 349 SER A C 1
ATOM 2775 O O . SER A 1 349 ? -17.323 -5.621 19.677 1.00 80.62 349 SER A O 1
ATOM 2777 N N . GLU A 1 350 ? -19.288 -4.825 20.413 1.00 79.69 350 GLU A N 1
ATOM 2778 C CA . GLU A 1 350 ? -19.827 -6.116 20.858 1.00 79.69 350 GLU A CA 1
ATOM 2779 C C . GLU A 1 350 ? -19.865 -7.163 19.730 1.00 79.69 350 GLU A C 1
ATOM 2781 O O . GLU A 1 350 ? -19.791 -8.361 19.993 1.00 79.69 350 GLU A O 1
ATOM 2786 N N . GLN A 1 351 ? -19.897 -6.725 18.464 1.00 81.00 351 GLN A N 1
ATOM 2787 C CA . GLN A 1 351 ? -19.984 -7.609 17.297 1.00 81.00 351 GLN A CA 1
ATOM 2788 C C . GLN A 1 351 ? -18.753 -8.501 17.096 1.00 81.00 351 GLN A C 1
ATOM 2790 O O . GLN A 1 351 ? -18.827 -9.486 16.363 1.00 81.00 351 GLN A O 1
ATOM 2795 N N . PHE A 1 352 ? -17.619 -8.168 17.715 1.00 78.75 352 PHE A N 1
ATOM 2796 C CA . PHE A 1 352 ? -16.386 -8.935 17.555 1.00 78.75 352 PHE A CA 1
ATOM 2797 C C . PHE A 1 352 ? -16.108 -9.906 18.708 1.00 78.75 352 PHE A C 1
ATOM 2799 O O . PHE A 1 352 ? -15.236 -10.767 18.572 1.00 78.75 352 PHE A O 1
ATOM 2806 N N . GLY A 1 353 ? -16.857 -9.808 19.814 1.00 70.94 353 GLY A N 1
ATOM 2807 C CA . GLY A 1 353 ? -16.777 -10.741 20.942 1.00 70.94 353 GLY A CA 1
ATOM 2808 C C . GLY A 1 353 ? -15.395 -10.834 21.601 1.00 70.94 353 GLY A C 1
ATOM 2809 O O . GLY A 1 353 ? -15.056 -11.883 22.144 1.00 70.94 353 GLY A O 1
ATOM 2810 N N . ILE A 1 354 ? -14.571 -9.783 21.522 1.00 67.50 354 ILE A N 1
ATOM 2811 C CA . ILE A 1 354 ? -13.194 -9.809 22.034 1.00 67.50 354 ILE A CA 1
ATOM 2812 C C . ILE A 1 354 ? -13.134 -9.208 23.452 1.00 67.50 354 ILE A C 1
ATOM 2814 O O . ILE A 1 354 ? -13.726 -8.166 23.722 1.00 67.50 354 ILE A O 1
ATOM 2818 N N . SER A 1 355 ? -12.427 -9.861 24.383 1.00 62.97 355 SER A N 1
ATOM 2819 C CA . SER A 1 355 ? -12.390 -9.474 25.807 1.00 62.97 355 SER A CA 1
ATOM 2820 C C . SER A 1 355 ? -11.399 -8.343 26.117 1.00 62.97 355 SER A C 1
ATOM 2822 O O . SER A 1 355 ? -10.195 -8.493 25.914 1.00 62.97 355 SER A O 1
ATOM 2824 N N . VAL A 1 356 ? -11.870 -7.264 26.757 1.00 58.38 356 VAL A N 1
ATOM 2825 C CA . VAL A 1 356 ? -11.074 -6.076 27.153 1.00 58.38 356 VAL A CA 1
ATOM 2826 C C . VAL A 1 356 ? -9.781 -6.415 27.920 1.00 58.38 356 VAL A C 1
ATOM 2828 O O . VAL A 1 356 ? -8.798 -5.679 27.842 1.00 58.38 356 VAL A O 1
ATOM 2831 N N . SER A 1 357 ? -9.735 -7.545 28.632 1.00 55.47 357 SER A N 1
ATOM 2832 C CA . SER A 1 357 ? -8.558 -7.998 29.390 1.00 55.47 357 SER A CA 1
ATOM 2833 C C . SER A 1 357 ? -7.294 -8.225 28.545 1.00 55.47 357 SER A C 1
ATOM 2835 O O . SER A 1 357 ? -6.194 -8.209 29.095 1.00 55.47 357 SER A O 1
ATOM 2837 N N . GLN A 1 358 ? -7.414 -8.391 27.224 1.00 57.75 358 GLN A N 1
ATOM 2838 C CA . GLN A 1 358 ? -6.275 -8.599 26.320 1.00 57.75 358 GLN A CA 1
ATOM 2839 C C . GLN A 1 358 ? -5.521 -7.295 25.951 1.00 57.75 358 GLN A C 1
ATOM 2841 O O . GLN A 1 358 ? -4.503 -7.345 25.264 1.00 57.75 358 GLN A O 1
ATOM 2846 N N . LEU A 1 359 ? -5.972 -6.122 26.422 1.00 54.97 359 LEU A N 1
ATOM 2847 C CA . LEU A 1 359 ? -5.501 -4.796 25.978 1.00 54.97 359 LEU A CA 1
ATOM 2848 C C . LEU A 1 359 ? -4.409 -4.143 26.852 1.00 54.97 359 LEU A C 1
ATOM 2850 O O . LEU A 1 359 ? -4.185 -2.933 26.774 1.00 54.97 359 LEU A O 1
ATOM 2854 N N . THR A 1 360 ? -3.682 -4.911 27.665 1.00 50.81 360 THR A N 1
ATOM 2855 C CA . THR A 1 360 ? -2.723 -4.396 28.668 1.00 50.81 360 THR A CA 1
ATOM 2856 C C . THR A 1 360 ? -1.603 -3.493 28.120 1.00 50.81 360 THR A C 1
ATOM 2858 O O . THR A 1 360 ? -1.024 -2.723 28.885 1.00 50.81 360 THR A O 1
ATOM 2861 N N . ASN A 1 361 ? -1.336 -3.497 26.809 1.00 52.44 361 ASN A N 1
ATOM 2862 C CA . ASN A 1 361 ? -0.278 -2.692 26.179 1.00 52.44 361 ASN A CA 1
ATOM 2863 C C . ASN A 1 361 ? -0.691 -1.263 25.764 1.00 52.44 361 ASN A C 1
ATOM 2865 O O . ASN A 1 361 ? 0.163 -0.469 25.361 1.00 52.44 361 ASN A O 1
ATOM 2869 N N . LEU A 1 362 ? -1.973 -0.897 25.865 1.00 53.09 362 LEU A N 1
ATOM 2870 C CA . LEU A 1 362 ? -2.497 0.352 25.284 1.00 53.09 362 LEU A CA 1
ATOM 2871 C C . LEU A 1 362 ? -2.437 1.567 26.206 1.00 53.09 362 LEU A C 1
ATOM 2873 O O . LEU A 1 362 ? -2.466 2.699 25.729 1.00 53.09 362 LEU A O 1
ATOM 2877 N N . ASN A 1 363 ? -2.213 1.344 27.502 1.00 51.31 363 ASN A N 1
ATOM 2878 C CA . ASN A 1 363 ? -1.937 2.404 28.478 1.00 51.31 363 ASN A CA 1
ATOM 2879 C C . ASN A 1 363 ? -0.634 3.182 28.186 1.00 51.31 363 ASN A C 1
ATOM 2881 O O . ASN A 1 363 ? -0.322 4.142 28.886 1.00 51.31 363 ASN A O 1
ATOM 2885 N N . SER A 1 364 ? 0.134 2.774 27.169 1.00 59.47 364 SER A N 1
ATOM 2886 C CA . SER A 1 364 ? 1.366 3.430 26.727 1.00 59.47 364 SER A CA 1
ATOM 2887 C C . SER A 1 364 ? 1.141 4.625 25.790 1.00 59.47 364 SER A C 1
ATOM 2889 O O . SER A 1 364 ? 2.041 5.449 25.648 1.00 59.47 364 SER A O 1
ATOM 2891 N N . LEU A 1 365 ? -0.036 4.763 25.168 1.00 68.44 365 LEU A N 1
ATOM 2892 C CA . LEU A 1 365 ? -0.344 5.870 24.256 1.00 68.44 365 LEU A CA 1
ATOM 2893 C C . LEU A 1 365 ? -1.063 6.991 25.012 1.00 68.44 365 LEU A C 1
ATOM 2895 O O . LEU A 1 365 ? -2.287 7.076 25.003 1.00 68.44 365 LEU A O 1
ATOM 2899 N N . ASN A 1 366 ? -0.303 7.854 25.686 1.00 75.12 366 ASN A N 1
ATOM 2900 C CA . ASN A 1 366 ? -0.849 9.025 26.374 1.00 75.12 366 ASN A CA 1
ATOM 2901 C C . ASN A 1 366 ? -0.268 10.346 25.829 1.00 75.12 366 ASN A C 1
ATOM 2903 O O . ASN A 1 366 ? 0.687 10.363 25.044 1.00 75.12 366 ASN A O 1
ATOM 2907 N N . PHE A 1 367 ? -0.860 11.472 26.242 1.00 73.62 367 PHE A N 1
ATOM 2908 C CA . PHE A 1 367 ? -0.409 12.811 25.846 1.00 73.62 367 PHE A CA 1
ATOM 2909 C C . PHE A 1 367 ? 1.052 13.091 26.235 1.00 73.62 367 PHE A C 1
ATOM 2911 O O . PHE A 1 367 ? 1.756 13.763 25.479 1.00 73.62 367 PHE A O 1
ATOM 2918 N N . ASP A 1 368 ? 1.541 12.526 27.342 1.00 81.00 368 ASP A N 1
ATOM 2919 C CA . ASP A 1 368 ? 2.927 12.710 27.785 1.00 81.00 368 ASP A CA 1
ATOM 2920 C C . ASP A 1 368 ? 3.929 12.085 26.809 1.00 81.00 368 ASP A C 1
ATOM 2922 O O . ASP A 1 368 ? 4.986 12.662 26.545 1.00 81.00 368 ASP A O 1
ATOM 2926 N N . VAL A 1 369 ? 3.605 10.916 26.241 1.00 80.06 369 VAL A N 1
ATOM 2927 C CA . VAL A 1 369 ? 4.434 10.281 25.205 1.00 80.06 369 VAL A CA 1
ATOM 2928 C C . VAL A 1 369 ? 4.488 11.161 23.963 1.00 80.06 369 VAL A C 1
ATOM 2930 O O . VAL A 1 369 ? 5.572 11.401 23.429 1.00 80.06 369 VAL A O 1
ATOM 2933 N N . ARG A 1 370 ? 3.352 11.724 23.541 1.00 80.06 370 ARG A N 1
ATOM 2934 C CA . ARG A 1 370 ? 3.317 12.651 22.405 1.00 80.06 370 ARG A CA 1
ATOM 2935 C C . ARG A 1 370 ? 4.167 13.898 22.654 1.00 80.06 370 ARG A C 1
ATOM 2937 O O . ARG A 1 370 ? 4.942 14.274 21.779 1.00 80.06 370 ARG A O 1
ATOM 2944 N N . GLU A 1 371 ? 4.051 14.537 23.815 1.00 81.69 371 GLU A N 1
ATOM 2945 C CA . GLU A 1 371 ? 4.808 15.762 24.108 1.00 81.69 371 GLU A CA 1
ATOM 2946 C C . GLU A 1 371 ? 6.314 15.492 24.256 1.00 81.69 371 GLU A C 1
ATOM 2948 O O . GLU A 1 371 ? 7.149 16.291 23.818 1.00 81.69 371 GLU A O 1
ATOM 2953 N N . ARG A 1 372 ? 6.682 14.319 24.786 1.00 86.69 372 ARG A N 1
ATOM 2954 C CA . ARG A 1 372 ? 8.072 13.847 24.818 1.00 86.69 372 ARG A CA 1
ATOM 2955 C C . ARG A 1 372 ? 8.647 13.683 23.414 1.00 86.69 372 ARG A C 1
ATOM 2957 O O . ARG A 1 372 ? 9.733 14.193 23.142 1.00 86.69 372 ARG A O 1
ATOM 2964 N N . GLU A 1 373 ? 7.924 13.018 22.518 1.00 84.69 373 GLU A N 1
ATOM 2965 C CA . GLU A 1 373 ? 8.365 12.814 21.134 1.00 84.69 373 GLU A CA 1
ATOM 2966 C C . GLU A 1 373 ? 8.389 14.114 20.333 1.00 84.69 373 GLU A C 1
ATOM 2968 O O . GLU A 1 373 ? 9.321 14.352 19.564 1.00 84.69 373 GLU A O 1
ATOM 2973 N N . ARG A 1 374 ? 7.433 15.017 20.580 1.00 84.88 374 ARG A N 1
ATOM 2974 C CA . ARG A 1 374 ? 7.459 16.375 20.028 1.00 84.88 374 ARG A CA 1
ATOM 2975 C C . ARG A 1 374 ? 8.734 17.095 20.456 1.00 84.88 374 ARG A C 1
ATOM 2977 O O . ARG A 1 374 ? 9.439 17.659 19.620 1.00 84.88 374 ARG A O 1
ATOM 2984 N N . SER A 1 375 ? 9.037 17.069 21.752 1.00 85.19 375 SER A N 1
ATOM 2985 C CA . SER A 1 375 ? 10.237 17.688 22.314 1.00 85.19 375 SER A CA 1
ATOM 2986 C C . SER A 1 375 ? 11.508 17.070 21.728 1.00 85.19 375 SER A C 1
ATOM 2988 O O . SER A 1 375 ? 12.427 17.809 21.371 1.00 85.19 375 SER A O 1
ATOM 2990 N N . ARG A 1 376 ? 11.546 15.741 21.538 1.00 89.00 376 ARG A N 1
ATOM 2991 C CA . ARG A 1 376 ? 12.644 15.033 20.856 1.00 89.00 376 ARG A CA 1
ATOM 2992 C C . ARG A 1 376 ? 12.825 15.534 19.424 1.00 89.00 376 ARG A C 1
ATOM 2994 O O . ARG A 1 376 ? 13.943 15.902 19.066 1.00 89.00 376 ARG A O 1
ATOM 3001 N N . LEU A 1 377 ? 11.755 15.588 18.629 1.00 83.44 377 LEU A N 1
ATOM 3002 C CA . LEU A 1 377 ? 11.773 16.086 17.250 1.00 83.44 377 LEU A CA 1
ATOM 3003 C C . LEU A 1 377 ? 12.300 17.530 17.198 1.00 83.44 377 LEU A C 1
ATOM 3005 O O . LEU A 1 377 ? 13.246 17.841 16.470 1.00 83.44 377 LEU A O 1
ATOM 3009 N N . ILE A 1 378 ? 11.714 18.410 18.013 1.00 83.50 378 ILE A N 1
ATOM 3010 C CA . ILE A 1 378 ? 12.067 19.831 18.122 1.00 83.50 378 ILE A CA 1
ATOM 3011 C C . ILE A 1 378 ? 13.541 19.998 18.483 1.00 83.50 378 ILE A C 1
ATOM 3013 O O . ILE A 1 378 ? 14.222 20.794 17.829 1.00 83.50 378 ILE A O 1
ATOM 3017 N N . ALA A 1 379 ? 14.024 19.275 19.495 1.00 83.06 379 ALA A N 1
ATOM 3018 C CA . ALA A 1 379 ? 15.402 19.343 19.968 1.00 83.06 379 ALA A CA 1
ATOM 3019 C C . ALA A 1 379 ? 16.386 18.787 18.933 1.00 83.06 379 ALA A C 1
ATOM 3021 O O . ALA A 1 379 ? 17.416 19.413 18.673 1.00 83.06 379 ALA A O 1
ATOM 3022 N N . HIS A 1 380 ? 16.051 17.657 18.299 1.00 77.31 380 HIS A N 1
ATOM 3023 C CA . HIS A 1 380 ? 16.843 17.066 17.224 1.00 77.31 380 HIS A CA 1
ATOM 3024 C C . HIS A 1 380 ? 17.021 18.071 16.083 1.00 77.31 380 HIS A C 1
ATOM 3026 O O . HIS A 1 380 ? 18.143 18.434 15.743 1.00 77.31 380 HIS A O 1
ATOM 3032 N N . HIS A 1 381 ? 15.930 18.617 15.547 1.00 7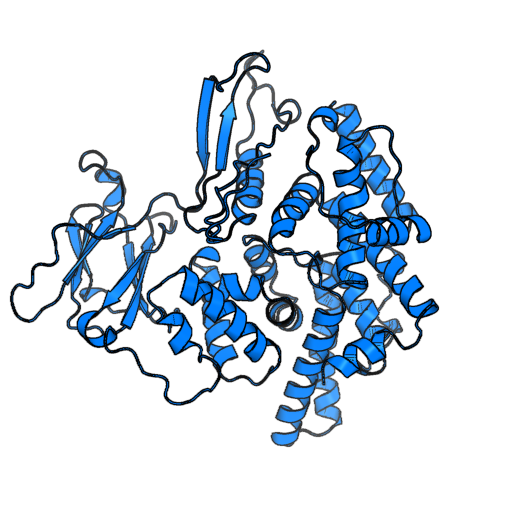5.31 381 HIS A N 1
ATOM 3033 C CA . HIS A 1 381 ? 16.012 19.523 14.403 1.00 75.31 381 HIS A CA 1
ATOM 3034 C C . HIS A 1 381 ? 16.564 20.916 14.743 1.00 75.31 381 HIS A C 1
ATOM 3036 O O . HIS A 1 381 ? 17.185 21.531 13.874 1.00 75.31 381 HIS A O 1
ATOM 3042 N N . HIS A 1 382 ? 16.389 21.403 15.979 1.00 77.44 382 HIS A N 1
ATOM 3043 C CA . HIS A 1 382 ? 16.994 22.657 16.447 1.00 77.44 382 HIS A CA 1
ATOM 3044 C C . HIS A 1 382 ? 18.515 22.540 16.583 1.00 77.44 382 HIS A C 1
ATOM 3046 O O . HIS A 1 382 ? 19.237 23.414 16.116 1.00 77.44 382 HIS A O 1
ATOM 3052 N N . ARG A 1 383 ? 19.020 21.435 17.157 1.00 70.00 383 ARG A N 1
ATOM 3053 C CA . ARG A 1 383 ? 20.468 21.164 17.267 1.00 70.00 383 ARG A CA 1
ATOM 3054 C C . ARG A 1 383 ? 21.184 21.228 15.914 1.00 70.00 383 ARG A C 1
ATOM 3056 O O . ARG A 1 383 ? 22.370 21.525 15.857 1.00 70.00 383 ARG A O 1
ATOM 3063 N N . PHE A 1 384 ? 20.453 20.924 14.851 1.00 66.19 384 PHE A N 1
ATOM 3064 C CA . PHE A 1 384 ? 20.968 20.705 13.509 1.00 66.19 384 PHE A CA 1
ATOM 3065 C C . PHE A 1 384 ? 20.545 21.781 12.494 1.00 66.19 384 PHE A C 1
ATOM 3067 O O . PHE A 1 384 ? 20.811 21.613 11.305 1.00 66.19 384 PHE A O 1
ATOM 3074 N N . ASP A 1 385 ? 19.854 22.837 12.941 1.00 66.06 385 ASP A N 1
ATOM 3075 C CA . ASP A 1 385 ? 19.302 23.927 12.113 1.00 66.06 385 ASP A CA 1
ATOM 3076 C C . ASP A 1 385 ? 18.576 23.444 10.837 1.00 66.06 385 ASP A C 1
ATOM 3078 O O . ASP A 1 385 ? 18.666 24.004 9.745 1.00 66.06 385 ASP A O 1
ATOM 3082 N N . THR A 1 386 ? 17.849 22.331 10.955 1.00 71.19 386 THR A N 1
ATOM 3083 C CA . THR A 1 386 ? 17.175 21.692 9.805 1.00 71.19 386 THR A CA 1
ATOM 3084 C C . THR A 1 386 ? 15.724 22.112 9.650 1.00 71.19 386 THR A C 1
ATOM 3086 O O . THR A 1 386 ? 15.083 21.723 8.673 1.00 71.19 386 THR A O 1
ATOM 3089 N N . ARG A 1 387 ? 15.193 22.926 10.566 1.00 73.06 387 ARG A N 1
ATOM 3090 C CA . ARG A 1 387 ? 13.802 23.407 10.515 1.00 73.06 387 ARG A CA 1
ATOM 3091 C C . ARG A 1 387 ? 13.523 24.256 9.283 1.00 73.06 387 ARG A C 1
ATOM 3093 O O . ARG A 1 387 ? 12.458 24.151 8.685 1.00 73.06 387 ARG A O 1
ATOM 3100 N N . SER A 1 388 ? 14.517 25.023 8.838 1.00 68.12 388 SER A N 1
ATOM 3101 C CA . SER A 1 388 ? 14.484 25.758 7.566 1.00 68.12 388 SER A CA 1
ATOM 3102 C C . SER A 1 388 ? 14.287 24.843 6.346 1.00 68.12 388 SER A C 1
ATOM 3104 O O . SER A 1 388 ? 13.844 25.299 5.295 1.00 68.12 388 SER A O 1
ATOM 3106 N N . THR A 1 389 ? 14.574 23.545 6.492 1.00 69.81 389 THR A N 1
ATOM 3107 C CA . THR A 1 389 ? 14.458 22.523 5.440 1.00 69.81 389 THR A CA 1
ATOM 3108 C C . THR A 1 389 ? 13.299 21.559 5.636 1.00 69.81 389 THR A C 1
ATOM 3110 O O . THR A 1 389 ? 13.158 20.596 4.880 1.00 69.81 389 THR A O 1
ATOM 3113 N N . TRP A 1 390 ? 12.450 21.807 6.636 1.00 81.81 390 TRP A N 1
ATOM 3114 C CA . TRP A 1 390 ? 11.206 21.066 6.757 1.00 81.81 390 TRP A CA 1
ATOM 3115 C C . TRP A 1 390 ? 10.331 21.290 5.521 1.00 81.81 390 TRP A C 1
ATOM 3117 O O . TRP A 1 390 ? 10.378 22.367 4.913 1.00 81.81 390 TRP A O 1
ATOM 3127 N N . PRO A 1 391 ? 9.543 20.282 5.113 1.00 77.62 391 PRO A N 1
ATOM 3128 C CA . PRO A 1 391 ? 8.758 20.387 3.899 1.00 77.62 391 PRO A CA 1
ATOM 3129 C C . PRO A 1 391 ? 7.777 21.566 3.953 1.00 77.62 391 PRO A C 1
ATOM 3131 O O . PRO A 1 391 ? 6.828 21.573 4.729 1.00 77.62 391 PRO A O 1
ATOM 3134 N N . ASN A 1 392 ? 7.980 22.552 3.079 1.00 79.94 392 ASN A N 1
ATOM 3135 C CA . ASN A 1 392 ? 7.087 23.702 2.936 1.00 79.94 392 ASN A CA 1
ATOM 3136 C C . ASN A 1 392 ? 5.990 23.410 1.900 1.00 79.94 392 ASN A C 1
ATOM 3138 O O . ASN A 1 392 ? 5.891 24.070 0.864 1.00 79.94 392 ASN A O 1
ATOM 3142 N N . PHE A 1 393 ? 5.207 22.359 2.136 1.00 82.69 393 PHE A N 1
ATOM 3143 C CA . PHE A 1 393 ? 3.990 22.100 1.372 1.00 82.69 393 PHE A CA 1
ATOM 3144 C C . PHE A 1 393 ? 2.775 22.150 2.290 1.00 82.69 393 PHE A C 1
ATOM 3146 O O . PHE A 1 393 ? 2.855 21.884 3.487 1.00 82.69 393 PHE A O 1
ATOM 3153 N N . ARG A 1 394 ? 1.629 22.507 1.712 1.00 85.38 394 ARG A N 1
ATOM 3154 C CA . ARG A 1 394 ? 0.355 22.469 2.423 1.00 85.38 394 ARG A CA 1
ATOM 3155 C C . ARG A 1 394 ? -0.189 21.051 2.371 1.00 85.38 394 ARG A C 1
ATOM 3157 O O . ARG A 1 394 ? -0.257 20.464 1.295 1.00 85.38 394 ARG A O 1
ATOM 3164 N N . ILE A 1 395 ? -0.561 20.530 3.531 1.00 90.38 395 ILE A N 1
ATOM 3165 C CA . ILE A 1 395 ? -1.398 19.337 3.624 1.00 90.38 395 ILE A CA 1
ATOM 3166 C C . ILE A 1 395 ? -2.819 19.769 3.293 1.00 90.38 395 ILE A C 1
ATOM 3168 O O . ILE A 1 395 ? -3.256 20.827 3.761 1.00 90.38 395 ILE A O 1
ATOM 3172 N N . ASP A 1 396 ? -3.512 18.971 2.487 1.00 90.31 396 ASP A N 1
ATOM 3173 C CA . ASP A 1 396 ? -4.926 19.200 2.241 1.00 90.31 396 ASP A CA 1
ATOM 3174 C C . ASP A 1 396 ? -5.716 18.966 3.531 1.00 90.31 396 ASP A C 1
ATOM 3176 O O . ASP A 1 396 ? -5.682 17.887 4.127 1.00 90.31 396 ASP A O 1
ATOM 3180 N N . CYS A 1 397 ? -6.332 20.036 4.018 1.00 92.94 397 CYS A N 1
ATOM 3181 C CA . CYS A 1 397 ? -6.938 20.076 5.333 1.00 92.94 397 CYS A CA 1
ATOM 3182 C C . CYS A 1 397 ? -8.056 21.118 5.358 1.00 92.94 397 CYS A C 1
ATOM 3184 O O . CYS A 1 397 ? -7.791 22.317 5.188 1.00 92.94 397 CYS A O 1
ATOM 3186 N N . SER A 1 398 ? -9.286 20.656 5.585 1.00 94.81 398 SER A N 1
ATOM 3187 C CA . SER A 1 398 ? -10.475 21.506 5.664 1.00 94.81 398 SER A CA 1
ATOM 3188 C C . SER A 1 398 ? -10.508 22.311 6.971 1.00 94.81 398 SER A C 1
ATOM 3190 O O . SER A 1 398 ? -9.767 22.040 7.919 1.00 94.81 398 SER A O 1
ATOM 3192 N N . GLN A 1 399 ? -11.362 23.338 7.040 1.00 95.50 399 GLN A N 1
ATOM 3193 C CA . GLN A 1 399 ? -11.548 24.098 8.284 1.00 95.50 399 GLN A CA 1
ATOM 3194 C C . GLN A 1 399 ? -12.152 23.228 9.395 1.00 95.50 399 GLN A C 1
ATOM 3196 O O . GLN A 1 399 ? -11.720 23.340 10.541 1.00 95.50 399 GLN A O 1
ATOM 3201 N N . ASP A 1 400 ? -13.061 22.318 9.044 1.00 96.31 400 ASP A N 1
ATOM 3202 C CA . ASP A 1 400 ? -13.698 21.400 9.991 1.00 96.31 400 ASP A CA 1
ATOM 3203 C C . ASP A 1 400 ? -12.682 20.424 10.592 1.00 96.31 400 ASP A C 1
ATOM 3205 O O . ASP A 1 400 ? -12.644 20.230 11.804 1.00 96.31 400 ASP A O 1
ATOM 3209 N N . GLU A 1 401 ? -11.777 19.879 9.774 1.00 95.94 401 GLU A N 1
ATOM 3210 C CA . GLU A 1 401 ? -10.715 18.985 10.251 1.00 95.94 401 GLU A CA 1
ATOM 3211 C C . GLU A 1 401 ? -9.777 19.688 11.244 1.00 95.94 401 GLU A C 1
ATOM 3213 O O . GLU A 1 401 ? -9.365 19.100 12.248 1.00 95.94 401 GLU A O 1
ATOM 3218 N N . ARG A 1 402 ? -9.473 20.972 11.008 1.00 95.19 402 ARG A N 1
ATOM 3219 C CA . ARG A 1 402 ? -8.705 21.788 11.964 1.00 95.19 402 ARG A CA 1
ATOM 3220 C C . ARG A 1 402 ? -9.488 22.040 13.239 1.00 95.19 402 ARG A C 1
ATOM 3222 O O . ARG A 1 402 ? -8.914 21.935 14.318 1.00 95.19 402 ARG A O 1
ATOM 3229 N N . ALA A 1 403 ? -10.774 22.362 13.126 1.00 96.25 403 ALA A N 1
ATOM 3230 C CA . ALA A 1 403 ? -11.632 22.586 14.281 1.00 96.25 403 ALA A CA 1
ATOM 3231 C C . ALA A 1 403 ? -11.707 21.331 15.163 1.00 96.25 403 ALA A C 1
ATOM 3233 O O . ALA A 1 403 ? -11.583 21.446 16.379 1.00 96.25 403 ALA A O 1
ATOM 3234 N N . ILE A 1 404 ? -11.807 20.137 14.569 1.00 96.62 404 ILE A N 1
ATOM 3235 C CA . ILE A 1 404 ? -11.779 18.861 15.298 1.00 96.62 404 ILE A CA 1
ATOM 3236 C C . ILE A 1 404 ? -10.467 18.707 16.086 1.00 96.62 404 ILE A C 1
ATOM 3238 O O . ILE A 1 404 ? -10.510 18.410 17.282 1.00 96.62 404 ILE A O 1
ATOM 3242 N N . LEU A 1 405 ? -9.305 18.965 15.466 1.00 95.50 405 LEU A N 1
ATOM 3243 C CA . LEU A 1 405 ? -8.019 18.920 16.179 1.00 95.50 405 LEU A CA 1
ATOM 3244 C C . LEU A 1 405 ? -7.930 19.944 17.314 1.00 95.50 405 LEU A C 1
ATOM 3246 O O . LEU A 1 405 ? -7.421 19.616 18.383 1.00 95.50 405 LEU A O 1
ATOM 3250 N N . GLN A 1 406 ? -8.400 21.173 17.095 1.00 95.50 406 GLN A N 1
ATOM 3251 C CA . GLN A 1 406 ? -8.387 22.226 18.116 1.00 95.50 406 GLN A CA 1
ATOM 3252 C C . GLN A 1 406 ? -9.269 21.862 19.299 1.00 95.50 406 GLN A C 1
ATOM 3254 O O . GLN A 1 406 ? -8.845 21.961 20.445 1.00 95.50 406 GLN A O 1
ATOM 3259 N N . GLN A 1 407 ? -10.490 21.409 19.025 1.00 94.88 407 GLN A N 1
ATOM 3260 C CA . GLN A 1 407 ? -11.438 21.043 20.064 1.00 94.88 407 GLN A CA 1
ATOM 3261 C C . GLN A 1 407 ? -10.947 19.862 20.905 1.00 94.88 407 GLN A C 1
ATOM 3263 O O . GLN A 1 407 ? -11.316 19.766 22.074 1.00 94.88 407 GLN A O 1
ATOM 3268 N N . ALA A 1 408 ? -10.159 18.958 20.317 1.00 92.19 408 ALA A N 1
ATOM 3269 C CA . ALA A 1 408 ? -9.543 17.825 21.002 1.00 92.19 408 ALA A CA 1
ATOM 3270 C C . ALA A 1 408 ? -8.219 18.170 21.713 1.00 92.19 408 ALA A C 1
ATOM 3272 O O . ALA A 1 408 ? -7.572 17.261 22.223 1.00 92.19 408 ALA A O 1
ATOM 3273 N N . ASP A 1 409 ? -7.807 19.444 21.717 1.00 93.25 409 ASP A N 1
ATOM 3274 C CA . ASP A 1 409 ? -6.504 19.907 22.221 1.00 93.25 409 ASP A CA 1
ATOM 3275 C C . ASP A 1 409 ? -5.316 19.149 21.593 1.00 93.25 409 ASP A C 1
ATOM 3277 O O . ASP A 1 409 ? -4.276 18.877 22.192 1.00 93.25 409 ASP A O 1
ATOM 3281 N N . LEU A 1 410 ? -5.493 18.748 20.332 1.00 92.38 410 LEU A N 1
ATOM 3282 C CA . LEU A 1 410 ? -4.487 18.038 19.557 1.00 92.38 410 LEU A CA 1
ATOM 3283 C C . LEU A 1 410 ? -3.715 18.977 18.632 1.00 92.38 410 LEU A C 1
ATOM 3285 O O . LEU A 1 410 ? -2.639 18.603 18.172 1.00 92.38 410 LEU A O 1
ATOM 3289 N N . GLN A 1 411 ? -4.214 20.179 18.342 1.00 93.56 411 GLN A N 1
ATOM 3290 C CA . GLN A 1 411 ? -3.477 21.113 17.496 1.00 93.56 411 GLN A CA 1
ATOM 3291 C C . GLN A 1 411 ? -2.239 21.658 18.217 1.00 93.56 411 GLN A C 1
ATOM 3293 O O . GLN A 1 411 ? -2.320 22.278 19.272 1.00 93.56 411 GLN A O 1
ATOM 3298 N N . ILE A 1 412 ? -1.088 21.517 17.571 1.00 90.00 412 ILE A N 1
ATOM 3299 C CA . ILE A 1 412 ? 0.158 22.143 17.986 1.00 90.00 412 ILE A CA 1
ATOM 3300 C C . ILE A 1 412 ? 0.288 23.495 17.287 1.00 90.00 412 ILE A C 1
ATOM 3302 O O . ILE A 1 412 ? 0.467 23.574 16.068 1.00 90.00 412 ILE A O 1
ATOM 3306 N N . ASN A 1 413 ? 0.220 24.562 18.080 1.00 86.81 413 ASN A N 1
ATOM 3307 C CA . ASN A 1 413 ? 0.542 25.912 17.638 1.00 86.81 413 ASN A CA 1
ATOM 3308 C C . ASN A 1 413 ? 2.041 26.156 17.847 1.00 86.81 413 ASN A C 1
ATOM 3310 O O . ASN A 1 413 ? 2.512 26.182 18.983 1.00 86.81 413 ASN A O 1
ATOM 3314 N N . ASP A 1 414 ? 2.783 26.321 16.753 1.00 77.81 414 ASP A N 1
ATOM 3315 C CA . ASP A 1 414 ? 4.191 26.727 16.782 1.00 77.81 414 ASP A CA 1
ATOM 3316 C C . ASP A 1 414 ? 4.402 27.988 15.932 1.00 77.81 414 ASP A C 1
ATOM 3318 O O . ASP A 1 414 ? 3.530 28.393 15.156 1.00 77.81 414 ASP A O 1
ATOM 3322 N N . ARG A 1 415 ? 5.538 28.659 16.127 1.00 72.06 415 ARG A N 1
ATOM 3323 C CA . ARG A 1 415 ? 5.784 30.015 15.612 1.00 72.06 415 ARG A CA 1
ATOM 3324 C C . ARG A 1 415 ? 6.022 30.066 14.103 1.00 72.06 415 ARG A C 1
ATOM 3326 O O . ARG A 1 415 ? 5.871 31.135 13.513 1.00 72.06 415 ARG A O 1
ATOM 3333 N N . PHE A 1 416 ? 6.386 28.952 13.470 1.00 67.94 416 PHE A N 1
ATOM 3334 C CA . PHE A 1 416 ? 6.806 28.934 12.070 1.00 67.94 416 PHE A CA 1
ATOM 3335 C C . PHE A 1 416 ? 5.788 28.230 11.159 1.00 67.94 416 PHE A C 1
ATOM 3337 O O . PHE A 1 416 ? 5.340 27.114 11.414 1.00 67.94 416 PHE A O 1
ATOM 3344 N N . GLN A 1 417 ? 5.425 28.872 10.043 1.00 64.81 417 GLN A N 1
ATOM 3345 C CA . GLN A 1 417 ? 4.385 28.367 9.132 1.00 64.81 417 GLN A CA 1
ATOM 3346 C C . GLN A 1 417 ? 4.761 27.044 8.440 1.00 64.81 417 GLN A C 1
ATOM 3348 O O . GLN A 1 417 ? 3.885 26.225 8.168 1.00 64.81 417 GLN A O 1
ATOM 3353 N N . ASN A 1 418 ? 6.050 26.816 8.178 1.00 69.06 418 ASN A N 1
ATOM 3354 C CA . ASN A 1 418 ? 6.582 25.576 7.601 1.00 69.06 418 ASN A CA 1
ATOM 3355 C C . ASN A 1 418 ? 6.603 24.403 8.599 1.00 69.06 418 ASN A C 1
ATOM 3357 O O . ASN A 1 418 ? 6.799 23.262 8.188 1.00 69.06 418 ASN A O 1
ATOM 3361 N N . GLU A 1 419 ? 6.366 24.654 9.889 1.00 82.81 419 GLU A N 1
ATOM 3362 C CA . GLU A 1 419 ? 6.311 23.613 10.921 1.00 82.81 419 GLU A CA 1
ATOM 3363 C C . GLU A 1 419 ? 4.937 22.973 11.056 1.00 82.81 419 GLU A C 1
ATOM 3365 O O . GLU A 1 419 ? 4.823 21.822 11.479 1.00 82.81 419 GLU A O 1
ATOM 3370 N N . TRP A 1 420 ? 3.888 23.683 10.637 1.00 90.44 420 TRP A N 1
ATOM 3371 C CA . TRP A 1 420 ? 2.523 23.244 10.886 1.00 90.44 420 TRP A CA 1
ATOM 3372 C C . TRP A 1 420 ? 2.229 21.877 10.264 1.00 90.44 420 TRP A C 1
ATOM 3374 O O . TRP A 1 420 ? 1.641 21.029 10.928 1.00 90.44 420 TRP A O 1
ATOM 3384 N N . ALA A 1 421 ? 2.671 21.635 9.025 1.00 92.19 421 ALA A N 1
ATOM 3385 C CA . ALA A 1 421 ? 2.459 20.362 8.339 1.00 92.19 421 ALA A CA 1
ATOM 3386 C C . ALA A 1 421 ? 3.151 19.192 9.060 1.00 92.19 421 ALA A C 1
ATOM 3388 O O . ALA A 1 421 ? 2.550 18.141 9.250 1.00 92.19 421 ALA A O 1
ATOM 3389 N N . VAL A 1 422 ? 4.391 19.380 9.511 1.00 92.12 422 VAL A N 1
ATOM 3390 C CA . VAL A 1 422 ? 5.149 18.344 10.230 1.00 92.12 422 VAL A CA 1
ATOM 3391 C C . VAL A 1 422 ? 4.515 18.038 11.586 1.00 92.12 422 VAL A C 1
ATOM 3393 O O . VAL A 1 422 ? 4.354 16.874 11.948 1.00 92.12 422 VAL A O 1
ATOM 3396 N N . LEU A 1 423 ? 4.117 19.075 12.324 1.00 92.69 423 LEU A N 1
ATOM 3397 C CA . LEU A 1 423 ? 3.595 18.928 13.682 1.00 92.69 423 LEU A CA 1
ATOM 3398 C C . LEU A 1 423 ? 2.133 18.457 13.714 1.00 92.69 423 LEU A C 1
ATOM 3400 O O . LEU A 1 423 ? 1.754 17.675 14.581 1.00 92.69 423 LEU A O 1
ATOM 3404 N N . ASN A 1 424 ? 1.303 18.913 12.775 1.00 94.75 424 ASN A N 1
ATOM 3405 C CA . ASN A 1 424 ? -0.139 18.647 12.779 1.00 94.75 424 ASN A CA 1
ATOM 3406 C C . ASN A 1 424 ? -0.581 17.642 11.715 1.00 94.75 424 ASN A C 1
ATOM 3408 O O . ASN A 1 424 ? -1.675 17.094 11.826 1.00 94.75 424 ASN A O 1
ATOM 3412 N N . GLY A 1 425 ? 0.250 17.352 10.712 1.00 95.56 425 GLY A N 1
ATOM 3413 C CA . GLY A 1 425 ? -0.052 16.371 9.672 1.00 95.56 425 GLY A CA 1
ATOM 3414 C C . GLY A 1 425 ? -0.459 14.998 10.208 1.00 95.56 425 GLY A C 1
ATOM 3415 O O . GLY A 1 425 ? -1.523 14.524 9.816 1.00 95.56 425 GLY A O 1
ATOM 3416 N N . PRO A 1 426 ? 0.284 14.388 11.153 1.00 96.94 426 PRO A N 1
ATOM 3417 C CA . PRO A 1 426 ? -0.122 13.123 11.770 1.00 96.94 426 PRO A CA 1
ATOM 3418 C C . PRO A 1 426 ? -1.510 13.183 12.428 1.00 96.94 426 PRO A C 1
ATOM 3420 O O . PRO A 1 426 ? -2.291 12.237 12.324 1.00 96.94 426 PRO A O 1
ATOM 3423 N N . GLY A 1 427 ? -1.840 14.320 13.051 1.00 96.69 427 GLY A N 1
ATOM 3424 C CA . GLY A 1 427 ? -3.153 14.575 13.640 1.00 96.69 427 GLY A CA 1
ATOM 3425 C C . GLY A 1 427 ? -4.254 14.691 12.586 1.00 96.69 427 GLY A C 1
ATOM 3426 O O . GLY A 1 427 ? -5.305 14.082 12.742 1.00 96.69 427 GLY A O 1
ATOM 3427 N N . ILE A 1 428 ? -4.016 15.403 11.480 1.00 97.31 428 ILE A N 1
ATOM 3428 C CA . ILE A 1 428 ? -4.991 15.491 10.379 1.00 97.31 428 ILE A CA 1
ATOM 3429 C C . ILE A 1 428 ? -5.210 14.123 9.726 1.00 97.31 428 ILE A C 1
ATOM 3431 O O . ILE A 1 428 ? -6.347 13.779 9.420 1.00 97.31 428 ILE A O 1
ATOM 3435 N N . ALA A 1 429 ? -4.156 13.319 9.551 1.00 97.31 429 ALA A N 1
ATOM 3436 C CA . ALA A 1 429 ? -4.298 11.936 9.093 1.00 97.31 429 ALA A CA 1
ATOM 3437 C C . ALA A 1 429 ? -5.217 11.131 10.028 1.00 97.31 429 ALA A C 1
ATOM 3439 O O . ALA A 1 429 ? -6.108 10.431 9.556 1.00 97.31 429 ALA A O 1
ATOM 3440 N N . ALA A 1 430 ? -5.055 11.286 11.347 1.00 97.44 430 ALA A N 1
ATOM 3441 C CA . ALA A 1 430 ? -5.921 10.642 12.329 1.00 97.44 430 ALA A CA 1
ATOM 3442 C C . ALA A 1 430 ? -7.374 11.142 12.251 1.00 97.44 430 ALA A C 1
ATOM 3444 O O . ALA A 1 430 ? -8.292 10.327 12.290 1.00 97.44 430 ALA A O 1
ATOM 3445 N N . VAL A 1 431 ? -7.603 12.451 12.072 1.00 97.44 431 VAL A N 1
ATOM 3446 C CA . VAL A 1 431 ? -8.955 12.997 11.846 1.00 97.44 431 VAL A CA 1
ATOM 3447 C C . VAL A 1 431 ? -9.592 12.366 10.615 1.00 97.44 431 VAL A C 1
ATOM 3449 O O . VAL A 1 431 ? -10.712 11.876 10.711 1.00 97.44 431 VAL A O 1
ATOM 3452 N N . LYS A 1 432 ? -8.879 12.307 9.486 1.00 96.81 432 LYS A N 1
ATOM 3453 C CA . LYS A 1 432 ? -9.388 11.697 8.249 1.00 96.81 432 LYS A CA 1
ATOM 3454 C C . LYS A 1 432 ? -9.691 10.206 8.413 1.00 96.81 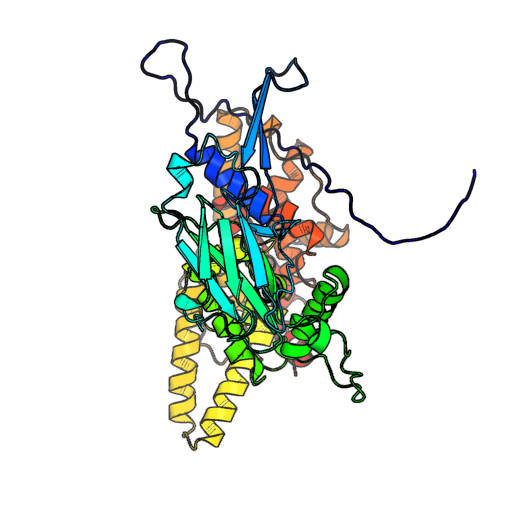432 LYS A C 1
ATOM 3456 O O . LYS A 1 432 ? -10.692 9.739 7.883 1.00 96.81 432 LYS A O 1
ATOM 3461 N N . ALA A 1 433 ? -8.880 9.478 9.177 1.00 96.50 433 ALA A N 1
ATOM 3462 C CA . ALA A 1 433 ? -9.104 8.059 9.441 1.00 96.50 433 ALA A CA 1
ATOM 3463 C C . ALA A 1 433 ? -10.279 7.789 10.406 1.00 96.50 433 ALA A C 1
ATOM 3465 O O . ALA A 1 433 ? -10.951 6.766 10.276 1.00 96.50 433 ALA A O 1
ATOM 3466 N N . VAL A 1 434 ? -10.534 8.681 11.373 1.00 95.69 434 VAL A N 1
ATOM 3467 C CA . VAL A 1 434 ? -11.612 8.518 12.369 1.00 95.69 434 VAL A CA 1
ATOM 3468 C C . VAL A 1 434 ? -12.939 9.112 11.896 1.00 95.69 434 VAL A C 1
ATOM 3470 O O . VAL A 1 434 ? -13.980 8.510 12.146 1.00 95.69 434 VAL A O 1
ATOM 3473 N N . TYR A 1 435 ? -12.924 10.281 11.248 1.00 94.62 435 TYR A N 1
ATOM 3474 C CA . TYR A 1 435 ? -14.113 11.065 10.883 1.00 94.62 435 TYR A CA 1
ATOM 3475 C C . TYR A 1 435 ? -14.456 11.063 9.390 1.00 94.62 435 TYR A C 1
ATOM 3477 O O . TYR A 1 435 ? -15.597 11.375 9.063 1.00 94.62 435 TYR A O 1
ATOM 3485 N N . GLY A 1 436 ? -13.517 10.724 8.504 1.00 90.69 436 GLY A N 1
ATOM 3486 C CA . GLY A 1 436 ? -13.715 10.783 7.053 1.00 90.69 436 GLY A CA 1
ATOM 3487 C C . GLY A 1 436 ? -13.521 9.445 6.340 1.00 90.69 436 GLY A C 1
ATOM 3488 O O . GLY A 1 436 ? -13.469 8.379 6.957 1.00 90.69 436 GLY A O 1
ATOM 3489 N N . ASP A 1 437 ? -13.358 9.536 5.021 1.00 88.38 437 ASP A N 1
ATOM 3490 C CA . ASP A 1 437 ? -13.150 8.400 4.111 1.00 88.38 437 ASP A CA 1
ATOM 3491 C C . ASP A 1 437 ? -11.676 7.965 4.001 1.00 88.38 437 ASP A C 1
ATOM 3493 O O . ASP A 1 437 ? -11.299 7.189 3.122 1.00 88.38 437 ASP A O 1
ATOM 3497 N N . GLY A 1 438 ? -10.823 8.454 4.907 1.00 91.56 438 GLY A N 1
ATOM 3498 C CA . GLY A 1 438 ? -9.373 8.293 4.848 1.00 91.56 438 GLY A CA 1
ATOM 3499 C C . GLY A 1 438 ? -8.674 9.434 4.108 1.00 91.56 438 GLY A C 1
ATOM 3500 O O . GLY A 1 438 ? -9.228 10.514 3.886 1.00 91.56 438 GLY A O 1
ATOM 3501 N N . ILE A 1 439 ? -7.399 9.228 3.783 1.00 93.81 439 ILE A N 1
ATOM 3502 C CA . ILE A 1 439 ? -6.589 10.229 3.077 1.00 93.81 439 ILE A CA 1
ATOM 3503 C C . ILE A 1 439 ? -6.791 10.063 1.564 1.00 93.81 439 ILE A C 1
ATOM 3505 O O . ILE A 1 439 ? -6.516 8.976 1.057 1.00 93.81 439 ILE A O 1
ATOM 3509 N N . PRO A 1 440 ? -7.186 11.117 0.821 1.00 91.56 440 PRO A N 1
ATOM 3510 C CA . PRO A 1 440 ? -7.304 11.044 -0.634 1.00 91.56 440 PRO A CA 1
ATOM 3511 C C . PRO A 1 440 ? -5.991 10.613 -1.296 1.00 91.56 440 PRO A C 1
ATOM 3513 O O . PRO A 1 440 ? -4.909 11.026 -0.858 1.00 91.56 440 PRO A O 1
ATOM 3516 N N . ALA A 1 441 ? -6.070 9.823 -2.368 1.00 87.12 441 ALA A N 1
ATOM 3517 C CA . ALA A 1 441 ? -4.905 9.235 -3.034 1.00 87.12 441 ALA A CA 1
ATOM 3518 C C . ALA A 1 441 ? -3.867 10.291 -3.463 1.00 87.12 441 ALA A C 1
ATOM 3520 O O . ALA A 1 441 ? -2.661 10.111 -3.285 1.00 87.12 441 ALA A O 1
ATOM 3521 N N . GLU A 1 442 ? -4.330 11.443 -3.946 1.00 87.94 442 GLU A N 1
ATOM 3522 C CA . GLU A 1 442 ? -3.509 12.590 -4.337 1.00 87.94 442 GLU A CA 1
ATOM 3523 C C . GLU A 1 442 ? -2.740 13.226 -3.166 1.00 87.94 442 GLU A C 1
ATOM 3525 O O . GLU A 1 442 ? -1.689 13.844 -3.365 1.00 87.94 442 GLU A O 1
ATOM 3530 N N . SER A 1 443 ? -3.236 13.050 -1.939 1.00 92.75 443 SER A N 1
ATOM 3531 C CA . SER A 1 443 ? -2.645 13.590 -0.716 1.00 92.75 443 SER A CA 1
ATOM 3532 C C . SER A 1 443 ? -1.687 12.614 -0.036 1.00 92.75 443 SER A C 1
ATOM 3534 O O . SER A 1 443 ? -0.797 13.067 0.689 1.00 92.75 443 SER A O 1
ATOM 3536 N N . ILE A 1 444 ? -1.788 11.301 -0.293 1.00 93.38 444 ILE A N 1
ATOM 3537 C CA . ILE A 1 444 ? -0.949 10.274 0.355 1.00 93.38 444 ILE A CA 1
ATOM 3538 C C . ILE A 1 444 ? 0.545 10.578 0.190 1.00 93.38 444 ILE A C 1
ATOM 3540 O O . ILE A 1 444 ? 1.306 10.484 1.153 1.00 93.38 444 ILE A O 1
ATOM 3544 N N . ALA A 1 445 ? 0.971 11.033 -0.991 1.00 90.19 445 ALA A N 1
ATOM 3545 C CA . ALA A 1 445 ? 2.358 11.427 -1.243 1.00 90.19 445 ALA A CA 1
ATOM 3546 C C . ALA A 1 445 ? 2.867 12.512 -0.270 1.00 90.19 445 ALA A C 1
ATOM 3548 O O . ALA A 1 445 ? 4.038 12.508 0.109 1.00 90.19 445 ALA A O 1
ATOM 3549 N N . GLY A 1 446 ? 2.003 13.443 0.145 1.00 91.25 446 GLY A N 1
ATOM 3550 C CA . GLY A 1 446 ? 2.322 14.444 1.161 1.00 91.25 446 GLY A CA 1
ATOM 3551 C C . GLY A 1 446 ? 2.573 13.795 2.519 1.00 91.25 446 GLY A C 1
ATOM 3552 O O . GLY A 1 446 ? 3.631 13.993 3.108 1.00 91.25 446 GLY A O 1
ATOM 3553 N N . TYR A 1 447 ? 1.655 12.952 2.984 1.00 94.19 447 TYR A N 1
ATOM 3554 C CA . TYR A 1 447 ? 1.783 12.271 4.275 1.00 94.19 447 TYR A CA 1
ATOM 3555 C C . TYR A 1 447 ? 2.977 11.316 4.340 1.00 94.19 447 TYR A C 1
ATOM 3557 O O . TYR A 1 447 ? 3.693 11.313 5.340 1.00 94.19 447 TYR A O 1
ATOM 3565 N N . LYS A 1 448 ? 3.283 10.596 3.251 1.00 92.00 448 LYS A N 1
ATOM 3566 C CA . LYS A 1 448 ? 4.494 9.763 3.161 1.00 92.00 448 LYS A CA 1
ATOM 3567 C C . LYS A 1 448 ? 5.761 10.583 3.360 1.00 92.00 448 LYS A C 1
ATOM 3569 O O . LYS A 1 448 ? 6.662 10.152 4.066 1.00 92.00 448 LYS A O 1
ATOM 3574 N N . ARG A 1 449 ? 5.823 11.799 2.805 1.00 87.31 449 ARG A N 1
ATOM 3575 C CA . ARG A 1 449 ? 6.969 12.702 3.009 1.00 87.31 449 ARG A CA 1
ATOM 3576 C C . ARG A 1 449 ? 7.088 13.193 4.446 1.00 87.31 449 ARG A C 1
ATOM 3578 O O . ARG A 1 449 ? 8.207 13.379 4.909 1.00 87.31 449 ARG A O 1
ATOM 3585 N N . LEU A 1 450 ? 5.968 13.415 5.135 1.00 91.06 450 LEU A N 1
ATOM 3586 C CA . LEU A 1 450 ? 5.985 13.778 6.556 1.00 91.06 450 LEU A CA 1
ATOM 3587 C C . LEU A 1 450 ? 6.495 12.610 7.398 1.00 91.06 450 LEU A C 1
ATOM 3589 O O . LEU A 1 450 ? 7.371 12.810 8.231 1.00 91.06 450 LEU A O 1
ATOM 3593 N N . ARG A 1 451 ? 6.012 11.392 7.128 1.00 91.38 451 ARG A N 1
ATOM 3594 C CA . ARG A 1 451 ? 6.493 10.178 7.794 1.00 91.38 451 ARG A CA 1
ATOM 3595 C C . ARG A 1 451 ? 7.968 9.911 7.497 1.00 91.38 451 ARG A C 1
ATOM 3597 O O . ARG A 1 451 ? 8.718 9.600 8.405 1.00 91.38 451 ARG A O 1
ATOM 3604 N N . ALA A 1 452 ? 8.422 10.117 6.262 1.00 86.12 452 ALA A N 1
ATOM 3605 C CA . ALA A 1 452 ? 9.827 9.956 5.882 1.00 86.12 452 ALA A CA 1
ATOM 3606 C C . ALA A 1 452 ? 10.777 10.974 6.550 1.00 86.12 452 ALA A C 1
ATOM 3608 O O . ALA A 1 452 ? 11.990 10.750 6.561 1.00 86.12 452 ALA A O 1
ATOM 3609 N N . LEU A 1 453 ? 10.258 12.094 7.076 1.00 84.88 453 LEU A N 1
ATOM 3610 C CA . LEU A 1 453 ? 11.052 13.078 7.817 1.00 84.88 453 LEU A CA 1
ATOM 3611 C C . LEU A 1 453 ? 11.449 12.545 9.202 1.00 84.88 453 LEU A C 1
ATOM 3613 O O . LEU A 1 453 ? 12.632 12.563 9.533 1.00 84.88 453 LEU A O 1
ATOM 3617 N N . ASP A 1 454 ? 10.469 12.072 9.974 1.00 87.56 454 ASP A N 1
ATOM 3618 C CA . ASP A 1 454 ? 10.647 11.418 11.278 1.00 87.56 454 ASP A CA 1
ATOM 3619 C C . ASP A 1 454 ? 9.495 10.402 11.472 1.00 87.56 454 ASP A C 1
ATOM 3621 O O . ASP A 1 454 ? 8.377 10.800 11.828 1.00 87.56 454 ASP A O 1
ATOM 3625 N N . PRO A 1 455 ? 9.727 9.106 11.165 1.00 88.50 455 PRO A N 1
ATOM 3626 C CA . PRO A 1 455 ? 8.689 8.078 11.238 1.00 88.50 455 PRO A CA 1
ATOM 3627 C C . PRO A 1 455 ? 8.132 7.890 12.647 1.00 88.50 455 PRO A C 1
ATOM 3629 O O . PRO A 1 455 ? 6.924 7.730 12.798 1.00 88.50 455 PRO A O 1
ATOM 3632 N N . ASP A 1 456 ? 8.993 7.968 13.665 1.00 89.25 456 ASP A N 1
ATOM 3633 C CA . ASP A 1 456 ? 8.615 7.777 15.067 1.00 89.25 456 ASP A CA 1
ATOM 3634 C C . ASP A 1 456 ? 7.641 8.871 15.515 1.00 89.25 456 ASP A C 1
ATOM 3636 O O . ASP A 1 456 ? 6.570 8.574 16.044 1.00 89.25 456 ASP A O 1
ATOM 3640 N N . TRP A 1 457 ? 7.961 10.143 15.236 1.00 93.19 457 TRP A N 1
ATOM 3641 C CA . TRP A 1 457 ? 7.055 11.261 15.496 1.00 93.19 457 TRP A CA 1
ATOM 3642 C C . TRP A 1 457 ? 5.726 11.077 14.769 1.00 93.19 457 TRP A C 1
ATOM 3644 O O . TRP A 1 457 ? 4.670 11.226 15.384 1.00 93.19 457 TRP A O 1
ATOM 3654 N N . TYR A 1 458 ? 5.767 10.766 13.469 1.00 94.19 458 TYR A N 1
ATOM 3655 C CA . TYR A 1 458 ? 4.554 10.626 12.673 1.00 94.19 458 TYR A CA 1
ATOM 3656 C C . TYR A 1 458 ? 3.656 9.510 13.219 1.00 94.19 458 TYR A C 1
ATOM 3658 O O . TYR A 1 458 ? 2.476 9.749 13.473 1.00 94.19 458 TYR A O 1
ATOM 3666 N N . ASP A 1 459 ? 4.205 8.314 13.434 1.00 93.75 459 ASP A N 1
ATOM 3667 C CA . ASP A 1 459 ? 3.436 7.140 13.846 1.00 93.75 459 ASP A CA 1
ATOM 3668 C C . ASP A 1 459 ? 2.905 7.297 15.287 1.00 93.75 459 ASP A C 1
ATOM 3670 O O . ASP A 1 459 ? 1.739 6.985 15.542 1.00 93.75 459 ASP A O 1
ATOM 3674 N N . ILE A 1 460 ? 3.693 7.861 16.215 1.00 93.06 460 ILE A N 1
ATOM 3675 C CA . ILE A 1 460 ? 3.265 8.117 17.604 1.00 93.06 460 ILE A CA 1
ATOM 3676 C C . ILE A 1 460 ? 2.212 9.228 17.665 1.00 93.06 460 ILE A C 1
ATOM 3678 O O . ILE A 1 460 ? 1.161 9.049 18.284 1.00 93.06 460 ILE A O 1
ATOM 3682 N N . ALA A 1 461 ? 2.453 10.374 17.019 1.00 94.69 461 ALA A N 1
ATOM 3683 C CA . ALA A 1 461 ? 1.509 11.489 17.038 1.00 94.69 461 ALA A CA 1
ATOM 3684 C C . ALA A 1 461 ? 0.185 11.124 16.353 1.00 94.69 461 ALA A C 1
ATOM 3686 O O . ALA A 1 461 ? -0.873 11.538 16.828 1.00 94.69 461 ALA A O 1
ATOM 3687 N N . ASN A 1 462 ? 0.231 10.332 15.274 1.00 96.38 462 ASN A N 1
ATOM 3688 C CA . ASN A 1 462 ? -0.961 9.798 14.621 1.00 96.38 462 ASN A CA 1
ATOM 3689 C C . ASN A 1 462 ? -1.738 8.855 15.549 1.00 96.38 462 ASN A C 1
ATOM 3691 O O . ASN A 1 462 ? -2.938 9.052 15.719 1.00 96.38 462 ASN A O 1
ATOM 3695 N N . ALA A 1 463 ? -1.071 7.888 16.187 1.00 94.38 463 ALA A N 1
ATOM 3696 C CA . ALA A 1 463 ? -1.722 6.932 17.082 1.00 94.38 463 ALA A CA 1
ATOM 3697 C C . ALA A 1 463 ? -2.351 7.613 18.311 1.00 94.38 463 ALA A C 1
ATOM 3699 O O . ALA A 1 463 ? -3.511 7.354 18.631 1.00 94.38 463 ALA A O 1
ATOM 3700 N N . VAL A 1 464 ? -1.637 8.544 18.959 1.00 92.31 464 VAL A N 1
ATOM 3701 C CA . VAL A 1 464 ? -2.182 9.315 20.090 1.00 92.31 464 VAL A CA 1
ATOM 3702 C C . VAL A 1 464 ? -3.390 10.138 19.642 1.00 92.31 464 VAL A C 1
ATOM 3704 O O . VAL A 1 464 ? -4.447 10.045 20.261 1.00 92.31 464 VAL A O 1
ATOM 3707 N N . ALA A 1 465 ? -3.285 10.877 18.532 1.00 94.88 465 ALA A N 1
ATOM 3708 C CA . ALA A 1 465 ? -4.412 11.645 18.005 1.00 94.88 465 ALA A CA 1
ATOM 3709 C C . ALA A 1 465 ? -5.617 10.749 17.683 1.00 94.88 465 ALA A C 1
ATOM 3711 O O . ALA A 1 465 ? -6.736 11.069 18.071 1.00 94.88 465 ALA A O 1
ATOM 3712 N N . MET A 1 466 ? -5.395 9.611 17.023 1.00 95.25 466 MET A N 1
ATOM 3713 C CA . MET A 1 466 ? -6.445 8.661 16.657 1.00 95.25 466 MET A CA 1
ATOM 3714 C C . MET A 1 466 ? -7.162 8.109 17.893 1.00 95.25 466 MET A C 1
ATOM 3716 O O . MET A 1 466 ? -8.391 8.116 17.924 1.00 95.25 466 MET A O 1
ATOM 3720 N N . SER A 1 467 ? -6.418 7.712 18.930 1.00 92.69 467 SER A N 1
ATOM 3721 C CA . SER A 1 467 ? -6.990 7.210 20.185 1.00 92.69 467 SER A CA 1
ATOM 3722 C C . SER A 1 467 ? -7.863 8.254 20.898 1.00 92.69 467 SER A C 1
ATOM 3724 O O . SER A 1 467 ? -9.013 7.967 21.228 1.00 92.69 467 SER A O 1
ATOM 3726 N N . THR A 1 468 ? -7.377 9.494 21.043 1.00 90.44 468 THR A N 1
ATOM 3727 C CA . THR A 1 468 ? -8.127 10.609 21.645 1.00 90.44 468 THR A CA 1
ATOM 3728 C C . THR A 1 468 ? -9.394 10.930 20.852 1.00 90.44 468 THR A C 1
ATOM 3730 O O . THR A 1 468 ? -10.460 11.172 21.422 1.00 90.44 468 THR A O 1
ATOM 3733 N N . LEU A 1 469 ? -9.293 10.940 19.522 1.00 94.12 469 LEU A N 1
ATOM 3734 C CA . LEU A 1 469 ? -10.411 11.240 18.632 1.00 94.12 469 LEU A CA 1
ATOM 3735 C C . LEU A 1 469 ? -11.486 10.149 18.666 1.00 94.12 469 LEU A C 1
ATOM 3737 O O . LEU A 1 469 ? -12.670 10.488 18.648 1.00 94.12 469 LEU A O 1
ATOM 3741 N N . LEU A 1 470 ? -11.089 8.876 18.744 1.00 91.81 470 LEU A N 1
ATOM 3742 C CA . LEU A 1 470 ? -12.001 7.741 18.896 1.00 91.81 470 LEU A CA 1
ATOM 3743 C C . LEU A 1 470 ? -12.739 7.780 20.234 1.00 91.81 470 LEU A C 1
ATOM 3745 O O . LEU A 1 470 ? -13.963 7.675 20.240 1.00 91.81 470 LEU A O 1
ATOM 3749 N N . ASP A 1 471 ? -12.025 7.987 21.345 1.00 88.44 471 ASP A N 1
ATOM 3750 C CA . ASP A 1 471 ? -12.630 8.117 22.679 1.00 88.44 471 ASP A CA 1
ATOM 3751 C C . ASP A 1 471 ? -13.669 9.246 22.706 1.00 88.44 471 ASP A C 1
ATOM 3753 O O . ASP A 1 471 ? -14.820 9.047 23.107 1.00 88.44 471 ASP A O 1
ATOM 3757 N N . ARG A 1 472 ? -13.301 10.423 22.187 1.00 90.81 472 ARG A N 1
ATOM 3758 C CA . ARG A 1 472 ? -14.219 11.558 22.082 1.00 90.81 472 ARG A CA 1
ATOM 3759 C C . ARG A 1 472 ? -15.442 11.218 21.234 1.00 90.81 472 ARG A C 1
ATOM 3761 O O . ARG A 1 472 ? -16.557 11.506 21.664 1.00 90.81 472 ARG A O 1
ATOM 3768 N N . ARG A 1 473 ? -15.246 10.606 20.060 1.00 92.12 473 ARG A N 1
ATOM 3769 C CA . ARG A 1 473 ? -16.347 10.263 19.153 1.00 92.12 473 ARG A CA 1
ATOM 3770 C C . ARG A 1 473 ? -17.305 9.261 19.787 1.00 92.12 473 ARG A C 1
ATOM 3772 O O . ARG A 1 473 ? -18.510 9.456 19.694 1.00 92.12 473 ARG A O 1
ATOM 3779 N N . CYS A 1 474 ? -16.793 8.251 20.488 1.00 88.31 474 CYS A N 1
ATOM 3780 C CA . CYS A 1 474 ? -17.623 7.281 21.205 1.00 88.31 474 CYS A CA 1
ATOM 3781 C C . CYS A 1 474 ? -18.418 7.936 22.347 1.00 88.31 474 CYS A C 1
ATOM 3783 O O . CYS A 1 474 ? -19.565 7.573 22.582 1.00 88.31 474 CYS A O 1
ATOM 3785 N N . LYS A 1 475 ? -17.861 8.944 23.032 1.00 86.94 475 LYS A N 1
ATOM 3786 C CA . LYS A 1 475 ? -18.591 9.706 24.063 1.00 86.94 475 LYS A CA 1
ATOM 3787 C C . LYS A 1 475 ? -19.704 10.578 23.479 1.00 86.94 475 LYS A C 1
ATOM 3789 O O . LYS A 1 475 ? -20.760 10.699 24.092 1.00 86.94 475 LYS A O 1
ATOM 3794 N N . THR A 1 476 ? -19.476 11.199 22.321 1.00 92.12 476 THR A N 1
ATOM 3795 C CA . THR A 1 476 ? -20.478 12.056 21.661 1.00 92.12 476 THR A CA 1
ATOM 3796 C C . THR A 1 476 ? -21.527 11.257 20.889 1.00 92.12 476 THR A C 1
ATOM 3798 O O . THR A 1 476 ? -22.677 11.673 20.798 1.00 92.12 476 THR A O 1
ATOM 3801 N N . GLU A 1 477 ? -21.140 10.105 20.346 1.00 92.38 477 GLU A N 1
ATOM 3802 C CA . GLU A 1 477 ? -21.968 9.203 19.549 1.00 92.38 477 GLU A CA 1
ATOM 3803 C C . GLU A 1 477 ? -21.803 7.761 20.080 1.00 92.38 477 GLU A C 1
ATOM 3805 O O . GLU A 1 477 ? -21.057 6.980 19.492 1.00 92.38 477 GLU A O 1
ATOM 3810 N N . PRO A 1 478 ? -22.498 7.356 21.162 1.00 86.25 478 PRO A N 1
ATOM 3811 C CA . PRO A 1 478 ? -22.309 6.033 21.781 1.00 86.25 478 PRO A CA 1
ATOM 3812 C C . PRO A 1 478 ? -22.505 4.845 20.830 1.00 86.25 478 PRO A C 1
ATOM 3814 O O . PRO A 1 478 ? -21.829 3.831 20.948 1.00 86.25 478 PRO A O 1
ATOM 3817 N N . ASN A 1 479 ? -23.376 5.001 19.829 1.00 86.62 479 ASN A N 1
ATOM 3818 C CA . ASN A 1 479 ? -23.646 3.976 18.818 1.00 86.62 479 ASN A CA 1
ATOM 3819 C C . ASN A 1 479 ? -22.774 4.129 17.560 1.00 86.62 479 ASN A C 1
ATOM 3821 O O . ASN A 1 479 ? -23.085 3.528 16.538 1.00 86.62 479 ASN A O 1
ATOM 3825 N N . PHE A 1 480 ? -21.729 4.962 17.582 1.00 88.69 480 PHE A N 1
ATOM 3826 C CA . PHE A 1 480 ? -20.877 5.231 16.421 1.00 88.69 480 PHE A CA 1
ATOM 3827 C C . PHE A 1 480 ? -20.301 3.947 15.815 1.00 88.69 480 PHE A C 1
ATOM 3829 O O . PHE A 1 480 ? -20.465 3.714 14.620 1.00 88.69 480 PHE A O 1
ATOM 3836 N N . LEU A 1 481 ? -19.677 3.094 16.634 1.00 87.25 481 LEU A N 1
ATOM 3837 C CA . LEU A 1 481 ? -19.058 1.856 16.154 1.00 87.25 481 LEU A CA 1
ATOM 3838 C C . LEU A 1 481 ? -20.097 0.877 15.594 1.00 87.25 481 LEU A C 1
ATOM 3840 O O . LEU A 1 481 ? -19.858 0.273 14.554 1.00 87.25 481 LEU A O 1
ATOM 3844 N N . SER A 1 482 ? -21.269 0.774 16.226 1.00 86.56 482 SER A N 1
ATOM 3845 C CA . SER A 1 482 ? -22.371 -0.052 15.720 1.00 86.56 482 SER A CA 1
ATOM 3846 C C . SER A 1 482 ? -22.902 0.474 14.384 1.00 86.56 482 SER A C 1
ATOM 3848 O O . SER A 1 482 ? -23.018 -0.294 13.435 1.00 86.56 482 SER A O 1
ATOM 3850 N N . LYS A 1 483 ? -23.119 1.792 14.262 1.00 87.81 483 LYS A N 1
ATOM 3851 C CA . LYS A 1 483 ? -23.552 2.440 13.011 1.00 87.81 483 LYS A CA 1
ATOM 3852 C C . LYS A 1 483 ? -22.557 2.233 11.873 1.00 87.81 483 LYS A C 1
ATOM 3854 O O . LYS A 1 483 ? -22.971 2.022 10.739 1.00 87.81 483 LYS A O 1
ATOM 3859 N N . LEU A 1 484 ? -21.254 2.274 12.170 1.00 85.88 484 LEU A N 1
ATOM 3860 C CA . LEU A 1 484 ? -20.221 1.995 11.170 1.00 85.88 484 LEU A CA 1
ATOM 3861 C C . LEU A 1 484 ? -20.328 0.582 10.596 1.00 85.88 484 LEU A C 1
ATOM 3863 O O . LEU A 1 484 ? -19.986 0.394 9.436 1.00 85.88 484 LEU A O 1
ATOM 3867 N N . LEU A 1 485 ? -20.766 -0.383 11.406 1.00 85.25 485 LEU A N 1
ATOM 3868 C CA . LEU A 1 485 ? -20.911 -1.783 11.011 1.00 85.25 485 LEU A CA 1
ATOM 3869 C C . LEU A 1 485 ? -22.264 -2.071 10.343 1.00 85.25 485 LEU A C 1
ATOM 3871 O O . LEU A 1 485 ? -22.357 -2.982 9.524 1.00 85.25 485 LEU A O 1
ATOM 3875 N N . GLU A 1 486 ? -23.304 -1.298 10.666 1.00 83.38 486 GLU A N 1
ATOM 3876 C CA . GLU A 1 486 ? -24.626 -1.394 10.031 1.00 83.38 486 GLU A CA 1
ATOM 3877 C C . GLU A 1 486 ? -24.602 -0.969 8.562 1.00 83.38 486 GLU A C 1
ATOM 3879 O O . GLU A 1 486 ? -25.316 -1.546 7.756 1.00 83.38 486 GLU A O 1
ATOM 3884 N N . TRP A 1 487 ? -23.765 0.002 8.187 1.00 67.50 487 TRP A N 1
ATOM 3885 C CA . TRP A 1 487 ? -23.615 0.416 6.783 1.00 67.50 487 TRP A CA 1
ATOM 3886 C C . TRP A 1 487 ? -22.835 -0.599 5.936 1.00 67.50 487 TRP A C 1
ATOM 3888 O O . TRP A 1 487 ? -22.754 -0.464 4.715 1.00 67.50 487 TRP A O 1
ATOM 3898 N N . SER A 1 488 ? -22.229 -1.597 6.580 1.00 61.28 488 SER A N 1
ATOM 3899 C CA . SER A 1 488 ? -21.384 -2.605 5.945 1.00 61.28 488 SER A CA 1
ATOM 3900 C C . SER A 1 488 ? -22.138 -3.877 5.551 1.00 61.28 488 SER A C 1
ATOM 3902 O O . SER A 1 488 ? -21.564 -4.688 4.814 1.00 61.28 488 SER A O 1
ATOM 3904 N N . VAL A 1 489 ? -23.346 -4.081 6.083 1.00 55.50 489 VAL A N 1
ATOM 3905 C CA . VAL A 1 489 ? -24.243 -5.221 5.823 1.00 55.50 489 VAL A CA 1
ATOM 3906 C C . VAL A 1 489 ? -25.327 -4.766 4.862 1.00 55.50 489 VAL A C 1
ATOM 3908 O O . VAL A 1 489 ? -25.590 -5.527 3.907 1.00 55.50 489 VAL A O 1
#

Foldseek 3Di:
DDDDDDDDPPPPDPPLQDFDFPQVVQWDQDVDPPDTDHDCVLVVLVQLLLLQLALPQADKDKDADADPVDPPGPDIDIDHPFPWAKDWDPPPQDCPDPKGKTKIFIPPDDPVNLVQQQQKDKWKDALQQLVDTDDPVQWAAPGRRMIMGILPPDDFHKMKIWMAGPVLGIGQIDIDTRPVVVLVPQPPCPDPDQQDPRNLSRDPDPVVSLVSLLSNCVPCLLALPPPCVVSLVSLLVSCVSPQQSNRSNSLSCQQDLSSVLLCCLQCLPPLVSQVSSSSHLHDNLQRALLSNLLSNLNNLVVVLVVVVVVVDDPVVSCVVSVVSLVCSLVRNCVNFVQVLLSNVLLCLDVSNVDDPVVNVPVVPQEPVVLVVVVVVLVVVCVVVVRLVSQDQDDQDADPVLVVLCVVLVLQDDDDDPSCRCLRCVLLSQLSCRHPHNGGNSNRSSVLSSSCSVPVVSSRSSNNSNNNSSNVVCCVVPVCVSVVSNVVSD

Sequence (489 aa):
INHNSRNPISSHPAKLARVQTAIGNRMRETNVPGVFEYPLSYIANYATELLACSDDPDGKVKFGIGTNVAFPPKFTWYVSRYSHALDRTKNLMQVNGDEETTGICVKGLAVENSAQSSECELSIVPLGSPNDQMPADTIKSTGPGTWTINHSTYEPGYYLVVARDAKGNSYRPLRFVVKASTLKATPESEDGNRPAFWTVMNMYDKPTRLRAWDTYFEDVAQNPGHPDWAQLDDFVNSSETLPVTTFEAVAAISRNHYAAARYGILFPHRERLWRRFEQLPFLWSAIPIHAWLSTALRCWKFVEQRLCDAGFMESDLQELLGKQRDLFVKESPNRSLHMSCVVLSMFASEQFGISVSQLTNLNSLNFDVRERERSRLIAHHHRFDTRSTWPNFRIDCSQDERAILQQADLQINDRFQNEWAVLNGPGIAAVKAVYGDGIPAESIAGYKRLRALDPDWYDIANAVAMSTLLDRRCKTEPNFLSKLLEWSV

Mean predicted aligned error: 7.84 Å

Solvent-accessible surface area (backbone atoms only — not comparable to full-atom values): 28072 Å² total; per-residue (Å²): 143,81,90,82,90,84,82,91,75,80,75,71,73,83,72,82,79,82,79,66,68,73,62,72,86,60,46,40,76,48,98,48,87,96,40,68,45,65,63,60,68,61,54,49,55,52,45,49,58,59,49,11,44,39,61,56,62,84,43,68,43,79,48,67,50,56,58,100,86,48,84,73,50,81,41,74,53,76,49,57,82,35,92,45,36,53,40,71,46,94,85,36,77,59,68,75,65,94,48,52,41,48,29,36,30,47,55,89,66,52,80,90,62,31,89,77,33,68,56,54,51,74,48,43,24,43,61,88,41,66,84,46,75,55,74,67,87,44,55,42,77,78,49,66,44,28,36,37,35,54,39,82,88,53,72,72,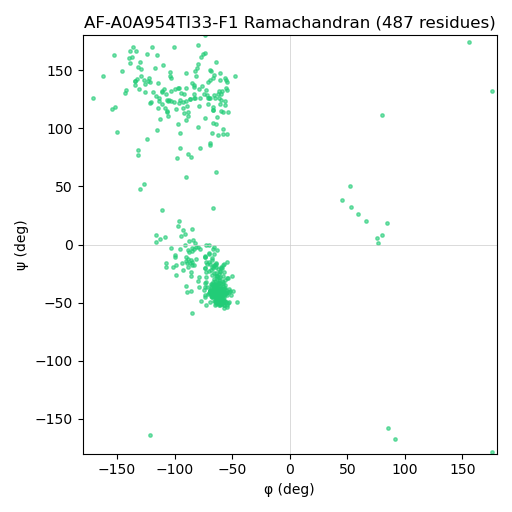42,54,31,32,40,41,38,26,43,84,87,66,52,55,32,39,61,32,81,47,67,34,59,54,80,71,64,67,62,69,80,78,70,84,61,96,62,79,67,49,72,67,59,35,68,66,45,80,56,63,76,61,26,55,54,43,40,51,59,32,47,67,51,51,42,74,37,76,80,42,76,63,52,63,59,50,51,46,52,56,58,45,37,74,84,41,65,49,50,75,42,66,68,55,49,38,33,57,72,33,54,34,42,40,32,43,52,52,59,78,42,33,79,44,59,68,58,58,58,47,51,47,51,28,45,38,56,80,69,34,43,16,49,53,35,45,53,33,33,50,52,47,44,51,52,48,52,49,52,55,40,49,77,70,67,54,51,71,71,58,50,52,52,57,52,45,53,53,50,51,47,31,64,64,30,31,40,78,73,38,57,42,39,46,45,50,45,51,55,43,45,74,28,78,90,64,75,49,67,75,86,79,53,80,76,57,86,68,67,42,71,67,54,43,53,50,42,49,50,49,52,52,50,55,35,59,78,63,69,38,65,87,35,42,68,80,58,85,70,92,73,55,74,65,59,49,49,53,32,50,77,67,72,64,58,66,88,70,97,49,83,49,46,44,41,68,68,33,40,29,36,51,42,20,46,24,12,73,78,48,93,21,60,56,69,88,49,35,41,57,54,52,53,47,30,72,71,43,50,67,51,32,41,48,39,18,24,39,40,32,42,57,52,48,55,51,45,40,72,77,34,76,57,47,66,58,52,46,45,60,79,63,111